Protein AF-A0A3B9N345-F1 (afdb_monomer)

Secondary structure (DSSP, 8-state):
--HHHHHHHHHHHHHHHHHHHTTTTTT---EEEEETTTTEEEEEPP--TTHHHHHHHHHHHHHHHHHHHHHHHHHHHHHHHHHTS--SEEEEEEEE--HHHHHHHHHT--TTSSSTTEEE---HHHHHHHHHHHT-SSSS--SEEEEEEES-HHHHHHH-TT-B---TTSSSSTT-SEEEPPPHHHHHHHGGG-HHHHHHHHTT--S--EEEEEEEEGGGTEEEEEEEEEPP-EEEEEEEEE-SSS-EEEEEEEEEEE--SSEEETT----EEEEE-----EE-TT-EEEEEEEEEE--SS--EEEEEEEEEE--SSSEEEEEEEEEEE-S-GGGSEEES-EEEEEEEEEEETTEEEEEE-PPP-TTSEEEEEEEEP----PEEEEESSSEEEEEESSTT-BTS-EEEEEEPPTT--EEEEE--SSEEEEEEEEEETTEEEEEEEEEETT-EEEEE--TT-EEEEEEEEEESS---TTS--HHHHHHHHHHHHHHHHHHHHHHHHHHHHHHT--

Nearest PDB structures (foldseek):
  6nr8-assembly1_1  TM=5.643E-01  e=3.078E+00  Homo sapiens

Solvent-accessible surface area (backbone atoms only — not comparable to full-atom values): 27563 Å² total; per-residue (Å²): 130,62,69,72,56,52,55,52,48,41,52,48,40,31,50,51,11,46,60,49,39,61,88,43,71,87,71,64,80,67,55,80,52,84,54,83,91,72,88,51,83,51,79,54,77,82,90,56,104,54,59,66,51,37,52,50,10,51,50,32,34,52,52,26,51,52,50,52,51,51,51,51,50,50,51,50,51,48,52,50,50,59,72,63,47,78,57,54,60,46,74,50,43,36,34,39,57,28,53,45,58,50,50,39,46,73,74,66,49,40,84,84,47,101,50,63,70,45,42,76,53,88,50,68,32,54,55,44,51,48,56,30,55,74,49,27,78,57,84,62,73,81,46,52,40,75,56,62,74,41,85,33,70,69,59,46,41,72,77,38,72,83,43,42,71,53,62,31,54,77,19,38,48,21,58,34,62,30,39,35,73,67,52,73,69,62,48,63,76,48,22,74,75,32,15,60,56,32,54,45,58,76,69,64,60,93,62,91,62,50,36,31,38,27,31,64,37,55,71,80,72,37,59,21,37,30,32,40,38,44,51,55,61,31,38,34,29,40,36,46,24,26,62,30,96,53,62,32,33,43,56,38,38,34,28,32,39,29,84,42,89,50,77,44,41,61,74,67,83,75,56,46,83,39,76,46,85,48,77,80,43,75,31,45,55,61,22,22,45,32,37,66,23,30,33,37,30,51,55,87,56,37,64,51,73,42,80,77,48,85,66,45,70,61,78,90,62,56,71,27,54,39,40,33,34,30,23,51,48,63,97,52,64,56,55,26,32,30,45,27,26,36,52,47,54,38,33,43,31,30,29,58,83,92,46,81,46,78,46,79,52,75,71,90,54,59,60,67,31,32,40,35,33,66,45,65,61,45,34,71,53,39,36,33,34,38,28,53,97,57,59,29,53,76,48,70,42,53,31,79,9,67,80,36,82,39,74,36,72,51,67,38,54,81,70,34,45,33,43,35,48,28,22,72,43,46,29,40,37,40,34,54,35,34,30,46,77,89,40,78,77,47,62,74,43,75,30,45,58,77,33,70,50,75,48,79,53,53,52,69,38,46,37,38,41,29,28,28,31,43,47,78,45,82,59,68,86,90,56,76,51,64,70,60,50,13,39,47,51,15,48,50,52,55,51,54,52,51,56,53,51,54,51,52,52,55,53,50,58,55,63,75,74,110

Structure (mmCIF, N/CA/C/O backbone):
data_AF-A0A3B9N345-F1
#
_entry.id   AF-A0A3B9N345-F1
#
loop_
_atom_site.group_PDB
_atom_site.id
_atom_site.type_symbol
_atom_site.label_atom_id
_atom_site.label_alt_id
_atom_site.label_comp_id
_atom_site.label_asym_id
_atom_site.label_entity_id
_atom_site.label_seq_id
_atom_site.pdbx_PDB_ins_code
_atom_site.Cartn_x
_atom_site.Cartn_y
_atom_site.Cartn_z
_atom_site.occupancy
_atom_site.B_iso_or_equiv
_atom_site.auth_seq_id
_atom_site.auth_comp_id
_atom_site.auth_asym_id
_atom_site.auth_atom_id
_atom_site.pdbx_PDB_model_num
ATOM 1 N N . MET A 1 1 ? -19.802 36.496 38.602 1.00 49.53 1 MET A N 1
ATOM 2 C CA . MET A 1 1 ? -20.879 37.372 38.080 1.00 49.53 1 MET A CA 1
ATOM 3 C C . MET A 1 1 ? -21.413 36.763 36.796 1.00 49.53 1 MET A C 1
ATOM 5 O O . MET A 1 1 ? -20.650 36.106 36.107 1.00 49.53 1 MET A O 1
ATOM 9 N N . ASN A 1 2 ? -22.696 36.937 36.481 1.00 48.91 2 ASN A N 1
ATOM 10 C CA . ASN A 1 2 ? -23.267 36.450 35.222 1.00 48.91 2 ASN A CA 1
ATOM 11 C C . ASN A 1 2 ? -22.529 37.107 34.025 1.00 48.91 2 ASN A C 1
ATOM 13 O O . ASN A 1 2 ? -22.504 38.339 33.976 1.00 48.91 2 ASN A O 1
ATOM 17 N N . PRO A 1 3 ? -21.953 36.350 33.068 1.00 59.28 3 PRO A N 1
ATOM 18 C CA . PRO A 1 3 ? -21.203 36.906 31.930 1.00 59.28 3 PRO A CA 1
ATOM 19 C C . PRO A 1 3 ? -22.029 37.875 31.075 1.00 59.28 3 PRO A C 1
ATOM 21 O O . PRO A 1 3 ? -21.513 38.850 30.528 1.00 59.28 3 PRO A O 1
ATOM 24 N N . LYS A 1 4 ? -23.352 37.659 31.017 1.00 61.94 4 LYS A N 1
ATOM 25 C CA . LYS A 1 4 ? -24.280 38.578 30.345 1.00 61.94 4 LYS A CA 1
ATOM 26 C C . LYS A 1 4 ? -24.338 39.936 31.048 1.00 61.94 4 LYS A C 1
ATOM 28 O O . LYS A 1 4 ? -24.453 40.958 30.384 1.00 61.94 4 LYS A O 1
ATOM 33 N N . PHE A 1 5 ? -24.212 39.960 32.373 1.00 66.00 5 PHE A N 1
ATOM 34 C CA . PHE A 1 5 ? -24.226 41.193 33.160 1.00 66.00 5 PHE A CA 1
ATOM 35 C C . PHE A 1 5 ? -22.915 41.980 33.019 1.00 66.00 5 PHE A C 1
ATOM 37 O O . PHE A 1 5 ? -22.950 43.202 32.933 1.00 66.00 5 PHE A O 1
ATOM 44 N N . GLN A 1 6 ? -21.770 41.295 32.918 1.00 71.62 6 GLN A N 1
ATOM 45 C CA . GLN A 1 6 ? -20.466 41.935 32.689 1.00 71.62 6 GLN A CA 1
ATOM 46 C C . GLN A 1 6 ? -20.403 42.634 31.324 1.00 71.62 6 GLN A C 1
ATOM 48 O O . GLN A 1 6 ? -20.046 43.807 31.257 1.00 71.62 6 GLN A O 1
ATOM 53 N N . ASN A 1 7 ? -20.853 41.967 30.257 1.00 74.81 7 ASN A N 1
ATOM 54 C CA . ASN A 1 7 ? -20.917 42.563 28.920 1.00 74.81 7 ASN A CA 1
ATOM 55 C C . ASN A 1 7 ? -21.845 43.784 28.855 1.00 74.81 7 ASN A C 1
ATOM 57 O O . ASN A 1 7 ? -21.518 44.793 28.230 1.00 74.81 7 ASN A O 1
ATOM 61 N N . VAL A 1 8 ? -23.011 43.704 29.505 1.00 76.88 8 VAL A N 1
ATOM 62 C CA . VAL A 1 8 ? -23.955 44.828 29.586 1.00 76.88 8 VAL A CA 1
ATOM 63 C C . VAL A 1 8 ? -23.342 45.991 30.367 1.00 76.88 8 VAL A C 1
ATOM 65 O O . VAL A 1 8 ? -23.459 47.138 29.938 1.00 76.88 8 VAL A O 1
ATOM 68 N N . PHE A 1 9 ? -22.635 45.712 31.462 1.00 80.06 9 PHE A N 1
ATOM 69 C CA . PHE A 1 9 ? -21.961 46.726 32.267 1.00 80.06 9 PHE A CA 1
ATOM 70 C C . PHE A 1 9 ? -20.833 47.438 31.500 1.00 80.06 9 PHE A C 1
ATOM 72 O O . PHE A 1 9 ? -20.840 48.666 31.433 1.00 80.06 9 PHE A O 1
ATOM 79 N N . ILE A 1 10 ? -19.929 46.695 30.844 1.00 82.31 10 ILE A N 1
ATOM 80 C CA . ILE A 1 10 ? -18.818 47.267 30.055 1.00 82.31 10 ILE A CA 1
ATOM 81 C C . ILE A 1 10 ? -19.358 48.138 28.911 1.00 82.31 10 ILE A C 1
ATOM 83 O O . ILE A 1 10 ? -18.904 49.265 28.716 1.00 82.31 10 ILE A O 1
ATOM 87 N N . LYS A 1 11 ? -20.382 47.658 28.188 1.00 79.88 11 LYS A N 1
ATOM 88 C CA . LYS A 1 11 ? -21.040 48.432 27.121 1.00 79.88 11 LYS A CA 1
ATOM 89 C C . LYS A 1 11 ? -21.726 49.689 27.650 1.00 79.88 11 LYS A C 1
ATOM 91 O O . LYS A 1 11 ? -21.666 50.727 26.998 1.00 79.88 11 LYS A O 1
ATOM 96 N N . SER A 1 12 ? -22.346 49.613 28.827 1.00 77.12 12 SER A N 1
ATOM 97 C CA . SER A 1 12 ? -23.006 50.767 29.445 1.00 77.12 12 SER A CA 1
ATOM 98 C C . SER A 1 12 ? -21.990 51.822 29.878 1.00 77.12 12 SER A C 1
ATOM 100 O O . SER A 1 12 ? -22.193 52.996 29.593 1.00 77.12 12 SER A O 1
ATOM 102 N N . MET A 1 13 ? -20.867 51.424 30.488 1.00 81.38 13 MET A N 1
ATOM 103 C CA . MET A 1 13 ? -19.783 52.349 30.841 1.00 81.38 13 MET A CA 1
ATOM 104 C C . MET A 1 13 ? -19.180 53.031 29.611 1.00 81.38 13 MET A C 1
ATOM 106 O O . MET A 1 13 ? -18.965 54.241 29.630 1.00 81.38 13 MET A O 1
ATOM 110 N N . PHE A 1 14 ? -18.955 52.278 28.531 1.00 84.94 14 PHE A N 1
ATOM 111 C CA . PHE A 1 14 ? -18.453 52.832 27.277 1.00 84.94 14 PHE A CA 1
ATOM 112 C C . PHE A 1 14 ? -19.440 53.840 26.675 1.00 84.94 14 PHE A C 1
ATOM 114 O O . PHE A 1 14 ? -19.042 54.927 26.264 1.00 84.94 14 PHE A O 1
ATOM 121 N N . PHE A 1 15 ? -20.736 53.511 26.673 1.00 78.56 15 PHE A N 1
ATOM 122 C CA . PHE A 1 15 ? -21.785 54.386 26.150 1.00 78.56 15 PHE A CA 1
ATOM 123 C C . PHE A 1 15 ? -21.965 55.657 26.990 1.00 78.56 15 PHE A C 1
ATOM 125 O O . PHE A 1 15 ? -22.074 56.744 26.432 1.00 78.56 15 PHE A O 1
ATOM 132 N N . VAL A 1 16 ? -21.924 55.549 28.322 1.00 79.94 16 VAL A N 1
ATOM 133 C CA . VAL A 1 16 ? -21.920 56.712 29.226 1.00 79.94 16 VAL A CA 1
ATOM 134 C C . VAL A 1 16 ? -20.674 57.568 28.993 1.00 79.94 16 VAL A C 1
ATOM 136 O O . VAL A 1 16 ? -20.783 58.787 28.904 1.00 79.94 16 VAL A O 1
ATOM 139 N N . GLY A 1 17 ? -19.503 56.947 28.823 1.00 81.75 17 GLY A N 1
ATOM 140 C CA . GLY A 1 17 ? -18.264 57.649 28.490 1.00 81.75 17 GLY A CA 1
ATOM 141 C C . GLY A 1 17 ? -18.359 58.424 27.172 1.00 81.75 17 GLY A C 1
ATOM 142 O O . GLY A 1 17 ? -17.999 59.596 27.127 1.00 81.75 17 GLY A O 1
ATOM 143 N N . LEU A 1 18 ? -18.921 57.807 26.127 1.00 77.81 18 LEU A N 1
ATOM 144 C CA . LEU A 1 18 ? -19.222 58.465 24.852 1.00 77.81 18 LEU A CA 1
ATOM 145 C C . LEU A 1 18 ? -20.188 59.635 25.032 1.00 77.81 18 LEU A C 1
ATOM 147 O O . LEU A 1 18 ? -19.872 60.735 24.591 1.00 77.81 18 LEU A O 1
ATOM 151 N N . LEU A 1 19 ? -21.314 59.428 25.723 1.00 77.00 19 LEU A N 1
ATOM 152 C CA . LEU A 1 19 ? -22.318 60.465 25.972 1.00 77.00 19 LEU A CA 1
ATOM 153 C C . LEU A 1 19 ? -21.736 61.693 26.677 1.00 77.00 19 LEU A C 1
ATOM 155 O O . LEU A 1 19 ? -22.090 62.811 26.318 1.00 77.00 19 LEU A O 1
ATOM 159 N N . LEU A 1 20 ? -20.810 61.502 27.618 1.00 76.81 20 LEU A N 1
ATOM 160 C CA . LEU A 1 20 ? -20.118 62.589 28.321 1.00 76.81 20 LEU A CA 1
ATOM 161 C C . LEU A 1 20 ? -19.130 63.369 27.430 1.00 76.81 20 LEU A C 1
ATOM 163 O O . LEU A 1 20 ? -18.709 64.470 27.787 1.00 76.81 20 LEU A O 1
ATOM 167 N N . ILE A 1 21 ? -18.771 62.822 26.266 1.00 74.69 21 ILE A N 1
ATOM 168 C CA . ILE A 1 21 ? -17.831 63.409 25.302 1.00 74.69 21 ILE A CA 1
ATOM 169 C C . ILE A 1 21 ? -18.561 64.018 24.086 1.00 74.69 21 ILE A C 1
ATOM 171 O O . ILE A 1 21 ? -18.161 65.076 23.591 1.00 74.69 21 ILE A O 1
ATOM 175 N N . THR A 1 22 ? -19.647 63.396 23.609 1.00 62.97 22 THR A N 1
ATOM 176 C CA . THR A 1 22 ? -20.361 63.780 22.369 1.00 62.97 22 THR A CA 1
ATOM 177 C C . THR A 1 22 ? -20.836 65.238 22.289 1.00 62.97 22 THR A C 1
ATOM 179 O O . THR A 1 22 ? -20.689 65.819 21.215 1.00 62.97 22 THR A O 1
ATOM 182 N N . PRO A 1 23 ? -21.344 65.886 23.359 1.00 57.88 23 PRO A N 1
ATOM 183 C CA . PRO A 1 23 ? -21.793 67.277 23.283 1.00 57.88 23 PRO A CA 1
ATOM 184 C C . PRO A 1 23 ? -20.678 68.290 22.971 1.00 57.88 23 PRO A C 1
ATOM 186 O O . PRO A 1 23 ? -20.981 69.447 22.699 1.00 57.88 23 PRO A O 1
ATOM 189 N N . LYS A 1 24 ? -19.392 67.894 23.018 1.00 56.84 24 LYS A N 1
ATOM 190 C CA . LYS A 1 24 ? -18.251 68.827 22.936 1.00 56.84 24 LYS A CA 1
ATOM 191 C C . LYS A 1 24 ? -17.246 68.562 21.822 1.00 56.84 24 LYS A C 1
ATOM 193 O O . LYS A 1 24 ? -16.455 69.456 21.531 1.00 56.84 24 LYS A O 1
ATOM 198 N N . PHE A 1 25 ? -17.310 67.424 21.129 1.00 51.75 25 PHE A N 1
ATOM 199 C CA . PHE A 1 25 ? -16.454 67.190 19.952 1.00 51.75 25 PHE A CA 1
ATOM 200 C C . PHE A 1 25 ? -16.702 68.198 18.816 1.00 51.75 25 PHE A C 1
ATOM 202 O O . PHE A 1 25 ? -15.810 68.432 18.010 1.00 51.75 25 PHE A O 1
ATOM 209 N N . PHE A 1 26 ? -17.872 68.846 18.785 1.00 48.56 26 PHE A N 1
ATOM 210 C CA . PHE A 1 26 ? -18.177 69.912 17.825 1.00 48.56 26 PHE A CA 1
ATOM 211 C C . PHE A 1 26 ? -17.679 71.312 18.238 1.00 48.56 26 PHE A C 1
ATOM 213 O O . PHE A 1 26 ? -17.594 72.176 17.374 1.00 48.56 26 PHE A O 1
ATOM 220 N N . ASN A 1 27 ? -17.311 71.542 19.509 1.00 47.47 27 ASN A N 1
ATOM 221 C CA . ASN A 1 27 ? -16.934 72.875 20.020 1.00 47.47 27 ASN A CA 1
ATOM 222 C C . ASN A 1 27 ? -15.487 72.983 20.536 1.00 47.47 27 ASN A C 1
ATOM 224 O O . ASN A 1 27 ? -15.048 74.078 20.882 1.00 47.47 27 ASN A O 1
ATOM 228 N N . ILE A 1 28 ? -14.723 71.888 20.583 1.00 50.75 28 ILE A N 1
ATOM 229 C CA . ILE A 1 28 ? -13.301 71.916 20.953 1.00 50.75 28 ILE A CA 1
ATOM 230 C C . ILE A 1 28 ? -12.465 71.988 19.668 1.00 50.75 28 ILE A C 1
ATOM 232 O O . ILE A 1 28 ? -12.010 70.978 19.136 1.00 50.75 28 ILE A O 1
ATOM 236 N N . LEU A 1 29 ? -12.258 73.203 19.156 1.00 44.28 29 LEU A N 1
ATOM 237 C CA . LEU A 1 29 ? -11.181 73.496 18.207 1.00 44.28 29 LEU A CA 1
ATOM 238 C C . LEU A 1 29 ? -9.867 73.521 19.000 1.00 44.28 29 LEU A C 1
ATOM 240 O O . LEU A 1 29 ? -9.503 74.536 19.589 1.00 44.28 29 LEU A O 1
ATOM 244 N N . ALA A 1 30 ? -9.177 72.382 19.072 1.00 50.72 30 ALA A N 1
ATOM 245 C CA . ALA A 1 30 ? -7.832 72.331 19.633 1.00 50.72 30 ALA A CA 1
ATOM 246 C C . ALA A 1 30 ? -6.877 73.102 18.708 1.00 50.72 30 ALA A C 1
ATOM 248 O O . ALA A 1 30 ? -6.737 72.758 17.532 1.00 50.72 30 ALA A O 1
ATOM 249 N N . LYS A 1 31 ? -6.212 74.143 19.223 1.00 44.78 31 LYS A N 1
ATOM 250 C CA . LYS A 1 31 ? -5.116 74.794 18.498 1.00 44.78 31 LYS A CA 1
ATOM 251 C C . LYS A 1 31 ? -3.869 73.936 18.694 1.00 44.78 31 LYS A C 1
ATOM 253 O O . LYS A 1 31 ? -3.343 73.846 19.799 1.00 44.78 31 LYS A O 1
ATOM 258 N N . LEU A 1 32 ? -3.449 73.254 17.634 1.00 42.97 32 LEU A N 1
ATOM 259 C CA . LEU A 1 32 ? -2.296 72.360 17.655 1.00 42.97 32 LEU A CA 1
ATOM 260 C C . LEU A 1 32 ? -1.089 73.138 17.122 1.00 42.97 32 LEU A C 1
ATOM 262 O O . LEU A 1 32 ? -0.972 73.358 15.919 1.00 42.97 32 LEU A O 1
ATOM 266 N N . GLU A 1 33 ? -0.229 73.612 18.022 1.00 43.16 33 GLU A N 1
ATOM 267 C CA . GLU A 1 33 ? 1.038 74.255 17.656 1.00 43.16 33 GLU A CA 1
ATOM 268 C C . GLU A 1 33 ? 2.187 73.264 17.840 1.00 43.16 33 GLU A C 1
ATOM 270 O O . GLU A 1 33 ? 2.383 72.688 18.913 1.00 43.16 33 GLU A O 1
ATOM 275 N N . LEU A 1 34 ? 2.930 73.048 16.755 1.00 35.62 34 LEU A N 1
ATOM 276 C CA . LEU A 1 34 ? 4.050 72.121 16.688 1.00 35.62 34 LEU A CA 1
ATOM 277 C C . LEU A 1 34 ? 5.342 72.938 16.764 1.00 35.62 34 LEU A C 1
ATOM 279 O O . LEU A 1 34 ? 5.639 73.712 15.856 1.00 35.62 34 LEU A O 1
ATOM 283 N N . ILE A 1 35 ? 6.090 72.793 17.859 1.00 50.19 35 ILE A N 1
ATOM 284 C CA . ILE A 1 35 ? 7.363 73.493 18.075 1.00 50.19 35 ILE A CA 1
ATOM 285 C C . ILE A 1 35 ? 8.486 72.445 18.054 1.00 50.19 35 ILE A C 1
ATOM 287 O O . ILE A 1 35 ? 8.525 71.551 18.894 1.00 50.19 35 ILE A O 1
ATOM 291 N N . THR A 1 36 ? 9.392 72.526 17.077 1.00 45.22 36 THR A N 1
ATOM 292 C CA . THR A 1 36 ? 10.609 71.685 16.977 1.00 45.22 36 THR A CA 1
ATOM 293 C C . THR A 1 36 ? 11.779 72.381 17.694 1.00 45.22 36 THR A C 1
ATOM 295 O O . THR A 1 36 ? 11.859 73.602 17.630 1.00 45.22 36 THR A O 1
ATOM 298 N N . HIS A 1 37 ? 12.708 71.716 18.389 1.00 46.50 37 HIS A N 1
ATOM 299 C CA . HIS A 1 37 ? 13.632 70.699 17.858 1.00 46.50 37 HIS A CA 1
ATOM 300 C C . HIS A 1 37 ? 13.838 69.454 18.750 1.00 46.50 37 HIS A C 1
ATOM 302 O O . HIS A 1 37 ? 14.562 68.564 18.335 1.00 46.50 37 HIS A O 1
ATOM 308 N N . ASP A 1 38 ? 13.139 69.341 19.883 1.00 47.59 38 ASP A N 1
ATOM 309 C CA . ASP A 1 38 ? 12.953 68.096 20.647 1.00 47.59 38 ASP A CA 1
ATOM 310 C C . ASP A 1 38 ? 11.491 68.078 21.137 1.00 47.59 38 ASP A C 1
ATOM 312 O O . ASP A 1 38 ? 11.056 68.962 21.869 1.00 47.59 38 ASP A O 1
ATOM 316 N N . PHE A 1 39 ? 10.697 67.141 20.615 1.00 43.88 39 PHE A N 1
ATOM 317 C CA . PHE A 1 39 ? 9.226 67.160 20.512 1.00 43.88 39 PHE A CA 1
ATOM 318 C C . PHE A 1 39 ? 8.453 67.575 21.792 1.00 43.88 39 PHE A C 1
ATOM 320 O O . PHE A 1 39 ? 8.380 66.812 22.755 1.00 43.88 39 PHE A O 1
ATOM 327 N N . ILE A 1 40 ? 7.761 68.725 21.768 1.00 46.41 40 ILE A N 1
ATOM 328 C CA . ILE A 1 40 ? 6.729 69.092 22.759 1.00 46.41 40 ILE A CA 1
ATOM 329 C C . ILE A 1 40 ? 5.437 69.437 22.016 1.00 46.41 40 ILE A C 1
ATOM 331 O O . ILE A 1 40 ? 5.398 70.355 21.199 1.00 46.41 40 ILE A O 1
ATOM 335 N N . LEU A 1 41 ? 4.367 68.699 22.313 1.00 43.31 41 LEU A N 1
ATOM 336 C CA . LEU A 1 41 ? 3.043 68.910 21.733 1.00 43.31 41 LEU A CA 1
ATOM 337 C C . LEU A 1 41 ? 2.208 69.722 22.729 1.00 43.31 41 LEU A C 1
ATOM 339 O O . LEU A 1 41 ? 1.812 69.208 23.776 1.00 43.31 41 LEU A O 1
ATOM 343 N N . LYS A 1 42 ? 1.981 71.009 22.437 1.00 49.44 42 LYS A N 1
ATOM 344 C CA . LYS A 1 42 ? 1.180 71.885 23.300 1.00 49.44 42 LYS A CA 1
ATOM 345 C C . LYS A 1 42 ? -0.288 71.803 22.878 1.00 49.44 42 LYS A C 1
ATOM 347 O O . LYS A 1 42 ? -0.655 72.252 21.797 1.00 49.44 42 LYS A O 1
ATOM 352 N N . LEU A 1 43 ? -1.115 71.214 23.739 1.00 51.47 43 LEU A N 1
ATOM 353 C CA . LEU A 1 43 ? -2.572 71.187 23.605 1.00 51.47 43 LEU A CA 1
ATOM 354 C C . LEU A 1 43 ? -3.165 72.241 24.544 1.00 51.47 43 LEU A C 1
ATOM 356 O O . LEU A 1 43 ? -3.165 72.053 25.759 1.00 51.47 43 LEU A O 1
ATOM 360 N N . GLU A 1 44 ? -3.654 73.351 23.993 1.00 49.84 44 GLU A N 1
ATOM 361 C CA . GLU A 1 44 ? -4.439 74.331 24.752 1.00 49.84 44 GLU A CA 1
ATOM 362 C C . GLU A 1 44 ? -5.934 74.042 24.591 1.00 49.84 44 GLU A C 1
ATOM 364 O O . GLU A 1 44 ? -6.475 74.045 23.483 1.00 49.84 44 GLU A O 1
ATOM 369 N N . PHE A 1 45 ? -6.603 73.794 25.717 1.00 53.88 45 PHE A N 1
ATOM 370 C CA . PHE A 1 45 ? -8.056 73.695 25.790 1.00 53.88 45 PHE A CA 1
ATOM 371 C C . PHE A 1 45 ? -8.612 75.072 26.164 1.00 53.88 45 PHE A C 1
ATOM 373 O O . PHE A 1 45 ? -8.272 75.604 27.219 1.00 53.88 45 PHE A O 1
ATOM 380 N N . LEU A 1 46 ? -9.465 75.651 25.315 1.00 52.78 46 LEU A N 1
ATOM 381 C CA . LEU A 1 46 ? -10.221 76.859 25.659 1.00 52.78 46 LEU A CA 1
ATOM 382 C C . LEU A 1 46 ? -11.166 76.534 26.826 1.00 52.78 46 LEU A C 1
ATOM 384 O O . LEU A 1 46 ? -11.949 75.584 26.747 1.00 52.78 46 LEU A O 1
ATOM 388 N N . GLU A 1 47 ? -11.055 77.292 27.920 1.00 49.72 47 GLU A N 1
ATOM 389 C CA . GLU A 1 47 ? -11.815 77.085 29.154 1.00 49.72 47 GLU A CA 1
ATOM 390 C C . GLU A 1 47 ? -13.326 77.037 28.883 1.00 49.72 47 GLU A C 1
ATOM 392 O O . GLU A 1 47 ? -13.967 78.039 28.575 1.00 49.72 47 GLU A O 1
ATOM 397 N N . SER A 1 48 ? -13.914 75.854 29.058 1.00 52.00 48 SER A N 1
ATOM 398 C CA . SER A 1 48 ? -15.325 75.722 29.415 1.00 52.00 48 SER A CA 1
ATOM 399 C C . SER A 1 48 ? -15.389 75.010 30.761 1.00 52.00 48 SER A C 1
ATOM 401 O O . SER A 1 48 ? -14.609 74.090 31.015 1.00 52.00 48 SER A O 1
ATOM 403 N N . SER A 1 49 ? -16.303 75.443 31.626 1.00 52.44 49 SER A N 1
ATOM 404 C CA . SER A 1 49 ? -16.474 75.088 33.047 1.00 52.44 49 SER A CA 1
ATOM 405 C C . SER A 1 49 ? -16.780 73.609 33.352 1.00 52.44 49 SER A C 1
ATOM 407 O O . SER A 1 49 ? -17.308 73.276 34.406 1.00 52.44 49 SER A O 1
ATOM 409 N N . GLU A 1 50 ? -16.463 72.696 32.441 1.00 61.41 50 GLU A N 1
ATOM 410 C CA . GLU A 1 50 ? -16.850 71.288 32.490 1.00 61.41 50 GLU A CA 1
ATOM 411 C C . GLU A 1 50 ? -15.796 70.373 31.827 1.00 61.41 50 GLU A C 1
ATOM 413 O O . GLU A 1 50 ? -16.114 69.314 31.279 1.00 61.41 50 GLU A O 1
ATOM 418 N N . THR A 1 51 ? -14.519 70.761 31.865 1.00 67.75 51 THR A N 1
ATOM 419 C CA . THR A 1 51 ? -13.383 69.891 31.499 1.00 67.75 51 THR A CA 1
ATOM 420 C C . THR A 1 51 ? -13.377 68.592 32.313 1.00 67.75 51 THR A C 1
ATOM 422 O O . THR A 1 51 ? -13.067 67.528 31.778 1.00 67.75 51 THR A O 1
ATOM 425 N N . THR A 1 52 ? -13.822 68.638 33.572 1.00 74.06 52 THR A N 1
ATOM 426 C CA . THR A 1 52 ? -13.909 67.475 34.469 1.00 74.06 52 THR A CA 1
ATOM 427 C C . THR A 1 52 ? -14.825 66.368 33.936 1.00 74.06 52 THR A C 1
ATOM 429 O O . THR A 1 52 ? -14.459 65.198 34.004 1.00 74.06 52 THR A O 1
ATOM 432 N N . LEU A 1 53 ? -15.988 66.702 33.359 1.00 75.50 53 LEU A N 1
ATOM 433 C CA . LEU A 1 53 ? -16.925 65.700 32.822 1.00 75.50 53 LEU A CA 1
ATOM 434 C C . LEU A 1 53 ? -16.370 65.003 31.577 1.00 75.50 53 LEU A C 1
ATOM 436 O O . LEU A 1 53 ? -16.519 63.791 31.433 1.00 75.50 53 LEU A O 1
ATOM 440 N N . SER A 1 54 ? -15.673 65.742 30.712 1.00 74.50 54 SER A N 1
ATOM 441 C CA . SER A 1 54 ? -15.017 65.166 29.534 1.00 74.50 54 SER A CA 1
ATOM 442 C C . SER A 1 54 ? -13.825 64.281 29.917 1.00 74.50 54 SER A C 1
ATOM 444 O O . SER A 1 54 ? -13.643 63.224 29.315 1.00 74.50 54 SER A O 1
ATOM 446 N N . ILE A 1 55 ? -13.065 64.647 30.959 1.00 79.31 55 ILE A N 1
ATOM 447 C CA . ILE A 1 55 ? -12.009 63.791 31.528 1.00 79.31 55 ILE A CA 1
ATOM 448 C C . ILE A 1 55 ? -12.616 62.500 32.094 1.00 79.31 55 ILE A C 1
ATOM 450 O O . ILE A 1 55 ? -12.125 61.415 31.788 1.00 79.31 55 ILE A O 1
ATOM 454 N N . ILE A 1 56 ? -13.715 62.588 32.856 1.00 81.88 56 ILE A N 1
ATOM 455 C CA . ILE A 1 56 ? -14.436 61.410 33.370 1.00 81.88 56 ILE A CA 1
ATOM 456 C C . ILE A 1 56 ? -14.915 60.524 32.213 1.00 81.88 56 ILE A C 1
ATOM 458 O O . ILE A 1 56 ? -14.716 59.311 32.251 1.00 81.88 56 ILE A O 1
ATOM 462 N N . GLY A 1 57 ? -15.490 61.115 31.161 1.00 84.00 57 GLY A N 1
ATOM 463 C CA . GLY A 1 57 ? -15.916 60.386 29.968 1.00 84.00 57 GLY A CA 1
ATOM 464 C C . GLY A 1 57 ? -14.764 59.638 29.291 1.00 84.00 57 GLY A C 1
ATOM 465 O O . GLY A 1 57 ? -14.892 58.453 28.980 1.00 84.00 57 GLY A O 1
ATOM 466 N N . PHE A 1 58 ? -13.610 60.291 29.129 1.00 82.69 58 PHE A N 1
ATOM 467 C CA . PHE A 1 58 ? -12.422 59.682 28.526 1.00 82.69 58 PHE A CA 1
ATOM 468 C C . PHE A 1 58 ? -11.865 58.535 29.380 1.00 82.69 58 PHE A C 1
ATOM 470 O O . PHE A 1 58 ? -11.556 57.462 28.857 1.00 82.69 58 PHE A O 1
ATOM 477 N N . VAL A 1 59 ? -11.814 58.715 30.703 1.00 85.69 59 VAL A N 1
ATOM 478 C CA . VAL A 1 59 ? -11.416 57.664 31.652 1.00 85.69 59 VAL A CA 1
ATOM 479 C C . VAL A 1 59 ? -12.370 56.469 31.576 1.00 85.69 59 VAL A C 1
ATOM 481 O O . VAL A 1 59 ? -11.910 55.329 31.532 1.00 85.69 59 VAL A O 1
ATOM 484 N N . LEU A 1 60 ? -13.684 56.698 31.489 1.00 85.88 60 LEU A N 1
ATOM 485 C CA . LEU A 1 60 ? -14.671 55.623 31.334 1.00 85.88 60 LEU A CA 1
ATOM 486 C C . LEU A 1 60 ? -14.481 54.844 30.029 1.00 85.88 60 LEU A C 1
ATOM 488 O O . LEU A 1 60 ? -14.575 53.615 30.044 1.00 85.88 60 LEU A O 1
ATOM 492 N N . ILE A 1 61 ? -14.169 55.520 28.920 1.00 85.25 61 ILE A N 1
ATOM 493 C CA . ILE A 1 61 ? -13.858 54.865 27.641 1.00 85.25 61 ILE A CA 1
ATOM 494 C C . ILE A 1 61 ? -12.584 54.026 27.748 1.00 85.25 61 ILE A C 1
ATOM 496 O O . ILE A 1 61 ? -12.587 52.875 27.303 1.00 85.25 61 ILE A O 1
ATOM 500 N N . LEU A 1 62 ? -11.517 54.557 28.354 1.00 86.06 62 LEU A N 1
ATOM 501 C CA . LEU A 1 62 ? -10.262 53.824 28.541 1.00 86.06 62 LEU A CA 1
ATOM 502 C C . LEU A 1 62 ? -10.452 52.586 29.422 1.00 86.06 62 LEU A C 1
ATOM 504 O O . LEU A 1 62 ? -10.034 51.496 29.034 1.00 86.06 62 LEU A O 1
ATOM 508 N N . ILE A 1 63 ? -11.136 52.727 30.562 1.00 87.38 63 ILE A N 1
ATOM 509 C CA . ILE A 1 63 ? -11.437 51.607 31.462 1.00 87.38 63 ILE A CA 1
ATOM 510 C C . ILE A 1 63 ? -12.291 50.563 30.740 1.00 87.38 63 ILE A C 1
ATOM 512 O O . ILE A 1 63 ? -11.984 49.375 30.801 1.00 87.38 63 ILE A O 1
ATOM 516 N N . SER A 1 64 ? -13.327 50.983 30.013 1.00 85.25 64 SER A N 1
ATOM 517 C CA . SER A 1 64 ? -14.197 50.055 29.278 1.00 85.25 64 SER A CA 1
ATOM 518 C C . SER A 1 64 ? -13.446 49.327 28.163 1.00 85.25 64 SER A C 1
ATOM 520 O O . SER A 1 64 ? -13.630 48.126 27.984 1.00 85.25 64 SER A O 1
ATOM 522 N N . SER A 1 65 ? -12.556 50.024 27.451 1.00 83.62 65 SER A N 1
ATOM 523 C CA . SER A 1 65 ? -11.714 49.435 26.400 1.00 83.62 65 SER A CA 1
ATOM 524 C C . SER A 1 65 ? -10.719 48.426 26.979 1.00 83.62 65 SER A C 1
ATOM 526 O O . SER A 1 65 ? -10.550 47.338 26.430 1.00 83.62 65 SER A O 1
ATOM 528 N N . TRP A 1 66 ? -10.112 48.747 28.125 1.00 86.31 66 TRP A N 1
ATOM 529 C CA . TRP A 1 66 ? -9.225 47.840 28.855 1.00 86.31 66 TRP A CA 1
ATOM 530 C C . TRP A 1 66 ? -9.965 46.599 29.374 1.00 86.31 66 TRP A C 1
ATOM 532 O O . TRP A 1 66 ? -9.476 45.479 29.223 1.00 86.31 66 TRP A O 1
ATOM 542 N N . LEU A 1 67 ? -11.174 46.769 29.919 1.00 85.12 67 LEU A N 1
ATOM 543 C CA . LEU A 1 67 ? -12.023 45.657 30.353 1.00 85.12 67 LEU A CA 1
ATOM 544 C C . LEU A 1 67 ? -12.428 44.758 29.176 1.00 85.12 67 LEU A C 1
ATOM 546 O O . LEU A 1 67 ? -12.364 43.539 29.306 1.00 85.12 67 LEU A O 1
ATOM 550 N N . PHE A 1 68 ? -12.769 45.336 28.020 1.00 82.50 68 PHE A N 1
ATOM 551 C CA . PHE A 1 68 ? -13.106 44.581 26.809 1.00 82.50 68 PHE A CA 1
ATOM 552 C C . PHE A 1 68 ? -11.913 43.774 26.276 1.00 82.50 68 PHE A C 1
ATOM 554 O O . PHE A 1 68 ? -12.062 42.622 25.861 1.00 82.50 68 PHE A O 1
ATOM 561 N N . TYR A 1 69 ? -10.712 44.359 26.318 1.00 80.88 69 TYR A N 1
ATOM 562 C CA . TYR A 1 69 ? -9.473 43.671 25.960 1.00 80.88 69 TYR A CA 1
ATOM 563 C C . TYR A 1 69 ? -9.191 42.486 26.893 1.00 80.88 69 TYR A C 1
ATOM 565 O O . TYR A 1 69 ? -8.937 41.379 26.420 1.00 80.88 69 TYR A O 1
ATOM 573 N N . ASN A 1 70 ? -9.299 42.686 28.210 1.00 81.75 70 ASN A N 1
ATOM 574 C CA . ASN A 1 70 ? -9.079 41.622 29.189 1.00 81.75 70 ASN A CA 1
ATOM 575 C C . ASN A 1 70 ? -10.136 40.518 29.118 1.00 81.75 70 ASN A C 1
ATOM 577 O O . ASN A 1 70 ? -9.783 39.350 29.244 1.00 81.75 70 ASN A O 1
ATOM 581 N N . GLU A 1 71 ? -11.406 40.851 28.881 1.00 82.62 71 GLU A N 1
ATOM 582 C CA . GLU A 1 71 ? -12.457 39.849 28.681 1.00 82.62 71 GLU A CA 1
ATOM 583 C C . GLU A 1 71 ? -12.162 38.986 27.449 1.00 82.62 71 GLU A C 1
ATOM 585 O O . GLU A 1 71 ? -12.240 37.761 27.518 1.00 82.62 71 GLU A O 1
ATOM 590 N N . ARG A 1 72 ? -11.758 39.601 26.328 1.00 77.50 72 ARG A N 1
ATOM 591 C CA . ARG A 1 72 ? -11.344 38.852 25.134 1.00 77.50 72 ARG A CA 1
ATOM 592 C C . ARG A 1 72 ? -10.115 37.992 25.381 1.00 77.50 72 ARG A C 1
ATOM 594 O O . ARG A 1 72 ? -10.110 36.844 24.947 1.00 77.50 72 ARG A O 1
ATOM 601 N N . ARG A 1 73 ? -9.104 38.519 26.075 1.00 78.62 73 ARG A N 1
ATOM 602 C CA . ARG A 1 73 ? -7.900 37.759 26.426 1.00 78.62 73 ARG A CA 1
ATOM 603 C C . ARG A 1 73 ? -8.248 36.557 27.301 1.00 78.62 73 ARG A C 1
ATOM 605 O O . ARG A 1 73 ? -7.828 35.454 26.992 1.00 78.62 73 ARG A O 1
ATOM 612 N N . MET A 1 74 ? -9.080 36.752 28.321 1.00 75.00 74 MET A N 1
ATOM 613 C CA . MET A 1 74 ? -9.526 35.687 29.220 1.00 75.00 74 MET A CA 1
ATOM 614 C C . MET A 1 74 ? -10.393 34.652 28.494 1.00 75.00 74 MET A C 1
ATOM 616 O O . MET A 1 74 ? -10.217 33.463 28.712 1.00 75.00 74 MET A O 1
ATOM 620 N N . ASN A 1 75 ? -11.294 35.068 27.600 1.00 74.31 75 ASN A N 1
ATOM 621 C CA . ASN A 1 75 ? -12.072 34.135 26.781 1.00 74.31 75 ASN A CA 1
ATOM 622 C C . ASN A 1 75 ? -11.173 33.338 25.831 1.00 74.31 75 ASN A C 1
ATOM 624 O O . ASN A 1 75 ? -11.380 32.144 25.680 1.00 74.31 75 ASN A O 1
ATOM 628 N N . HIS A 1 76 ? -10.160 33.971 25.235 1.00 67.81 76 HIS A N 1
ATOM 629 C CA . HIS A 1 76 ? -9.171 33.282 24.411 1.00 67.81 76 HIS A CA 1
ATOM 630 C C . HIS A 1 76 ? -8.323 32.304 25.235 1.00 67.81 76 HIS A C 1
ATOM 632 O O . HIS A 1 76 ? -8.138 31.173 24.810 1.00 67.81 76 HIS A O 1
ATOM 638 N N . GLU A 1 77 ? -7.881 32.691 26.435 1.00 65.69 77 GLU A N 1
ATOM 639 C CA . GLU A 1 77 ? -7.199 31.803 27.384 1.00 65.69 77 GLU A CA 1
ATOM 640 C C . GLU A 1 77 ? -8.109 30.636 27.807 1.00 65.69 77 GLU A C 1
ATOM 642 O O . GLU A 1 77 ? -7.648 29.506 27.858 1.00 65.69 77 GLU A O 1
ATOM 647 N N . ILE A 1 78 ? -9.406 30.862 28.045 1.00 65.94 78 ILE A N 1
ATOM 648 C CA . ILE A 1 78 ? -10.380 29.805 28.367 1.00 65.94 78 ILE A CA 1
ATOM 649 C C . ILE A 1 78 ? -10.600 28.873 27.174 1.00 65.94 78 ILE A C 1
ATOM 651 O O . ILE A 1 78 ? -10.589 27.663 27.367 1.00 65.94 78 ILE A O 1
ATOM 655 N N . THR A 1 79 ? -10.769 29.400 25.958 1.00 64.62 79 THR A N 1
ATOM 656 C CA . THR A 1 79 ? -10.851 28.583 24.737 1.00 64.62 79 THR A CA 1
ATOM 657 C C . THR A 1 79 ? -9.575 27.770 24.564 1.00 64.62 79 THR A C 1
ATOM 659 O O . THR A 1 79 ? -9.650 26.573 24.326 1.00 64.62 79 THR A O 1
ATOM 662 N N . MET A 1 80 ? -8.411 28.381 24.787 1.00 51.34 80 MET A N 1
ATOM 663 C CA . MET A 1 80 ? -7.130 27.689 24.709 1.00 51.34 80 MET A CA 1
ATOM 664 C C . MET A 1 80 ? -6.957 26.640 25.803 1.00 51.34 80 MET A C 1
ATOM 666 O O . MET A 1 80 ? -6.393 25.592 25.533 1.00 51.34 80 MET A O 1
ATOM 670 N N . LEU A 1 81 ? -7.478 26.862 27.010 1.00 54.19 81 LEU A N 1
ATOM 671 C CA . LEU A 1 81 ? -7.494 25.883 28.101 1.00 54.19 81 LEU A CA 1
ATOM 672 C C . LEU A 1 81 ? -8.526 24.766 27.884 1.00 54.19 81 LEU A C 1
ATOM 674 O O . LEU A 1 81 ? -8.329 23.664 28.384 1.00 54.19 81 LEU A O 1
ATOM 678 N N . GLN A 1 82 ? -9.615 25.035 27.161 1.00 54.31 82 GLN A N 1
ATOM 679 C CA . GLN A 1 82 ? -10.597 24.031 26.738 1.00 54.31 82 GLN A CA 1
ATOM 680 C C . GLN A 1 82 ? -10.062 23.177 25.584 1.00 54.31 82 GLN A C 1
ATOM 682 O O . GLN A 1 82 ? -10.258 21.968 25.586 1.00 54.31 82 GLN A O 1
ATOM 687 N N . GLU A 1 83 ? -9.347 23.785 24.638 1.00 50.66 83 GLU A N 1
ATOM 688 C CA . GLU A 1 83 ? -8.624 23.084 23.571 1.00 50.66 83 GLU A CA 1
ATOM 689 C C . GLU A 1 83 ? -7.385 22.343 24.108 1.00 50.66 83 GLU A C 1
ATOM 691 O O . GLU A 1 83 ? -7.047 21.277 23.603 1.00 50.66 83 GLU A O 1
ATOM 696 N N . ALA A 1 84 ? -6.750 22.855 25.169 1.00 43.19 84 ALA A N 1
ATOM 697 C CA . ALA A 1 84 ? -5.659 22.204 25.900 1.00 43.19 84 ALA A CA 1
ATOM 698 C C . ALA A 1 84 ? -6.143 21.259 27.013 1.00 43.19 84 ALA A C 1
ATOM 700 O O . ALA A 1 84 ? -5.328 20.751 27.785 1.00 43.19 84 ALA A O 1
ATOM 701 N N . GLN A 1 85 ? -7.452 21.024 27.138 1.00 48.28 85 GLN A N 1
ATOM 702 C CA . GLN A 1 85 ? -7.958 20.016 28.055 1.00 48.28 85 GLN A CA 1
ATOM 703 C C . GLN A 1 85 ? -7.639 18.651 27.441 1.00 48.28 85 GLN A C 1
ATOM 705 O O . GLN A 1 85 ? -8.254 18.269 26.447 1.00 48.28 85 GLN A O 1
ATOM 710 N N . ASP A 1 86 ? -6.652 17.948 28.008 1.00 56.66 86 ASP A N 1
ATOM 711 C CA . ASP A 1 86 ? -6.251 16.607 27.579 1.00 56.66 86 ASP A CA 1
ATOM 712 C C . ASP A 1 86 ? -7.493 15.742 27.351 1.00 56.66 86 ASP A C 1
ATOM 714 O O . ASP A 1 86 ? -8.226 15.411 28.292 1.00 56.66 86 ASP A O 1
ATOM 718 N N . VAL A 1 87 ? -7.759 15.400 26.088 1.00 77.62 87 VAL A N 1
ATOM 719 C CA . VAL A 1 87 ? -8.843 14.481 25.752 1.00 77.62 87 VAL A CA 1
ATOM 720 C C . VAL A 1 87 ? -8.521 13.170 26.459 1.00 77.62 87 VAL A C 1
ATOM 722 O O . VAL A 1 87 ? -7.443 12.609 26.268 1.00 77.62 87 VAL A O 1
ATOM 725 N N . ASP A 1 88 ? -9.445 12.691 27.295 1.00 87.75 88 ASP A N 1
ATOM 726 C CA . ASP A 1 88 ? -9.259 11.471 28.094 1.00 87.75 88 ASP A CA 1
ATOM 727 C C . ASP A 1 88 ? -8.891 10.256 27.235 1.00 87.75 88 ASP A C 1
ATOM 729 O O . ASP A 1 88 ? -8.195 9.349 27.692 1.00 87.75 88 ASP A O 1
ATOM 733 N N . LEU A 1 89 ? -9.382 10.240 25.995 1.00 91.38 89 LEU A N 1
ATOM 734 C CA . LEU A 1 89 ? -9.141 9.202 25.011 1.00 91.38 89 LEU A CA 1
ATOM 735 C C . LEU A 1 89 ? -8.411 9.778 23.799 1.00 91.38 89 LEU A C 1
ATOM 737 O O . LEU A 1 89 ? -8.914 10.681 23.133 1.00 91.38 89 LEU A O 1
ATOM 741 N N . LEU A 1 90 ? -7.268 9.188 23.464 1.00 92.62 90 LEU A N 1
ATOM 742 C CA . LEU A 1 90 ? -6.636 9.358 22.163 1.00 92.62 90 LEU A CA 1
ATOM 743 C C . LEU A 1 90 ? -7.174 8.274 21.224 1.00 92.62 90 LEU A C 1
ATOM 745 O O . LEU A 1 90 ? -7.090 7.084 21.531 1.00 92.62 90 LEU A O 1
ATOM 749 N N . VAL A 1 91 ? -7.733 8.690 20.088 1.00 93.38 91 VAL A N 1
ATOM 750 C CA . VAL A 1 91 ? -8.384 7.789 19.132 1.00 93.38 91 VAL A CA 1
ATOM 751 C C . VAL A 1 91 ? -7.724 7.908 17.768 1.00 93.38 91 VAL A C 1
ATOM 753 O O . VAL A 1 91 ? -7.793 8.957 17.131 1.00 93.38 91 VAL A O 1
ATOM 756 N N . ASN A 1 92 ? -7.124 6.811 17.310 1.00 94.69 92 ASN A N 1
ATOM 757 C CA . ASN A 1 92 ? -6.420 6.735 16.033 1.00 94.69 92 ASN A CA 1
ATOM 758 C C . ASN A 1 92 ? -6.910 5.542 15.215 1.00 94.69 92 ASN A C 1
ATOM 760 O O . ASN A 1 92 ? -7.204 4.482 15.765 1.00 94.69 92 ASN A O 1
ATOM 764 N N . TYR A 1 93 ? -6.953 5.706 13.896 1.00 96.75 93 TYR A N 1
ATOM 765 C CA . TYR A 1 93 ? -7.271 4.627 12.966 1.00 96.75 93 TYR A CA 1
ATOM 766 C C . TYR A 1 93 ? -5.993 4.037 12.391 1.00 96.75 93 TYR A C 1
ATOM 768 O O . TYR A 1 93 ? -5.089 4.783 12.014 1.00 96.75 93 TYR A O 1
ATOM 776 N N . TYR A 1 94 ? -5.949 2.711 12.313 1.00 97.44 94 TYR A N 1
ATOM 777 C CA . TYR A 1 94 ? -4.829 1.954 11.777 1.00 97.44 94 TYR A CA 1
ATOM 778 C C . TYR A 1 94 ? -5.294 1.034 10.653 1.00 97.44 94 TYR A C 1
ATOM 780 O O . TYR A 1 94 ? -6.342 0.407 10.773 1.00 97.44 94 TYR A O 1
ATOM 788 N N . VAL A 1 95 ? -4.502 0.896 9.597 1.00 97.81 95 VAL A N 1
ATOM 789 C CA . VAL A 1 95 ? -4.675 -0.135 8.570 1.00 97.81 95 VAL A CA 1
ATOM 790 C C . VAL A 1 95 ? -3.417 -0.987 8.527 1.00 97.81 95 VAL A C 1
ATOM 792 O O . VAL A 1 95 ? -2.321 -0.483 8.296 1.00 97.81 95 VAL A O 1
ATOM 795 N N . CYS A 1 96 ? -3.581 -2.279 8.788 1.00 96.88 96 CYS A N 1
ATOM 796 C CA . CYS A 1 96 ? -2.514 -3.256 8.636 1.00 96.88 96 CYS A CA 1
ATOM 797 C C . CYS A 1 96 ? -2.502 -3.772 7.203 1.00 96.88 96 CYS A C 1
ATOM 799 O O . CYS A 1 96 ? -3.531 -4.276 6.742 1.00 96.88 96 CYS A O 1
ATOM 801 N N . GLU A 1 97 ? -1.360 -3.666 6.529 1.00 95.00 97 GLU A N 1
ATOM 802 C CA . GLU A 1 97 ? -1.188 -4.159 5.157 1.00 95.00 97 GLU A CA 1
ATOM 803 C C . GLU A 1 97 ? -0.419 -5.492 5.077 1.00 95.00 97 GLU A C 1
ATOM 805 O O . GLU A 1 97 ? -0.462 -6.148 4.037 1.00 95.00 97 GLU A O 1
ATOM 810 N N . SER A 1 98 ? 0.216 -5.928 6.176 1.00 93.44 98 SER A N 1
ATOM 811 C CA . SER A 1 98 ? 0.983 -7.183 6.242 1.00 93.44 98 SER A CA 1
ATOM 812 C C . SER A 1 98 ? 0.118 -8.354 6.694 1.00 93.44 98 SER A C 1
ATOM 814 O O . SER A 1 98 ? -0.429 -8.359 7.798 1.00 93.44 98 SER A O 1
ATOM 816 N N . TYR A 1 99 ? 0.071 -9.401 5.870 1.00 94.00 99 TYR A N 1
ATOM 817 C CA . TYR A 1 99 ? -0.613 -10.650 6.199 1.00 94.00 99 TYR A CA 1
ATOM 818 C C . TYR A 1 99 ? -0.056 -11.301 7.472 1.00 94.00 99 TYR A C 1
ATOM 820 O O . TYR A 1 99 ? -0.815 -11.731 8.332 1.00 94.00 99 TYR A O 1
ATOM 828 N N . GLU A 1 100 ? 1.263 -11.325 7.631 1.00 92.94 100 GLU A N 1
ATOM 829 C CA . GLU A 1 100 ? 1.950 -11.910 8.782 1.00 92.94 100 GLU A CA 1
ATOM 830 C C . GLU A 1 100 ? 1.531 -11.213 10.081 1.00 92.94 100 GLU A C 1
ATOM 832 O O . GLU A 1 100 ? 1.204 -11.870 11.070 1.00 92.94 100 GLU A O 1
ATOM 837 N N . LYS A 1 101 ? 1.445 -9.876 10.065 1.00 93.50 101 LYS A N 1
ATOM 838 C CA . LYS A 1 101 ? 0.941 -9.105 11.209 1.00 93.50 101 LYS A CA 1
ATOM 839 C C . LYS A 1 101 ? -0.542 -9.345 11.463 1.00 93.50 101 LYS A C 1
ATOM 841 O O . LYS A 1 101 ? -0.952 -9.428 12.620 1.00 93.50 101 LYS A O 1
ATOM 846 N N . LEU A 1 102 ? -1.345 -9.536 10.419 1.00 96.06 102 LEU A N 1
ATOM 847 C CA . LEU A 1 102 ? -2.739 -9.954 10.580 1.00 96.06 102 LEU A CA 1
ATOM 848 C C . LEU A 1 102 ? -2.856 -11.339 11.236 1.00 96.06 102 LEU A C 1
ATOM 850 O O . LEU A 1 102 ? -3.748 -11.532 12.064 1.00 96.06 102 LEU A O 1
ATOM 854 N N . VAL A 1 103 ? -1.955 -12.278 10.928 1.00 95.50 103 VAL A N 1
ATOM 855 C CA . VAL A 1 103 ? -1.882 -13.593 11.590 1.00 95.50 103 VAL A CA 1
ATOM 856 C C . VAL A 1 103 ? -1.521 -13.451 13.070 1.00 95.50 103 VAL A C 1
ATOM 858 O O . VAL A 1 103 ? -2.218 -14.025 13.910 1.00 95.50 103 VAL A O 1
ATOM 861 N N . GLU A 1 104 ? -0.498 -12.657 13.409 1.00 94.56 104 GLU A N 1
ATOM 862 C CA . GLU A 1 104 ? -0.123 -12.352 14.803 1.00 94.56 104 GLU A CA 1
ATOM 863 C C . GLU A 1 104 ? -1.332 -11.814 15.596 1.00 94.56 104 GLU A C 1
ATOM 865 O O . GLU A 1 104 ? -1.730 -12.390 16.616 1.00 94.56 104 GLU A O 1
ATOM 870 N N . ILE A 1 105 ? -2.005 -10.788 15.062 1.00 95.44 105 ILE A N 1
ATOM 871 C CA . ILE A 1 105 ? -3.171 -10.149 15.693 1.00 95.44 105 ILE A CA 1
ATOM 872 C C . ILE A 1 105 ? -4.348 -11.125 15.818 1.00 95.44 105 ILE A C 1
ATOM 874 O O . ILE A 1 105 ? -5.030 -11.152 16.846 1.00 95.44 105 ILE A O 1
ATOM 878 N N . ASN A 1 106 ? -4.589 -11.968 14.808 1.00 95.06 106 ASN A N 1
ATOM 879 C CA . ASN A 1 106 ? -5.635 -12.994 14.848 1.00 95.06 106 ASN A CA 1
ATOM 880 C C . ASN A 1 106 ? -5.399 -14.049 15.936 1.00 95.06 106 ASN A C 1
ATOM 882 O O . ASN A 1 106 ? -6.348 -14.518 16.579 1.00 95.06 106 ASN A O 1
ATOM 886 N N . ASN A 1 107 ? -4.135 -14.351 16.217 1.00 93.94 107 ASN A N 1
ATOM 887 C CA . ASN A 1 107 ? -3.735 -15.223 17.316 1.00 93.94 107 ASN A CA 1
ATOM 888 C C . ASN A 1 107 ? -3.757 -14.510 18.680 1.00 93.94 107 ASN A C 1
ATOM 890 O O . ASN A 1 107 ? -3.683 -15.164 19.717 1.00 93.94 107 ASN A O 1
ATOM 894 N N . GLY A 1 108 ? -3.987 -13.195 18.698 1.00 91.81 108 GLY A N 1
ATOM 895 C CA . GLY A 1 108 ? -4.053 -12.371 19.904 1.00 91.81 108 GLY A CA 1
ATOM 896 C C . GLY A 1 108 ? -2.703 -11.812 20.349 1.00 91.81 108 GLY A C 1
ATOM 897 O O . GLY A 1 108 ? -2.629 -11.253 21.442 1.00 91.81 108 GLY A O 1
ATOM 898 N N . ASP A 1 109 ? -1.659 -11.945 19.528 1.00 94.25 109 ASP A N 1
ATOM 899 C CA . ASP A 1 109 ? -0.372 -11.304 19.766 1.00 94.25 109 ASP A CA 1
ATOM 900 C C . ASP A 1 109 ? -0.404 -9.860 19.249 1.00 94.25 109 ASP A C 1
ATOM 902 O O . ASP A 1 109 ? -0.538 -9.599 18.054 1.00 94.25 109 ASP A O 1
ATOM 906 N N . MET A 1 110 ? -0.304 -8.912 20.179 1.00 94.19 110 MET A N 1
ATOM 907 C CA . MET A 1 110 ? -0.313 -7.473 19.906 1.00 94.19 110 MET A CA 1
ATOM 908 C C . MET A 1 110 ? 1.072 -6.836 20.068 1.00 94.19 110 MET A C 1
ATOM 910 O O . MET A 1 110 ? 1.181 -5.612 20.024 1.00 94.19 110 MET A O 1
ATOM 914 N N . SER A 1 111 ? 2.126 -7.633 20.275 1.00 89.38 111 SER A N 1
ATOM 915 C CA . SER A 1 111 ? 3.486 -7.141 20.543 1.00 89.38 111 SER A CA 1
ATOM 916 C C . SER A 1 111 ? 4.050 -6.278 19.411 1.00 89.38 111 SER A C 1
ATOM 918 O O . SER A 1 111 ? 4.742 -5.296 19.676 1.00 89.38 111 SER A O 1
ATOM 920 N N . SER A 1 112 ? 3.699 -6.605 18.166 1.00 87.00 112 SER A N 1
ATOM 921 C CA . SER A 1 112 ? 4.110 -5.875 16.960 1.00 87.00 112 SER A CA 1
ATOM 922 C C . SER A 1 112 ? 3.171 -4.731 16.569 1.00 87.00 112 SER A C 1
ATOM 924 O O . SER A 1 112 ? 3.465 -3.987 15.631 1.00 87.00 112 SER A O 1
ATOM 926 N N . PHE A 1 113 ? 2.017 -4.586 17.227 1.00 92.62 113 PHE A N 1
ATOM 927 C CA . PHE A 1 113 ? 1.076 -3.522 16.887 1.00 92.62 113 PHE A CA 1
ATOM 928 C C . PHE A 1 113 ? 1.711 -2.155 17.212 1.00 92.62 113 PHE A C 1
ATOM 930 O O . PHE A 1 113 ? 2.365 -2.022 18.247 1.00 92.62 113 PHE A O 1
ATOM 937 N N . PRO A 1 114 ? 1.525 -1.107 16.384 1.00 91.31 114 PRO A N 1
ATOM 938 C CA . PRO A 1 114 ? 2.210 0.188 16.536 1.00 91.31 114 PRO A CA 1
ATOM 939 C C . PRO A 1 114 ? 1.743 1.035 17.738 1.00 91.31 114 PRO A C 1
ATOM 941 O O . PRO A 1 114 ? 1.917 2.254 17.759 1.00 91.31 114 PRO A O 1
ATOM 944 N N . VAL A 1 115 ? 1.140 0.409 18.750 1.00 90.00 115 VAL A N 1
ATOM 945 C CA . VAL A 1 115 ? 0.647 1.037 19.974 1.00 90.00 115 VAL A CA 1
ATOM 946 C C . VAL A 1 115 ? 1.074 0.193 21.170 1.00 90.00 115 VAL A C 1
ATOM 948 O O . VAL A 1 115 ? 0.920 -1.026 21.178 1.00 90.00 115 VAL A O 1
ATOM 951 N N . LYS A 1 116 ? 1.605 0.849 22.205 1.00 85.31 116 LYS A N 1
ATOM 952 C CA . LYS A 1 116 ? 2.065 0.178 23.427 1.00 85.31 11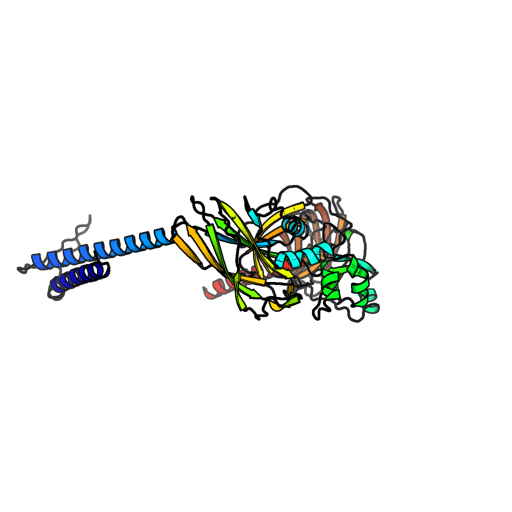6 LYS A CA 1
ATOM 953 C C . LYS A 1 116 ? 0.889 -0.356 24.245 1.00 85.31 116 LYS A C 1
ATOM 955 O O . LYS A 1 116 ? -0.174 0.259 24.285 1.00 85.31 116 LYS A O 1
ATOM 960 N N . GLU A 1 117 ? 1.122 -1.474 24.935 1.00 89.12 117 GLU A N 1
ATOM 961 C CA . GLU A 1 117 ? 0.152 -2.111 25.842 1.00 89.12 117 GLU A CA 1
ATOM 962 C C . GLU A 1 117 ? -1.235 -2.304 25.201 1.00 89.12 117 GLU A C 1
ATOM 964 O O . GLU A 1 117 ? -2.277 -2.052 25.813 1.00 89.12 117 GLU A O 1
ATOM 969 N N . ALA A 1 118 ? -1.240 -2.716 23.933 1.00 93.44 118 ALA A N 1
ATOM 970 C CA . ALA A 1 118 ? -2.452 -2.935 23.166 1.00 93.44 118 ALA A CA 1
ATOM 971 C C . ALA A 1 118 ? -3.121 -4.268 23.530 1.00 93.44 118 ALA A C 1
ATOM 973 O O . ALA A 1 118 ? -2.467 -5.295 23.702 1.00 93.44 118 ALA A O 1
ATOM 974 N N . MET A 1 119 ? -4.450 -4.254 23.591 1.00 93.06 119 MET A N 1
ATOM 975 C CA . MET A 1 119 ? -5.283 -5.454 23.638 1.00 93.06 119 MET A CA 1
ATOM 976 C C . MET A 1 119 ? -6.282 -5.432 22.487 1.00 93.06 119 MET A C 1
ATOM 978 O O . MET A 1 119 ? -6.864 -4.388 22.203 1.00 93.06 119 MET A O 1
ATOM 982 N N . VAL A 1 120 ? -6.509 -6.573 21.841 1.00 93.94 120 VAL A N 1
ATOM 983 C CA . VAL A 1 120 ? -7.489 -6.678 20.755 1.00 93.94 120 VAL A CA 1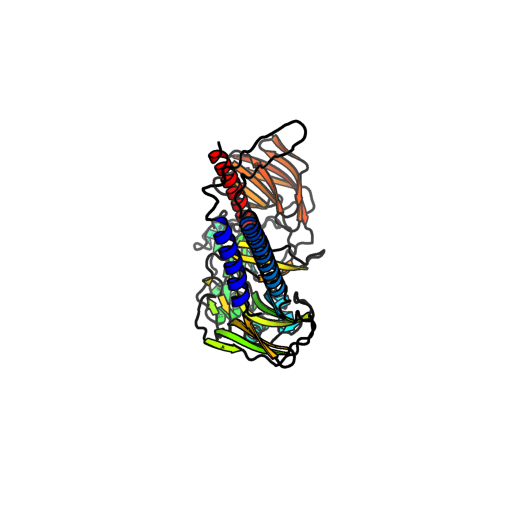
ATOM 984 C C . VAL A 1 120 ? -8.862 -7.082 21.283 1.00 93.94 120 VAL A C 1
ATOM 986 O O . VAL A 1 120 ? -9.002 -8.037 22.049 1.00 93.94 120 VAL A O 1
ATOM 989 N N . LEU A 1 121 ? -9.898 -6.373 20.843 1.00 92.38 121 LEU A N 1
ATOM 990 C CA . LEU A 1 121 ? -11.280 -6.787 21.017 1.00 92.38 121 LEU A CA 1
ATOM 991 C C . LEU A 1 121 ? -11.658 -7.772 19.906 1.00 92.38 121 LEU A C 1
ATOM 993 O O . LEU A 1 121 ? -11.799 -7.387 18.747 1.00 92.38 121 LEU A O 1
ATOM 997 N N . ARG A 1 122 ? -11.861 -9.046 20.252 1.00 91.69 122 ARG A N 1
ATOM 998 C CA . ARG A 1 122 ? -12.352 -10.041 19.288 1.00 91.69 122 ARG A CA 1
ATOM 999 C C . ARG A 1 122 ? -13.819 -9.768 18.950 1.00 91.69 122 ARG A C 1
ATOM 1001 O O . ARG A 1 122 ? -14.669 -9.760 19.834 1.00 91.69 122 ARG A O 1
ATOM 1008 N N . ASN A 1 123 ? -14.102 -9.582 17.666 1.00 92.31 123 ASN A N 1
ATOM 1009 C CA . ASN A 1 123 ? -15.438 -9.350 17.121 1.00 92.31 123 ASN A CA 1
ATOM 1010 C C . ASN A 1 123 ? -15.623 -10.146 15.801 1.00 92.31 123 ASN A C 1
ATOM 1012 O O . ASN A 1 123 ? -14.693 -10.843 15.379 1.00 92.31 123 ASN A O 1
ATOM 1016 N N . PRO A 1 124 ? -16.791 -10.079 15.136 1.00 94.00 124 PRO A N 1
ATOM 1017 C CA . PRO A 1 124 ? -17.044 -10.816 13.892 1.00 94.00 124 PRO A CA 1
ATOM 1018 C C . PRO A 1 124 ? -16.071 -10.540 12.731 1.00 94.00 124 PRO A C 1
ATOM 1020 O O . PRO A 1 124 ? -15.840 -11.432 11.910 1.00 94.00 124 PRO A O 1
ATOM 1023 N N . VAL A 1 125 ? -15.429 -9.364 12.676 1.00 95.81 125 VAL A N 1
ATOM 1024 C CA . VAL A 1 125 ? -14.392 -9.074 11.664 1.00 95.81 125 VAL A CA 1
ATOM 1025 C C . VAL A 1 125 ? -13.224 -10.049 11.806 1.00 95.81 125 VAL A C 1
ATOM 1027 O O . VAL A 1 125 ? -12.756 -10.607 10.817 1.00 95.81 125 VAL A O 1
ATOM 1030 N N . MET A 1 126 ? -12.809 -10.350 13.041 1.00 95.69 126 MET A N 1
ATOM 1031 C CA . MET A 1 126 ? -11.746 -11.330 13.296 1.00 95.69 126 MET A CA 1
ATOM 1032 C C . MET A 1 126 ? -12.140 -12.744 12.874 1.00 95.69 126 MET A C 1
ATOM 1034 O O . MET A 1 126 ? -11.288 -13.509 12.438 1.00 95.69 126 MET A O 1
ATOM 1038 N N . HIS A 1 127 ? -13.424 -13.104 12.961 1.00 94.88 127 HIS A N 1
ATOM 1039 C CA . HIS A 1 127 ? -13.885 -14.401 12.468 1.00 94.88 127 HIS A CA 1
ATOM 1040 C C . HIS A 1 127 ? -13.738 -14.505 10.943 1.00 94.88 127 HIS A C 1
ATOM 1042 O O . HIS A 1 127 ? -13.240 -15.511 10.434 1.00 94.88 127 HIS A O 1
ATOM 1048 N N . SER A 1 128 ? -14.093 -13.436 10.228 1.00 96.69 128 SER A N 1
ATOM 1049 C CA . SER A 1 128 ? -13.918 -13.342 8.774 1.00 96.69 128 SER A CA 1
ATOM 1050 C C . SER A 1 128 ? -12.436 -13.396 8.387 1.00 96.69 128 SER A C 1
ATOM 1052 O O . SER A 1 128 ? -12.062 -14.120 7.464 1.00 96.69 128 SER A O 1
ATOM 1054 N N . LEU A 1 129 ? -11.571 -12.721 9.149 1.00 97.38 129 LEU A N 1
ATOM 1055 C CA . LEU A 1 129 ? -10.124 -12.734 8.929 1.00 97.38 129 LEU A CA 1
ATOM 1056 C C . LEU A 1 129 ? -9.559 -14.142 9.143 1.00 97.38 129 LEU A C 1
ATOM 1058 O O . LEU A 1 129 ? -8.812 -14.649 8.308 1.00 97.38 129 LEU A O 1
ATOM 1062 N N . ASN A 1 130 ? -9.990 -14.815 10.211 1.00 96.94 130 ASN A N 1
ATOM 1063 C CA . ASN A 1 130 ? -9.611 -16.191 10.495 1.00 96.94 130 ASN A CA 1
ATOM 1064 C C . ASN A 1 130 ? -10.050 -17.163 9.388 1.00 96.94 130 ASN A C 1
ATOM 1066 O O . ASN A 1 130 ? -9.326 -18.115 9.105 1.00 96.94 130 ASN A O 1
ATOM 1070 N N . LYS A 1 131 ? -11.199 -16.941 8.730 1.00 96.69 131 LYS A N 1
ATOM 1071 C CA . LYS A 1 131 ? -11.621 -17.753 7.572 1.00 96.69 131 LYS A CA 1
ATOM 1072 C C . LYS A 1 131 ? -10.625 -17.635 6.412 1.00 96.69 131 LYS A C 1
ATOM 1074 O O . LYS A 1 131 ? -10.304 -18.655 5.816 1.00 96.69 131 LYS A O 1
ATOM 1079 N N . ILE A 1 132 ? -10.097 -16.444 6.124 1.00 97.19 132 ILE A N 1
ATOM 1080 C CA . ILE A 1 132 ? -9.061 -16.268 5.090 1.00 97.19 132 ILE A CA 1
ATOM 1081 C C . ILE A 1 132 ? -7.753 -16.945 5.516 1.00 97.19 132 ILE A C 1
ATOM 1083 O O . ILE A 1 132 ? -7.207 -17.743 4.759 1.00 97.19 132 ILE A O 1
ATOM 1087 N N . ILE A 1 133 ? -7.285 -16.671 6.739 1.00 97.06 133 ILE A N 1
ATOM 1088 C CA . ILE A 1 133 ? -6.014 -17.197 7.265 1.00 97.06 133 ILE A CA 1
ATOM 1089 C C . ILE A 1 133 ? -6.017 -18.730 7.305 1.00 97.06 133 ILE A C 1
ATOM 1091 O O . ILE A 1 133 ? -5.070 -19.361 6.857 1.00 97.06 133 ILE A O 1
ATOM 1095 N N . SER A 1 134 ? -7.097 -19.345 7.791 1.00 96.38 134 SER A N 1
ATOM 1096 C CA . SER A 1 134 ? -7.211 -20.812 7.876 1.00 96.38 134 SER A CA 1
ATOM 1097 C C . SER A 1 134 ? -7.314 -21.516 6.520 1.00 96.38 134 SER A C 1
ATOM 1099 O O . SER A 1 134 ? -7.092 -22.722 6.452 1.00 96.38 134 SER A O 1
ATOM 1101 N N . ASN A 1 135 ? -7.646 -20.786 5.451 1.00 96.31 135 ASN A N 1
ATOM 1102 C CA . ASN A 1 135 ? -7.652 -21.303 4.082 1.00 96.31 135 ASN A CA 1
ATOM 1103 C C . ASN A 1 135 ? -6.328 -21.071 3.344 1.00 96.31 135 ASN A C 1
ATOM 1105 O O . ASN A 1 135 ? -6.185 -21.550 2.220 1.00 96.31 135 ASN A O 1
ATOM 1109 N N . HIS A 1 136 ? -5.381 -20.334 3.928 1.00 96.69 136 HIS A N 1
ATOM 1110 C CA . HIS A 1 136 ? -4.081 -20.094 3.318 1.00 96.69 136 HIS A CA 1
ATOM 1111 C C . HIS A 1 136 ? -3.084 -21.185 3.744 1.00 96.69 136 HIS A C 1
ATOM 1113 O O . HIS A 1 136 ? -3.008 -21.486 4.936 1.00 96.69 136 HIS A O 1
ATOM 1119 N N . PRO A 1 137 ? -2.330 -21.793 2.809 1.00 93.56 137 PRO A N 1
ATOM 1120 C CA . PRO A 1 137 ? -1.390 -22.866 3.141 1.00 93.56 137 PRO A CA 1
ATOM 1121 C C . PRO A 1 137 ? -0.206 -22.417 4.007 1.00 93.56 137 PRO A C 1
ATOM 1123 O O . PRO A 1 137 ? 0.311 -23.222 4.782 1.00 93.56 137 PRO A O 1
ATOM 1126 N N . ASP A 1 138 ? 0.209 -21.153 3.897 1.00 91.69 138 ASP A N 1
ATOM 1127 C CA . ASP A 1 138 ? 1.456 -20.654 4.473 1.00 91.69 138 ASP A CA 1
ATOM 1128 C C . ASP A 1 138 ? 1.245 -19.594 5.567 1.00 91.69 138 ASP A C 1
ATOM 1130 O O . ASP A 1 138 ? 0.190 -18.969 5.710 1.00 91.69 138 ASP A O 1
ATOM 1134 N N . SER A 1 139 ? 2.294 -19.359 6.361 1.00 87.00 139 SER A N 1
ATOM 1135 C CA . SER A 1 139 ? 2.315 -18.317 7.397 1.00 87.00 139 SER A CA 1
ATOM 1136 C C . SER A 1 139 ? 2.604 -16.909 6.857 1.00 87.00 139 SER A C 1
ATOM 1138 O O . SER A 1 139 ? 2.625 -15.957 7.633 1.00 87.00 139 SER A O 1
ATOM 1140 N N . TYR A 1 140 ? 2.869 -16.778 5.558 1.00 88.19 140 TYR A N 1
ATOM 1141 C CA . TYR A 1 140 ? 3.223 -15.544 4.852 1.00 88.19 140 TYR A CA 1
ATOM 1142 C C . TYR A 1 140 ? 2.445 -15.472 3.540 1.00 88.19 140 TYR A C 1
ATOM 1144 O O . TYR A 1 140 ? 2.072 -16.514 3.016 1.00 88.19 140 TYR A O 1
ATOM 1152 N N . ARG A 1 141 ? 2.230 -14.270 2.988 1.00 91.25 141 ARG A N 1
ATOM 1153 C CA . ARG A 1 141 ? 1.452 -14.098 1.747 1.00 91.25 141 ARG A CA 1
ATOM 1154 C C . ARG A 1 141 ? 2.060 -13.039 0.832 1.00 91.25 141 ARG A C 1
ATOM 1156 O O . ARG A 1 141 ? 2.131 -11.873 1.206 1.00 91.25 141 ARG A O 1
ATOM 1163 N N . HIS A 1 142 ? 2.389 -13.414 -0.405 1.00 83.75 142 HIS A N 1
ATOM 1164 C CA . HIS A 1 142 ? 2.945 -12.487 -1.407 1.00 83.75 142 HIS A CA 1
ATOM 1165 C C . HIS A 1 142 ? 1.902 -11.823 -2.316 1.00 83.75 142 HIS A C 1
ATOM 1167 O O . HIS A 1 142 ? 2.197 -10.811 -2.940 1.00 83.75 142 HIS A O 1
ATOM 1173 N N . ALA A 1 143 ? 0.673 -12.351 -2.369 1.00 90.56 143 ALA A N 1
ATOM 1174 C CA . ALA A 1 143 ? -0.397 -11.876 -3.255 1.00 90.56 143 ALA A CA 1
ATOM 1175 C C . ALA A 1 143 ? -0.030 -11.859 -4.757 1.00 90.56 143 ALA A C 1
ATOM 1177 O O . ALA A 1 143 ? -0.708 -11.194 -5.542 1.00 90.56 143 ALA A O 1
ATOM 1178 N N . SER A 1 144 ? 1.001 -12.598 -5.169 1.00 92.56 144 SER A N 1
ATOM 1179 C CA . SER A 1 144 ? 1.383 -12.776 -6.568 1.00 92.56 144 SER A CA 1
ATOM 1180 C C . SER A 1 144 ? 2.124 -14.095 -6.803 1.00 92.56 144 SER A C 1
ATOM 1182 O O . SER A 1 144 ? 2.654 -14.695 -5.866 1.00 92.56 144 SER A O 1
ATOM 1184 N N . PHE A 1 145 ? 2.134 -14.558 -8.057 1.00 91.69 145 PHE A N 1
ATOM 1185 C CA . PHE A 1 145 ? 2.813 -15.777 -8.508 1.00 91.69 145 PHE A CA 1
ATOM 1186 C C . PHE A 1 145 ? 3.395 -15.598 -9.910 1.00 91.69 145 PHE A C 1
ATOM 1188 O O . PHE A 1 145 ? 2.774 -14.971 -10.769 1.00 91.69 145 PHE A O 1
ATOM 1195 N N . TYR A 1 146 ? 4.555 -16.203 -10.173 1.00 92.69 146 TYR A N 1
ATOM 1196 C CA . TYR A 1 146 ? 5.091 -16.271 -11.530 1.00 92.69 146 TYR A CA 1
ATOM 1197 C C . TYR A 1 146 ? 4.217 -17.160 -12.420 1.00 92.69 146 TYR A C 1
ATOM 1199 O O . TYR A 1 146 ? 3.840 -18.272 -12.048 1.00 92.69 146 TYR A O 1
ATOM 1207 N N . GLY A 1 147 ? 3.903 -16.645 -13.605 1.00 93.31 147 GLY A N 1
ATOM 1208 C CA . GLY A 1 147 ? 3.354 -17.397 -14.723 1.00 93.31 147 GLY A CA 1
ATOM 1209 C C . GLY A 1 147 ? 4.456 -17.878 -15.667 1.00 93.31 147 GLY A C 1
ATOM 1210 O O . GLY A 1 147 ? 5.600 -18.101 -15.270 1.00 93.31 147 GLY A O 1
ATOM 1211 N N . ASN A 1 148 ? 4.110 -18.033 -16.942 1.00 94.44 148 ASN A N 1
ATOM 1212 C CA . ASN A 1 148 ? 5.072 -18.463 -17.956 1.00 94.44 148 ASN A CA 1
ATOM 1213 C C . ASN A 1 148 ? 5.958 -17.301 -18.428 1.00 94.44 148 ASN A C 1
ATOM 1215 O O . ASN A 1 148 ? 5.587 -16.135 -18.330 1.00 94.44 148 ASN A O 1
ATOM 1219 N N . SER A 1 149 ? 7.099 -17.627 -19.028 1.00 95.19 149 SER A N 1
ATOM 1220 C CA . SER A 1 149 ? 7.904 -16.666 -19.778 1.00 95.19 149 SER A CA 1
ATOM 1221 C C . SER A 1 149 ? 7.596 -16.727 -21.276 1.00 95.19 149 SER A C 1
ATOM 1223 O O . SER A 1 149 ? 7.215 -17.768 -21.823 1.00 95.19 149 SER A O 1
ATOM 1225 N N . TYR A 1 150 ? 7.755 -15.590 -21.947 1.00 95.50 150 TYR A N 1
ATOM 1226 C CA . TYR A 1 150 ? 7.492 -15.409 -23.370 1.00 95.50 150 TYR A CA 1
ATOM 1227 C C . TYR A 1 150 ? 8.644 -14.649 -24.022 1.00 95.50 150 TYR A C 1
ATOM 1229 O O . TYR A 1 150 ? 9.363 -13.902 -23.369 1.00 95.50 150 TYR A O 1
ATOM 1237 N N . LYS A 1 151 ? 8.809 -14.842 -25.334 1.00 94.00 151 LYS A N 1
ATOM 1238 C CA . LYS A 1 151 ? 9.903 -14.226 -26.106 1.00 94.00 151 LYS A CA 1
ATOM 1239 C C . LYS A 1 151 ? 9.678 -12.751 -26.429 1.00 94.00 151 LYS A C 1
ATOM 1241 O O . LYS A 1 151 ? 10.617 -12.057 -26.783 1.00 94.00 151 LYS A O 1
ATOM 1246 N N . SER A 1 152 ? 8.425 -12.303 -26.445 1.00 94.81 152 SER A N 1
ATOM 1247 C CA . SER A 1 152 ? 8.086 -10.910 -26.729 1.00 94.81 152 SER A CA 1
ATOM 1248 C C . SER A 1 152 ? 6.631 -10.607 -26.379 1.00 94.81 152 SER A C 1
ATOM 1250 O O . SER A 1 152 ? 5.805 -11.517 -26.229 1.00 94.81 152 SER A O 1
ATOM 1252 N N . VAL A 1 153 ? 6.309 -9.314 -26.324 1.00 95.38 153 VAL A N 1
ATOM 1253 C CA . VAL A 1 153 ? 4.937 -8.807 -26.202 1.00 95.38 153 VAL A CA 1
ATOM 1254 C C . VAL A 1 153 ? 4.056 -9.305 -27.351 1.00 95.38 153 VAL A C 1
ATOM 1256 O O . VAL A 1 153 ? 2.942 -9.761 -27.116 1.00 95.38 153 VAL A O 1
ATOM 1259 N N . GLU A 1 154 ? 4.547 -9.305 -28.590 1.00 96.31 154 GLU A N 1
ATOM 1260 C CA . GLU A 1 154 ? 3.782 -9.769 -29.754 1.00 96.31 154 GLU A CA 1
ATOM 1261 C C . GLU A 1 154 ? 3.438 -11.255 -29.640 1.00 96.31 154 GLU A C 1
ATOM 1263 O O . GLU A 1 154 ? 2.310 -11.657 -29.927 1.00 96.31 154 GLU A O 1
ATOM 1268 N N . ASN A 1 155 ? 4.384 -12.082 -29.179 1.00 95.94 155 ASN A N 1
ATOM 1269 C CA . ASN A 1 155 ? 4.129 -13.503 -28.956 1.00 95.94 155 ASN A CA 1
ATOM 1270 C C . ASN A 1 155 ? 3.052 -13.725 -27.885 1.00 95.94 155 ASN A C 1
ATOM 1272 O O . ASN A 1 155 ? 2.191 -14.592 -28.045 1.00 95.94 155 ASN A O 1
ATOM 1276 N N . TYR A 1 156 ? 3.075 -12.913 -26.828 1.00 96.75 156 TYR A N 1
ATOM 1277 C CA . TYR A 1 156 ? 2.074 -12.948 -25.770 1.00 96.75 156 TYR A CA 1
ATOM 1278 C C . TYR A 1 156 ? 0.682 -12.559 -26.281 1.00 96.75 156 TYR A C 1
ATOM 1280 O O . TYR A 1 156 ? -0.280 -13.277 -26.021 1.00 96.75 156 TYR A O 1
ATOM 1288 N N . LEU A 1 157 ? 0.578 -11.482 -27.067 1.00 96.81 157 LEU A N 1
ATOM 1289 C CA . LEU A 1 157 ? -0.687 -11.010 -27.647 1.00 96.81 157 LEU A CA 1
ATOM 1290 C C . LEU A 1 157 ? -1.293 -12.007 -28.649 1.00 96.81 157 LEU A C 1
ATOM 1292 O O . LEU A 1 157 ? -2.511 -12.080 -28.784 1.00 96.81 157 LEU A O 1
ATOM 1296 N N . VAL A 1 158 ? -0.471 -12.816 -29.328 1.00 96.62 158 VAL A N 1
ATOM 1297 C CA . VAL A 1 158 ? -0.966 -13.921 -30.172 1.00 96.62 158 VAL A CA 1
ATOM 1298 C C . VAL A 1 158 ? -1.597 -15.031 -29.327 1.00 96.62 158 VAL A C 1
ATOM 1300 O O . VAL A 1 158 ? -2.601 -15.613 -29.737 1.00 96.62 158 VAL A O 1
ATOM 1303 N N . LYS A 1 159 ? -1.022 -15.340 -28.158 1.00 95.75 159 LYS A N 1
ATOM 1304 C CA . LYS A 1 159 ? -1.547 -16.373 -27.251 1.00 95.75 159 LYS A CA 1
ATOM 1305 C C . LYS A 1 159 ? -2.778 -15.900 -26.474 1.00 95.75 159 LYS A C 1
ATOM 1307 O O . LYS A 1 159 ? -3.690 -16.697 -26.272 1.00 95.75 159 LYS A O 1
ATOM 1312 N N . TYR A 1 160 ? -2.797 -14.631 -26.069 1.00 96.38 160 TYR A N 1
ATOM 1313 C CA . TYR A 1 160 ? -3.880 -13.991 -25.320 1.00 96.38 160 TYR A CA 1
ATOM 1314 C C . TYR A 1 160 ? -4.376 -12.742 -26.061 1.00 96.38 160 TYR A C 1
ATOM 1316 O O . TYR A 1 160 ? -3.964 -11.625 -25.731 1.00 96.38 160 TYR A O 1
ATOM 1324 N N . PRO A 1 161 ? -5.250 -12.900 -27.073 1.00 95.19 161 PRO A N 1
ATOM 1325 C CA . PRO A 1 161 ? -5.759 -11.778 -27.863 1.00 95.19 161 PRO A CA 1
ATOM 1326 C C . PRO A 1 161 ? -6.567 -10.752 -27.056 1.00 95.19 161 PRO A C 1
ATOM 1328 O O . PRO A 1 161 ? -6.765 -9.631 -27.513 1.00 95.19 161 PRO A O 1
ATOM 1331 N N . GLU A 1 162 ? -7.062 -11.130 -25.876 1.00 94.81 162 GLU A N 1
ATOM 1332 C CA . GLU A 1 162 ? -7.775 -10.259 -24.940 1.00 94.81 162 GLU A CA 1
ATOM 1333 C C . GLU A 1 162 ? -6.853 -9.365 -24.097 1.00 94.81 162 GLU A C 1
ATOM 1335 O O . GLU A 1 162 ? -7.332 -8.468 -23.400 1.00 94.81 162 GLU A O 1
ATOM 1340 N N . ALA A 1 163 ? -5.542 -9.615 -24.122 1.00 97.00 163 ALA A N 1
ATOM 1341 C CA . ALA A 1 163 ? -4.570 -8.788 -23.427 1.00 97.00 163 ALA A CA 1
ATOM 1342 C C . ALA A 1 163 ? -4.438 -7.404 -24.078 1.00 97.00 163 ALA A C 1
ATOM 1344 O O . ALA A 1 163 ? -4.680 -7.206 -25.267 1.00 97.00 163 ALA A O 1
ATOM 1345 N N . SER A 1 164 ? -4.024 -6.427 -23.278 1.00 96.19 164 SER A N 1
ATOM 1346 C CA . SER A 1 164 ? -3.900 -5.031 -23.694 1.00 96.19 164 SER A CA 1
ATOM 1347 C C . SER A 1 164 ? -2.562 -4.441 -23.265 1.00 96.19 164 SER A C 1
ATOM 1349 O O . SER A 1 164 ? -1.991 -4.839 -22.250 1.00 96.19 164 SER A O 1
ATOM 1351 N N . ILE A 1 165 ? -2.064 -3.481 -24.042 1.00 96.38 165 ILE A N 1
ATOM 1352 C CA . ILE A 1 165 ? -0.892 -2.678 -23.682 1.00 96.38 165 ILE A CA 1
ATOM 1353 C C . ILE A 1 165 ? -1.395 -1.498 -22.833 1.00 96.38 165 ILE A C 1
ATOM 1355 O O . ILE A 1 165 ? -2.220 -0.723 -23.327 1.00 96.38 165 ILE A O 1
ATOM 1359 N N . PRO A 1 166 ? -0.965 -1.356 -21.565 1.00 94.31 166 PRO A N 1
ATOM 1360 C CA . PRO A 1 166 ? -1.444 -0.289 -20.692 1.00 94.31 166 PRO A CA 1
ATOM 1361 C C . PRO A 1 166 ? -0.851 1.078 -21.067 1.00 94.31 166 PRO A C 1
ATOM 1363 O O . PRO A 1 166 ? 0.223 1.175 -21.662 1.00 94.31 166 PRO A O 1
ATOM 1366 N N . ASP A 1 167 ? -1.516 2.159 -20.650 1.00 92.56 167 ASP A N 1
ATOM 1367 C CA . ASP A 1 167 ? -0.941 3.506 -20.712 1.00 92.56 167 ASP A CA 1
ATOM 1368 C C . ASP A 1 167 ? 0.183 3.647 -19.670 1.00 92.56 167 ASP A C 1
ATOM 1370 O O . ASP A 1 167 ? -0.043 3.739 -18.460 1.00 92.56 167 ASP A O 1
ATOM 1374 N N . ARG A 1 168 ? 1.433 3.703 -20.137 1.00 92.31 168 ARG A N 1
ATOM 1375 C CA . ARG A 1 168 ? 2.619 3.792 -19.267 1.00 92.31 168 ARG A CA 1
ATOM 1376 C C . ARG A 1 168 ? 2.888 5.194 -18.705 1.00 92.31 168 ARG A C 1
ATOM 1378 O O . ARG A 1 168 ? 3.931 5.424 -18.091 1.00 92.31 168 ARG A O 1
ATOM 1385 N N . SER A 1 169 ? 1.954 6.127 -18.891 1.00 90.38 169 SER A N 1
ATOM 1386 C CA . SER A 1 169 ? 2.005 7.492 -18.361 1.00 90.38 169 SER A CA 1
ATOM 1387 C C . SER A 1 169 ? 0.995 7.753 -17.235 1.00 90.38 169 SER A C 1
ATOM 1389 O O . SER A 1 169 ? 1.115 8.754 -16.520 1.00 90.38 169 SER A O 1
ATOM 1391 N N . ASP A 1 170 ? -0.004 6.888 -17.043 1.00 88.50 170 ASP A N 1
ATOM 1392 C CA . ASP A 1 170 ? -1.135 7.138 -16.139 1.00 88.50 170 ASP A CA 1
ATOM 1393 C C . ASP A 1 170 ? -0.857 6.796 -14.658 1.00 88.50 170 ASP A C 1
ATOM 1395 O O . ASP A 1 170 ? -1.551 7.280 -13.757 1.00 88.50 170 ASP A O 1
ATOM 1399 N N . GLY A 1 171 ? 0.190 6.009 -14.401 1.00 87.56 171 GLY A N 1
ATOM 1400 C CA . GLY A 1 171 ? 0.618 5.536 -13.089 1.00 87.56 171 GLY A CA 1
ATOM 1401 C C . GLY A 1 171 ? -0.191 4.374 -12.508 1.00 87.56 171 GLY A C 1
ATOM 1402 O O . GLY A 1 171 ? -0.035 4.101 -11.320 1.00 87.56 171 GLY A O 1
ATOM 1403 N N . ASN A 1 172 ? -1.063 3.715 -13.275 1.00 89.50 172 ASN A N 1
ATOM 1404 C CA . ASN A 1 172 ? -1.927 2.630 -12.790 1.00 89.50 172 ASN A CA 1
ATOM 1405 C C . ASN A 1 172 ? -1.306 1.254 -12.995 1.00 89.50 172 ASN A C 1
ATOM 1407 O O . ASN A 1 172 ? -1.275 0.463 -12.054 1.00 89.50 172 ASN A O 1
ATOM 1411 N N . PHE A 1 173 ? -0.816 1.003 -14.209 1.00 93.31 173 PHE A N 1
ATOM 1412 C CA . PHE A 1 173 ? -0.158 -0.240 -14.633 1.00 93.31 173 PHE A CA 1
ATOM 1413 C C . PHE A 1 173 ? 1.116 0.053 -15.430 1.00 93.31 173 PHE A C 1
ATOM 1415 O O . PHE A 1 173 ? 1.511 -0.718 -16.298 1.00 93.31 173 PHE A O 1
ATOM 1422 N N . SER A 1 174 ? 1.732 1.209 -15.177 1.00 93.94 174 SER A N 1
ATOM 1423 C CA . SER A 1 174 ? 2.767 1.763 -16.042 1.00 93.94 174 SER A CA 1
ATOM 1424 C C . SER A 1 174 ? 4.057 0.949 -16.087 1.00 93.94 174 SER A C 1
ATOM 1426 O O . SER A 1 174 ? 4.794 1.072 -17.062 1.00 93.94 174 SER A O 1
ATOM 1428 N N . TYR A 1 175 ? 4.320 0.107 -15.083 1.00 94.31 175 TYR A N 1
ATOM 1429 C CA . TYR A 1 175 ? 5.464 -0.805 -15.110 1.00 94.31 175 TYR A CA 1
ATOM 1430 C C . TYR A 1 175 ? 5.301 -1.902 -16.171 1.00 94.31 175 TYR A C 1
ATOM 1432 O O . TYR A 1 175 ? 6.223 -2.139 -16.952 1.00 94.31 175 TYR A O 1
ATOM 1440 N N . PHE A 1 176 ? 4.110 -2.501 -16.255 1.00 95.62 176 PHE A N 1
ATOM 1441 C CA . PHE A 1 176 ? 3.824 -3.633 -17.133 1.00 95.62 176 PHE A CA 1
ATOM 1442 C C . PHE A 1 176 ? 3.812 -3.233 -18.614 1.00 95.62 176 PHE A C 1
ATOM 1444 O O . PHE A 1 176 ? 3.346 -2.158 -18.991 1.00 95.62 176 PHE A O 1
ATOM 1451 N N . GLN A 1 177 ? 4.305 -4.131 -19.465 1.00 95.94 177 GLN A N 1
ATOM 1452 C CA . GLN A 1 177 ? 4.270 -4.000 -20.923 1.00 95.94 177 GLN A CA 1
ATOM 1453 C C . GLN A 1 177 ? 2.944 -4.507 -21.506 1.00 95.94 177 GLN A C 1
ATOM 1455 O O . GLN A 1 177 ? 2.466 -3.982 -22.509 1.00 95.94 177 GLN A O 1
ATOM 1460 N N . VAL A 1 178 ? 2.328 -5.499 -20.857 1.00 96.88 178 VAL A N 1
ATOM 1461 C CA . VAL A 1 178 ? 0.999 -6.032 -21.187 1.00 96.88 178 VAL A CA 1
ATOM 1462 C C . VAL A 1 178 ? 0.232 -6.376 -19.921 1.00 96.88 178 VAL A C 1
ATOM 1464 O O . VAL A 1 178 ? 0.820 -6.773 -18.917 1.00 96.88 178 VAL A O 1
ATOM 1467 N N . VAL A 1 179 ? -1.091 -6.254 -19.972 1.00 97.12 179 VAL A N 1
ATOM 1468 C CA . VAL A 1 179 ? -1.996 -6.650 -18.891 1.00 97.12 179 VAL A CA 1
ATOM 1469 C C . VAL A 1 179 ? -3.212 -7.391 -19.438 1.00 97.12 179 VAL A C 1
ATOM 1471 O O . VAL A 1 179 ? -3.717 -7.069 -20.515 1.00 97.12 179 VAL A O 1
ATOM 1474 N N . ARG A 1 180 ? -3.715 -8.375 -18.689 1.00 95.94 180 ARG A N 1
ATOM 1475 C CA . ARG A 1 180 ? -4.977 -9.071 -18.990 1.00 95.94 180 ARG A CA 1
ATOM 1476 C C . ARG A 1 180 ? -5.718 -9.473 -17.722 1.00 95.94 180 ARG A C 1
ATOM 1478 O O . ARG A 1 180 ? -5.156 -9.479 -16.625 1.00 95.94 180 ARG A O 1
ATOM 1485 N N . THR A 1 181 ? -6.977 -9.857 -17.884 1.00 95.25 181 THR A N 1
ATOM 1486 C CA . THR A 1 181 ? -7.748 -10.517 -16.829 1.00 95.25 181 THR A CA 1
ATOM 1487 C C . THR A 1 181 ? -7.608 -12.033 -16.987 1.00 95.25 181 THR A C 1
ATOM 1489 O O . THR A 1 181 ? -7.953 -12.549 -18.049 1.00 95.25 181 THR A O 1
ATOM 1492 N N . PRO A 1 182 ? -7.108 -12.762 -15.973 1.00 95.38 182 PRO A N 1
ATOM 1493 C CA . PRO A 1 182 ? -7.018 -14.215 -16.038 1.00 95.38 182 PRO A CA 1
ATOM 1494 C C . PRO A 1 182 ? -8.406 -14.856 -16.051 1.00 95.38 182 PRO A C 1
ATOM 1496 O O . PRO A 1 182 ? -9.356 -14.354 -15.444 1.00 95.38 182 PRO A O 1
ATOM 1499 N N . SER A 1 183 ? -8.521 -16.000 -16.717 1.00 93.69 183 SER A N 1
ATOM 1500 C CA . SER A 1 183 ? -9.756 -16.779 -16.735 1.00 93.69 183 SER A CA 1
ATOM 1501 C C . SER A 1 183 ? -10.048 -17.404 -15.365 1.00 93.69 183 SER A C 1
ATOM 1503 O O . SER A 1 183 ? -9.138 -17.747 -14.607 1.00 93.69 183 SER A O 1
ATOM 1505 N N . LYS A 1 184 ? -11.332 -17.652 -15.055 1.00 92.06 184 LYS A N 1
ATOM 1506 C CA . LYS A 1 184 ? -11.715 -18.394 -13.835 1.00 92.06 184 LYS A CA 1
ATOM 1507 C C . LYS A 1 184 ? -11.052 -19.778 -13.768 1.00 92.06 184 LYS A C 1
ATOM 1509 O O . LYS A 1 184 ? -10.789 -20.261 -12.673 1.00 92.06 184 LYS A O 1
ATOM 1514 N N . ALA A 1 185 ? -10.779 -20.421 -14.906 1.00 94.19 185 ALA A N 1
ATOM 1515 C CA . ALA A 1 185 ? -10.101 -21.718 -14.948 1.00 94.19 185 ALA A CA 1
ATOM 1516 C C . ALA A 1 185 ? -8.636 -21.616 -14.490 1.00 94.19 185 ALA A C 1
ATOM 1518 O O . ALA A 1 185 ? -8.209 -22.407 -13.653 1.00 94.19 185 ALA A O 1
ATOM 1519 N N . GLU A 1 186 ? -7.894 -20.611 -14.968 1.00 95.25 186 GLU A N 1
ATOM 1520 C CA . GLU A 1 186 ? -6.527 -20.338 -14.498 1.00 95.25 186 GLU A CA 1
ATOM 1521 C C . GLU A 1 186 ? -6.503 -20.041 -12.995 1.00 95.25 186 GLU A C 1
ATOM 1523 O O . GLU A 1 186 ? -5.690 -20.605 -12.268 1.00 95.25 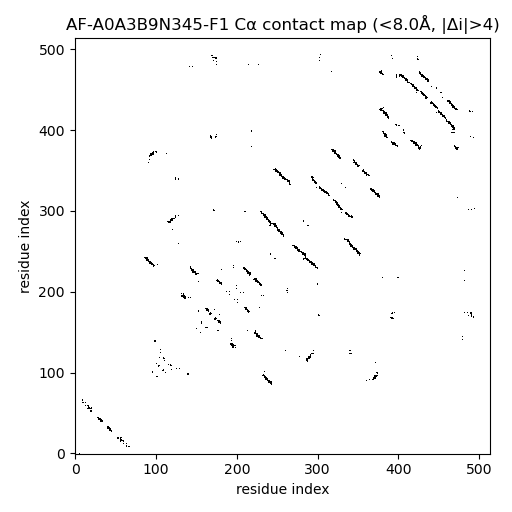186 GLU A O 1
ATOM 1528 N N . LEU A 1 187 ? -7.439 -19.219 -12.509 1.00 95.56 187 LEU A N 1
ATOM 1529 C CA . LEU A 1 187 ? -7.526 -18.883 -11.085 1.00 95.56 187 LEU A CA 1
ATOM 1530 C C . LEU A 1 187 ? -7.884 -20.090 -10.212 1.00 95.56 187 LEU A C 1
ATOM 1532 O O . LEU A 1 187 ? -7.332 -20.240 -9.126 1.00 95.56 187 LEU A O 1
ATOM 1536 N N . ASN A 1 188 ? -8.750 -20.986 -10.691 1.00 94.94 188 ASN A N 1
ATOM 1537 C CA . ASN A 1 188 ? -9.074 -22.222 -9.978 1.00 94.94 188 ASN A CA 1
ATOM 1538 C C . ASN A 1 188 ? -7.861 -23.145 -9.803 1.00 94.94 188 ASN A C 1
ATOM 1540 O O . ASN A 1 188 ? -7.795 -23.844 -8.797 1.00 94.94 188 ASN A O 1
ATOM 1544 N N . ASN A 1 189 ? -6.893 -23.121 -10.724 1.00 95.19 189 ASN A N 1
ATOM 1545 C CA . ASN A 1 189 ? -5.649 -23.885 -10.581 1.00 95.19 189 ASN A CA 1
ATOM 1546 C C . ASN A 1 189 ? -4.711 -23.297 -9.514 1.00 95.19 189 ASN A C 1
ATOM 1548 O O . ASN A 1 189 ? -3.844 -24.004 -9.011 1.00 95.19 189 ASN A O 1
ATOM 1552 N N . LEU A 1 190 ? -4.874 -22.014 -9.176 1.00 94.44 190 LEU A N 1
ATOM 1553 C CA . LEU A 1 190 ? -4.045 -21.296 -8.201 1.00 94.44 190 LEU A CA 1
ATOM 1554 C C . LEU A 1 190 ? -4.731 -21.124 -6.840 1.00 94.44 190 LEU A C 1
ATOM 1556 O O . LEU A 1 190 ? -4.095 -20.668 -5.892 1.00 94.44 190 LEU A O 1
ATOM 1560 N N . LYS A 1 191 ? -6.017 -21.478 -6.723 1.00 93.62 191 LYS A N 1
ATOM 1561 C CA . LYS A 1 191 ? -6.841 -21.166 -5.547 1.00 93.62 191 LYS A CA 1
ATOM 1562 C C . LYS A 1 191 ? -6.266 -21.707 -4.240 1.00 93.62 191 LYS A C 1
ATOM 1564 O O . LYS A 1 191 ? -6.329 -21.029 -3.227 1.00 93.62 191 LYS A O 1
ATOM 1569 N N . ASP A 1 192 ? -5.679 -22.901 -4.257 1.00 93.94 192 ASP A N 1
ATOM 1570 C CA . ASP A 1 192 ? -5.170 -23.537 -3.039 1.00 93.94 192 ASP A CA 1
ATOM 1571 C C . ASP A 1 192 ? -3.822 -22.953 -2.579 1.00 93.94 192 ASP A C 1
ATOM 1573 O O . ASP A 1 192 ? -3.373 -23.265 -1.480 1.00 93.94 192 ASP A O 1
ATOM 1577 N N . ASN A 1 193 ? -3.222 -22.050 -3.365 1.00 93.00 193 ASN A N 1
ATOM 1578 C CA . ASN A 1 193 ? -1.996 -21.337 -3.003 1.00 93.00 193 ASN A CA 1
ATOM 1579 C C . ASN A 1 193 ? -2.273 -20.004 -2.281 1.00 93.00 193 ASN A C 1
ATOM 1581 O O . ASN A 1 193 ? -1.361 -19.417 -1.706 1.00 93.00 193 ASN A O 1
ATOM 1585 N N . ASP A 1 194 ? -3.510 -19.490 -2.297 1.00 96.00 194 ASP A N 1
ATOM 1586 C CA . ASP A 1 194 ? -3.848 -18.187 -1.716 1.00 96.00 194 ASP A CA 1
ATOM 1587 C C . ASP A 1 194 ? -5.220 -18.206 -1.029 1.00 96.00 194 ASP A C 1
ATOM 1589 O O . ASP A 1 194 ? -6.257 -18.386 -1.665 1.00 96.00 194 ASP A O 1
ATOM 1593 N N . GLY A 1 195 ? -5.239 -17.988 0.292 1.00 96.25 195 GLY A N 1
ATOM 1594 C CA . GLY A 1 195 ? -6.461 -18.125 1.088 1.00 96.25 195 GLY A CA 1
ATOM 1595 C C . GLY A 1 195 ? -7.525 -17.083 0.742 1.00 96.25 195 GLY A C 1
ATOM 1596 O O . GLY A 1 195 ? -8.715 -17.389 0.778 1.00 96.25 195 GLY A O 1
ATOM 1597 N N . LEU A 1 196 ? -7.123 -15.865 0.357 1.00 97.00 196 LEU A N 1
ATOM 1598 C CA . LEU A 1 196 ? -8.071 -14.834 -0.066 1.00 97.00 196 LEU A CA 1
ATOM 1599 C C . LEU A 1 196 ? -8.647 -15.171 -1.445 1.00 97.00 196 LEU A C 1
ATOM 1601 O O . LEU A 1 196 ? -9.862 -15.120 -1.609 1.00 97.00 196 LEU A O 1
ATOM 1605 N N . LEU A 1 197 ? -7.806 -15.564 -2.406 1.00 96.50 197 LEU A N 1
ATOM 1606 C CA . LEU A 1 197 ? -8.246 -16.006 -3.731 1.00 96.50 197 LEU A CA 1
ATOM 1607 C C . LEU A 1 197 ? -9.251 -17.154 -3.625 1.00 96.50 197 LEU A C 1
ATOM 1609 O O . LEU A 1 197 ? -10.296 -17.104 -4.271 1.00 96.50 197 LEU A O 1
ATOM 1613 N N . LYS A 1 198 ? -8.961 -18.155 -2.787 1.00 96.38 198 LYS A N 1
ATOM 1614 C CA . LYS A 1 198 ? -9.861 -19.282 -2.527 1.00 96.38 198 LYS A CA 1
ATOM 1615 C C . LYS A 1 198 ? -11.230 -18.816 -2.053 1.00 96.38 198 LYS A C 1
ATOM 1617 O O . LYS A 1 198 ? -12.230 -19.140 -2.681 1.00 96.38 198 LYS A O 1
ATOM 1622 N N . VAL A 1 199 ? -11.267 -17.988 -1.009 1.00 96.50 199 VAL A N 1
ATOM 1623 C CA . VAL A 1 199 ? -12.524 -17.457 -0.462 1.00 96.50 199 VAL A CA 1
ATOM 1624 C C . VAL A 1 199 ? -13.273 -16.605 -1.495 1.00 96.50 199 VAL A C 1
ATOM 1626 O O . VAL A 1 199 ? -14.489 -16.708 -1.595 1.00 96.50 199 VAL A O 1
ATOM 1629 N N . MET A 1 200 ? -12.572 -15.793 -2.292 1.00 95.88 200 MET A N 1
ATOM 1630 C CA . MET A 1 200 ? -13.190 -14.979 -3.349 1.00 95.88 200 MET A CA 1
ATOM 1631 C C . MET A 1 200 ? -13.784 -15.820 -4.488 1.00 95.88 200 MET A C 1
ATOM 1633 O O . MET A 1 200 ? -14.820 -15.453 -5.041 1.00 95.88 200 MET A O 1
ATOM 1637 N N . LEU A 1 201 ? -13.135 -16.927 -4.857 1.00 95.31 201 LEU A N 1
ATOM 1638 C CA . LEU A 1 201 ? -13.642 -17.856 -5.870 1.00 95.31 201 LEU A CA 1
ATOM 1639 C C . LEU A 1 201 ? -14.832 -18.667 -5.350 1.00 95.31 201 LEU A C 1
ATOM 1641 O O . LEU A 1 201 ? -15.802 -18.842 -6.085 1.00 95.31 201 LEU A O 1
ATOM 1645 N N . ASP A 1 202 ? -14.770 -19.127 -4.099 1.00 94.50 202 ASP A N 1
ATOM 1646 C CA . ASP A 1 202 ? -15.837 -19.909 -3.466 1.00 94.50 202 ASP A CA 1
ATOM 1647 C C . ASP A 1 202 ? -17.128 -19.083 -3.282 1.00 94.50 202 ASP A C 1
ATOM 1649 O O . ASP A 1 202 ? -18.227 -19.622 -3.412 1.00 94.50 202 ASP A O 1
ATOM 1653 N N . ASP A 1 203 ? -17.008 -17.772 -3.047 1.00 93.06 203 ASP A N 1
ATOM 1654 C CA . ASP A 1 203 ? -18.134 -16.829 -2.947 1.00 93.06 203 ASP A CA 1
ATOM 1655 C C . ASP A 1 203 ? -18.663 -16.343 -4.326 1.00 93.06 203 ASP A C 1
ATOM 1657 O O . ASP A 1 203 ? -19.560 -15.502 -4.376 1.00 93.06 203 ASP A O 1
ATOM 1661 N N . ASP A 1 204 ? -18.117 -16.847 -5.442 1.00 91.00 204 ASP A N 1
ATOM 1662 C CA . ASP A 1 204 ? -18.455 -16.482 -6.835 1.00 91.00 204 ASP A CA 1
ATOM 1663 C C . ASP A 1 204 ? -18.543 -14.967 -7.089 1.00 91.00 204 ASP A C 1
ATOM 1665 O O . ASP A 1 204 ? -19.503 -14.414 -7.631 1.00 91.00 204 ASP A O 1
ATOM 1669 N N . VAL A 1 205 ? -17.495 -14.272 -6.668 1.00 87.94 205 VAL A N 1
ATOM 1670 C CA . VAL A 1 205 ? -17.395 -12.822 -6.755 1.00 87.94 205 VAL A CA 1
ATOM 1671 C C . VAL A 1 205 ? -17.453 -12.306 -8.208 1.00 87.94 205 VAL A C 1
ATOM 1673 O O . VAL A 1 205 ? -16.723 -12.765 -9.087 1.00 87.94 205 VAL A O 1
ATOM 1676 N N . ASN A 1 206 ? -18.268 -11.267 -8.440 1.00 82.25 206 ASN A N 1
ATOM 1677 C CA . ASN A 1 206 ? -18.534 -10.678 -9.767 1.00 82.25 206 ASN A CA 1
ATOM 1678 C C . ASN A 1 206 ? -17.648 -9.477 -10.156 1.00 82.25 206 ASN A C 1
ATOM 1680 O O . ASN A 1 206 ? -17.900 -8.827 -11.170 1.00 82.25 206 ASN A O 1
ATOM 1684 N N . PHE A 1 207 ? -16.622 -9.152 -9.373 1.00 83.31 207 PHE A N 1
ATOM 1685 C CA . PHE A 1 207 ? -15.670 -8.078 -9.678 1.00 83.31 207 PHE A CA 1
ATOM 1686 C C . PHE A 1 207 ? -14.252 -8.634 -9.885 1.00 83.31 207 PHE A C 1
ATOM 1688 O O . PHE A 1 207 ? -13.977 -9.765 -9.490 1.00 83.31 207 PHE A O 1
ATOM 1695 N N . PRO A 1 208 ? -13.320 -7.873 -10.495 1.00 88.38 208 PRO A N 1
ATOM 1696 C CA . PRO A 1 208 ? -11.976 -8.375 -10.781 1.00 88.38 208 PRO A CA 1
ATOM 1697 C C . PRO A 1 208 ? -11.205 -8.741 -9.504 1.00 88.38 208 PRO A C 1
ATOM 1699 O O . PRO A 1 208 ? -10.865 -7.861 -8.706 1.00 88.38 208 PRO A O 1
ATOM 1702 N N . ILE A 1 209 ? -10.910 -10.031 -9.323 1.00 92.62 209 ILE A N 1
ATOM 1703 C CA . ILE A 1 209 ? -10.189 -10.569 -8.151 1.00 92.62 209 ILE A CA 1
ATOM 1704 C C . ILE A 1 209 ? -8.687 -10.764 -8.401 1.00 92.62 209 ILE A C 1
ATOM 1706 O O . ILE A 1 209 ? -7.910 -10.907 -7.459 1.00 92.62 209 ILE A O 1
ATOM 1710 N N . ALA A 1 210 ? -8.278 -10.739 -9.669 1.00 95.56 210 ALA A N 1
ATOM 1711 C CA . ALA A 1 210 ? -6.898 -10.891 -10.095 1.00 95.56 210 ALA A CA 1
ATOM 1712 C C . ALA A 1 210 ? -6.653 -10.176 -11.429 1.00 95.56 210 ALA A C 1
ATOM 1714 O O . ALA A 1 210 ? -7.586 -9.912 -12.192 1.00 95.56 210 ALA A O 1
ATOM 1715 N N . MET A 1 211 ? -5.386 -9.903 -11.715 1.00 96.12 211 MET A N 1
ATOM 1716 C CA . MET A 1 211 ? -4.897 -9.503 -13.031 1.00 96.12 211 MET A CA 1
ATOM 1717 C C . MET A 1 211 ? -3.630 -10.288 -13.361 1.00 96.12 211 MET A C 1
ATOM 1719 O O . MET A 1 211 ? -3.009 -10.871 -12.477 1.00 96.12 211 MET A O 1
ATOM 1723 N N . VAL A 1 212 ? -3.239 -10.274 -14.627 1.00 97.12 212 VAL A N 1
ATOM 1724 C CA . VAL A 1 212 ? -1.940 -10.775 -15.066 1.00 97.12 212 VAL A CA 1
ATOM 1725 C C . VAL A 1 212 ? -1.186 -9.630 -15.719 1.00 97.12 212 VAL A C 1
ATOM 1727 O O . VAL A 1 212 ? -1.733 -8.971 -16.606 1.00 97.12 212 VAL A O 1
ATOM 1730 N N . GLY A 1 213 ? 0.039 -9.386 -15.264 1.00 96.69 213 GLY A N 1
ATOM 1731 C CA . GLY A 1 213 ? 0.962 -8.413 -15.838 1.00 96.69 213 GLY A CA 1
ATOM 1732 C C . GLY A 1 213 ? 2.148 -9.116 -16.491 1.00 96.69 213 GLY A C 1
ATOM 1733 O O . GLY A 1 213 ? 2.671 -10.078 -15.941 1.00 96.69 213 GLY A O 1
ATOM 1734 N N . GLY A 1 214 ? 2.561 -8.646 -17.665 1.00 96.25 214 GLY A N 1
ATOM 1735 C CA . GLY A 1 214 ? 3.806 -9.051 -18.315 1.00 96.25 214 GLY A CA 1
ATOM 1736 C C . GLY A 1 214 ? 4.826 -7.921 -18.258 1.00 96.25 214 GLY A C 1
ATOM 1737 O O . GLY A 1 214 ? 4.476 -6.773 -18.551 1.00 96.25 214 GLY A O 1
ATOM 1738 N N . TYR A 1 215 ? 6.065 -8.223 -17.885 1.00 93.50 215 TYR A N 1
ATOM 1739 C CA . TYR A 1 215 ? 7.165 -7.258 -17.845 1.00 93.50 215 TYR A CA 1
ATOM 1740 C C . TYR A 1 215 ? 8.493 -7.911 -18.236 1.00 93.50 215 TYR A C 1
ATOM 1742 O O . TYR A 1 215 ? 8.643 -9.125 -18.140 1.00 93.50 215 TYR A O 1
ATOM 1750 N N . GLU A 1 216 ? 9.447 -7.102 -18.682 1.00 89.75 216 GLU A N 1
ATOM 1751 C CA . GLU A 1 216 ? 10.821 -7.540 -18.931 1.00 89.75 216 GLU A CA 1
ATOM 1752 C C . GLU A 1 216 ? 11.519 -7.762 -17.585 1.00 89.75 216 GLU A C 1
ATOM 1754 O O . GLU A 1 216 ? 11.628 -6.828 -16.790 1.00 89.75 216 GLU A O 1
ATOM 1759 N N . ASP A 1 217 ? 11.980 -8.982 -17.315 1.00 82.81 217 ASP A N 1
ATOM 1760 C CA . ASP A 1 217 ? 12.819 -9.257 -16.148 1.00 82.81 217 ASP A CA 1
ATOM 1761 C C . ASP A 1 217 ? 14.281 -9.213 -16.588 1.00 82.81 217 ASP A C 1
ATOM 1763 O O . ASP A 1 217 ? 14.927 -10.229 -16.874 1.00 82.81 217 ASP A O 1
ATOM 1767 N N . GLY A 1 218 ? 14.778 -7.978 -16.685 1.00 71.69 218 GLY A N 1
ATOM 1768 C CA . GLY A 1 218 ? 16.133 -7.689 -17.128 1.00 71.69 218 GLY A CA 1
ATOM 1769 C C . GLY A 1 218 ? 17.160 -8.433 -16.282 1.00 71.69 218 GLY A C 1
ATOM 1770 O O . GLY A 1 218 ? 18.063 -9.044 -16.828 1.00 71.69 218 GLY A O 1
ATOM 1771 N N . CYS A 1 219 ? 16.998 -8.511 -14.962 1.00 70.81 219 CYS A N 1
ATOM 1772 C CA . CYS A 1 219 ? 17.965 -9.185 -14.089 1.00 70.81 219 CYS A CA 1
ATOM 1773 C C . CYS A 1 219 ? 18.200 -10.663 -14.451 1.00 70.81 219 CYS A C 1
ATOM 1775 O O . CYS A 1 219 ? 19.324 -11.154 -14.319 1.00 70.81 219 CYS A O 1
ATOM 1777 N N . THR A 1 220 ? 17.172 -11.364 -14.936 1.00 73.31 220 THR A N 1
ATOM 1778 C CA . THR A 1 220 ? 17.244 -12.787 -15.310 1.00 73.31 220 THR A CA 1
ATOM 1779 C C . THR A 1 220 ? 17.359 -13.016 -16.821 1.00 73.31 220 THR A C 1
ATOM 1781 O O . THR A 1 220 ? 17.523 -14.157 -17.258 1.00 73.31 220 THR A O 1
ATOM 1784 N N . GLY A 1 221 ? 17.336 -11.945 -17.623 1.00 78.12 221 GLY A N 1
ATOM 1785 C CA . GLY A 1 221 ? 17.397 -12.014 -19.083 1.00 78.12 221 GLY A CA 1
ATOM 1786 C C . GLY A 1 221 ? 16.131 -12.599 -19.709 1.00 78.12 221 GLY A C 1
ATOM 1787 O O . GLY A 1 221 ? 16.214 -13.262 -20.744 1.00 78.12 221 GLY A O 1
ATOM 1788 N N . ILE A 1 222 ? 14.974 -12.410 -19.066 1.00 83.94 222 ILE A N 1
ATOM 1789 C CA . ILE A 1 222 ? 13.678 -12.856 -19.581 1.00 83.94 222 ILE A CA 1
ATOM 1790 C C . ILE A 1 222 ? 12.992 -11.685 -20.289 1.00 83.94 222 ILE A C 1
ATOM 1792 O O . ILE A 1 222 ? 12.632 -10.693 -19.657 1.00 83.94 222 ILE A O 1
ATOM 1796 N N . ASP A 1 223 ? 12.751 -11.844 -21.594 1.00 89.06 223 ASP A N 1
ATOM 1797 C CA . ASP A 1 223 ? 12.146 -10.805 -22.441 1.00 89.06 223 ASP A CA 1
ATOM 1798 C C . ASP A 1 223 ? 10.744 -10.390 -21.964 1.00 89.06 223 ASP A C 1
ATOM 1800 O O . ASP A 1 223 ? 10.394 -9.212 -21.987 1.00 89.06 223 ASP A O 1
ATOM 1804 N N . LEU A 1 224 ? 9.925 -11.361 -21.540 1.00 94.00 224 LEU A N 1
ATOM 1805 C CA . LEU A 1 224 ? 8.611 -11.106 -20.958 1.00 94.00 224 LEU A CA 1
ATOM 1806 C C . LEU A 1 224 ? 8.238 -12.184 -19.931 1.00 94.00 224 LEU A C 1
ATOM 1808 O O . LEU A 1 224 ? 7.877 -13.308 -20.288 1.00 94.00 224 LEU A O 1
ATOM 1812 N N . GLN A 1 225 ? 8.287 -11.826 -18.654 1.00 94.88 225 GLN A N 1
ATOM 1813 C CA . GLN A 1 225 ? 7.851 -12.645 -17.531 1.00 94.88 225 GLN A CA 1
ATOM 1814 C C . GLN A 1 225 ? 6.392 -12.327 -17.180 1.00 94.88 225 GLN A C 1
ATOM 1816 O O . GLN A 1 225 ? 6.023 -11.172 -16.976 1.00 94.88 225 GLN A O 1
ATOM 1821 N N . GLU A 1 226 ? 5.553 -13.360 -17.102 1.00 95.56 226 GLU A N 1
ATOM 1822 C CA . GLU A 1 226 ? 4.168 -13.258 -16.637 1.00 95.56 226 GLU A CA 1
ATOM 1823 C C . GLU A 1 226 ? 4.112 -13.298 -15.103 1.00 95.56 226 GLU A C 1
ATOM 1825 O O . GLU A 1 226 ? 4.763 -14.131 -14.468 1.00 95.56 226 GLU A O 1
ATOM 1830 N N . GLU A 1 227 ? 3.294 -12.439 -14.504 1.00 95.62 227 GLU A N 1
ATOM 1831 C CA . GLU A 1 227 ? 2.987 -12.420 -13.075 1.00 95.62 227 GLU A CA 1
ATOM 1832 C C . GLU A 1 227 ? 1.467 -12.389 -12.881 1.00 95.62 227 GLU A C 1
ATOM 1834 O O . GLU A 1 227 ? 0.779 -11.477 -13.346 1.00 95.62 227 GLU A O 1
ATOM 1839 N N . PHE A 1 228 ? 0.939 -13.386 -12.174 1.00 96.44 228 PHE A N 1
ATOM 1840 C CA . PHE A 1 228 ? -0.422 -13.384 -11.651 1.00 96.44 228 PHE A CA 1
ATOM 1841 C C . PHE A 1 228 ? -0.449 -12.554 -10.374 1.00 96.44 228 PHE A C 1
ATOM 1843 O O . PHE A 1 228 ? 0.287 -12.845 -9.437 1.00 96.44 228 PHE A O 1
ATOM 1850 N N . ILE A 1 229 ? -1.310 -11.543 -10.324 1.00 95.94 229 ILE A N 1
ATOM 1851 C CA . ILE A 1 229 ? -1.406 -10.587 -9.220 1.00 95.94 229 ILE A CA 1
ATOM 1852 C C . ILE A 1 229 ? -2.807 -10.681 -8.633 1.00 95.94 229 ILE A C 1
ATOM 1854 O O . ILE A 1 229 ? -3.809 -10.488 -9.329 1.00 95.94 229 ILE A O 1
ATOM 1858 N N . PHE A 1 230 ? -2.877 -10.964 -7.340 1.00 95.19 230 PHE A N 1
ATOM 1859 C CA . PHE A 1 230 ? -4.117 -11.094 -6.588 1.00 95.19 230 PHE A CA 1
ATOM 1860 C C . PHE A 1 230 ? -4.369 -9.850 -5.745 1.00 95.19 230 PHE A C 1
ATOM 1862 O O . PHE A 1 230 ? -3.479 -9.044 -5.469 1.00 95.19 230 PHE A O 1
ATOM 1869 N N . ARG A 1 231 ? -5.614 -9.686 -5.300 1.00 94.94 231 ARG A N 1
ATOM 1870 C CA . ARG A 1 231 ? -5.965 -8.601 -4.383 1.00 94.94 231 ARG A CA 1
ATOM 1871 C C . ARG A 1 231 ? -5.149 -8.697 -3.086 1.00 94.94 231 ARG A C 1
ATOM 1873 O O . ARG A 1 231 ? -4.936 -9.785 -2.540 1.00 94.94 231 ARG A O 1
ATOM 1880 N N . LYS A 1 232 ? -4.707 -7.550 -2.565 1.00 94.25 232 LYS A N 1
ATOM 1881 C CA . LYS A 1 232 ? -4.074 -7.469 -1.237 1.00 94.25 232 LYS A CA 1
ATOM 1882 C C . LYS A 1 232 ? -5.123 -7.682 -0.137 1.00 94.25 232 LYS A C 1
ATOM 1884 O O . LYS A 1 232 ? -6.320 -7.534 -0.377 1.00 94.25 232 LYS A O 1
ATOM 1889 N N . LEU A 1 233 ? -4.662 -8.045 1.057 1.00 96.31 233 LEU A N 1
ATOM 1890 C CA . LEU A 1 233 ? -5.502 -8.218 2.240 1.00 96.31 233 LEU A CA 1
ATOM 1891 C C . LEU A 1 233 ? -5.105 -7.177 3.277 1.00 96.31 233 LEU A C 1
ATOM 1893 O O . LEU A 1 233 ? -3.983 -7.215 3.770 1.00 96.31 233 LEU A O 1
ATOM 1897 N N . TRP A 1 234 ? -6.023 -6.284 3.620 1.00 97.31 234 TRP A N 1
ATOM 1898 C CA . TRP A 1 234 ? -5.832 -5.292 4.669 1.00 97.31 234 TRP A CA 1
ATOM 1899 C C . TRP A 1 234 ? -6.857 -5.489 5.784 1.00 97.31 234 TRP A C 1
ATOM 1901 O O . TRP A 1 234 ? -7.946 -6.022 5.562 1.00 97.31 234 TRP A O 1
ATOM 1911 N N . CYS A 1 235 ? -6.552 -5.003 6.984 1.00 97.88 235 CYS A N 1
ATOM 1912 C CA . CYS A 1 235 ? -7.547 -4.883 8.050 1.00 97.88 235 CYS A CA 1
ATOM 1913 C C . CYS A 1 235 ? -7.465 -3.503 8.697 1.00 97.88 235 CYS A C 1
ATOM 1915 O O . CYS A 1 235 ? -6.382 -3.047 9.070 1.00 97.88 235 CYS A O 1
ATOM 1917 N N . ALA A 1 236 ? -8.616 -2.845 8.811 1.00 97.81 236 ALA A N 1
ATOM 1918 C CA . ALA A 1 236 ? -8.766 -1.575 9.497 1.00 97.81 236 ALA A CA 1
ATOM 1919 C C . ALA A 1 236 ? -9.072 -1.801 10.978 1.00 97.81 236 ALA A C 1
ATOM 1921 O O . ALA A 1 236 ? -9.872 -2.661 11.343 1.00 97.81 236 ALA A O 1
ATOM 1922 N N . PHE A 1 237 ? -8.477 -0.974 11.826 1.00 97.56 237 PHE A N 1
ATOM 1923 C CA . PHE A 1 237 ? -8.632 -0.989 13.269 1.00 97.56 237 PHE A CA 1
ATOM 1924 C C . PHE A 1 237 ? -8.825 0.435 13.789 1.00 97.56 237 PHE A C 1
ATOM 1926 O O . PHE A 1 237 ? -8.280 1.393 13.242 1.00 97.56 237 PHE A O 1
ATOM 1933 N N . ILE A 1 238 ? -9.539 0.570 14.900 1.00 96.06 238 ILE A N 1
ATOM 1934 C CA . ILE A 1 238 ? -9.498 1.760 15.754 1.00 96.06 238 ILE A CA 1
ATOM 1935 C C . ILE A 1 238 ? -8.708 1.418 17.015 1.00 96.06 238 ILE A C 1
ATOM 1937 O O . ILE A 1 238 ? -8.945 0.388 17.643 1.00 96.06 238 ILE A O 1
ATOM 1941 N N . SER A 1 239 ? -7.772 2.279 17.394 1.00 95.88 239 SER A N 1
ATOM 1942 C CA . SER A 1 239 ? -7.102 2.227 18.690 1.00 95.88 239 SER A CA 1
ATOM 1943 C C . SER A 1 239 ? -7.700 3.289 19.596 1.00 95.88 239 SER A C 1
ATOM 1945 O O . SER A 1 239 ? -7.696 4.472 19.255 1.00 95.88 239 SER A O 1
ATOM 1947 N N . ILE A 1 240 ? -8.193 2.858 20.752 1.00 94.88 240 ILE A N 1
ATOM 1948 C CA . ILE A 1 240 ? -8.734 3.703 21.812 1.00 94.88 240 ILE A CA 1
ATOM 1949 C C . ILE A 1 240 ? -7.741 3.652 22.969 1.00 94.88 240 ILE A C 1
ATOM 1951 O O . ILE A 1 240 ? -7.685 2.669 23.710 1.00 94.88 240 ILE A O 1
ATOM 1955 N N . THR A 1 241 ? -6.941 4.702 23.104 1.00 95.00 241 THR A N 1
ATOM 1956 C CA . THR A 1 241 ? -5.881 4.804 24.107 1.00 95.00 241 THR A CA 1
ATOM 1957 C C . THR A 1 241 ? -6.340 5.690 25.253 1.00 95.00 241 THR A C 1
ATOM 1959 O O . THR A 1 241 ? -6.788 6.814 25.034 1.00 95.00 241 THR A O 1
ATOM 1962 N N . ASN A 1 242 ? -6.202 5.212 26.489 1.00 94.56 242 ASN A N 1
ATOM 1963 C CA . ASN A 1 242 ? -6.420 6.055 27.658 1.00 94.56 242 ASN A CA 1
ATOM 1964 C C . ASN A 1 242 ? -5.273 7.065 27.783 1.00 94.56 242 ASN A C 1
ATOM 1966 O O . ASN A 1 242 ? -4.161 6.709 28.170 1.00 94.56 242 ASN A O 1
ATOM 1970 N N . ASN A 1 243 ? -5.558 8.319 27.460 1.00 92.88 243 ASN A N 1
ATOM 1971 C CA . ASN A 1 243 ? -4.617 9.430 27.540 1.00 92.88 243 ASN A CA 1
ATOM 1972 C C . ASN A 1 243 ? -4.705 10.171 28.889 1.00 92.88 243 ASN A C 1
ATOM 1974 O O . ASN A 1 243 ? -3.980 11.128 29.130 1.00 92.88 243 ASN A O 1
ATOM 1978 N N . SER A 1 244 ? -5.581 9.725 29.794 1.00 90.50 244 SER A N 1
ATOM 1979 C CA . SER A 1 244 ? -5.705 10.284 31.137 1.00 90.50 244 SER A CA 1
ATOM 1980 C C . SER A 1 244 ? -4.803 9.570 32.151 1.00 90.50 244 SER A C 1
ATOM 1982 O O . SER A 1 244 ? -4.507 8.382 32.038 1.00 90.50 244 SER A O 1
ATOM 1984 N N . GLU A 1 245 ? -4.469 10.268 33.235 1.00 89.31 245 GLU A N 1
ATOM 1985 C CA . GLU A 1 245 ? -3.740 9.703 34.383 1.00 89.31 245 GLU A CA 1
ATOM 1986 C C . GLU A 1 245 ? -4.606 8.788 35.277 1.00 89.31 245 GLU A C 1
ATOM 1988 O O . GLU A 1 245 ? -4.149 8.274 36.298 1.00 89.31 245 GLU A O 1
ATOM 1993 N N . LYS A 1 246 ? -5.889 8.583 34.941 1.00 91.44 246 LYS A N 1
ATOM 1994 C CA . LYS A 1 246 ? -6.819 7.748 35.717 1.00 91.44 246 LYS A CA 1
ATOM 1995 C C . LYS A 1 246 ? -7.205 6.505 34.933 1.00 91.44 246 LYS A C 1
ATOM 1997 O O . LYS A 1 246 ? -7.241 6.515 33.712 1.00 91.44 246 LYS A O 1
ATOM 2002 N N . VAL A 1 247 ? -7.568 5.439 35.641 1.00 92.75 247 VAL A N 1
ATOM 2003 C CA . VAL A 1 247 ? -8.180 4.269 35.001 1.00 92.75 247 VAL A CA 1
ATOM 2004 C C . VAL A 1 247 ? -9.544 4.662 34.434 1.00 92.75 247 VAL A C 1
ATOM 2006 O O . VAL A 1 247 ? -10.362 5.259 35.142 1.00 92.75 247 VAL A O 1
ATOM 2009 N N . LEU A 1 248 ? -9.784 4.305 33.175 1.00 93.69 248 LEU A N 1
ATOM 2010 C CA . LEU A 1 248 ? -11.066 4.478 32.498 1.00 93.69 248 LEU A CA 1
ATOM 2011 C C . LEU A 1 248 ? -11.717 3.112 32.302 1.00 93.69 248 LEU A C 1
ATOM 2013 O O . LEU A 1 248 ? -11.042 2.152 31.947 1.00 93.69 248 LEU A O 1
ATOM 2017 N N . GLN A 1 249 ? -13.024 3.013 32.513 1.00 93.69 249 GLN A N 1
ATOM 2018 C CA . GLN A 1 249 ? -13.775 1.804 32.180 1.00 93.69 249 GLN A CA 1
ATOM 2019 C C . GLN A 1 249 ? -14.526 2.041 30.877 1.00 93.69 249 GLN A C 1
ATOM 2021 O O . GLN A 1 249 ? -15.455 2.847 30.870 1.00 93.69 249 GLN A O 1
ATOM 2026 N N . LEU A 1 250 ? -14.163 1.361 29.791 1.00 91.94 250 LEU A N 1
ATOM 2027 C CA . LEU A 1 250 ? -14.982 1.436 28.583 1.00 91.94 250 LEU A CA 1
ATOM 2028 C C . LEU A 1 250 ? -16.320 0.724 28.826 1.00 91.94 250 LEU A C 1
ATOM 2030 O O . LEU A 1 250 ? -16.358 -0.348 29.435 1.00 91.94 250 LEU A O 1
ATOM 2034 N N . ASP A 1 251 ? -17.412 1.352 28.396 1.00 89.25 251 ASP A N 1
ATOM 2035 C CA . ASP A 1 251 ? -18.778 0.894 28.665 1.00 89.25 251 ASP A CA 1
ATOM 2036 C C . ASP A 1 251 ? -19.491 0.462 27.375 1.00 89.25 251 ASP A C 1
ATOM 2038 O O . ASP A 1 251 ? -20.058 -0.625 27.339 1.00 89.25 251 ASP A O 1
ATOM 2042 N N . SER A 1 252 ? -19.424 1.264 26.304 1.00 90.25 252 SER A N 1
ATOM 2043 C CA . SER A 1 252 ? -20.000 0.913 24.994 1.00 90.25 252 SER A CA 1
ATOM 2044 C C . SER A 1 252 ? -19.351 1.659 23.825 1.00 90.25 252 SER A C 1
ATOM 2046 O O . SER A 1 252 ? -18.793 2.749 23.995 1.00 90.25 252 SER A O 1
ATOM 2048 N N . LEU A 1 253 ? -19.456 1.076 22.626 1.00 91.88 253 LEU A N 1
ATOM 2049 C CA . LEU A 1 253 ? -19.132 1.721 21.353 1.00 91.88 253 LEU A CA 1
ATOM 2050 C C . LEU A 1 253 ? -20.415 1.826 20.530 1.00 91.88 253 LEU A C 1
ATOM 2052 O O . LEU A 1 253 ? -21.025 0.819 20.191 1.00 91.88 253 LEU A O 1
ATOM 2056 N N . ASN A 1 254 ? -20.831 3.039 20.188 1.00 90.25 254 ASN A N 1
ATOM 2057 C CA . ASN A 1 254 ? -22.058 3.269 19.431 1.00 90.25 254 ASN A CA 1
ATOM 2058 C C . ASN A 1 254 ? -21.715 3.674 18.000 1.00 90.25 254 ASN A C 1
ATOM 2060 O O . ASN A 1 254 ? -20.892 4.569 17.774 1.00 90.25 254 ASN A O 1
ATOM 2064 N N . GLY A 1 255 ? -22.355 3.029 17.030 1.00 89.31 255 GLY A N 1
ATOM 2065 C CA . GLY A 1 255 ? -22.048 3.237 15.625 1.00 89.31 255 GLY A CA 1
ATOM 2066 C C . GLY A 1 255 ? -23.024 2.542 14.692 1.00 89.31 255 GLY A C 1
ATOM 2067 O O . GLY A 1 255 ? -24.146 2.205 15.067 1.00 89.31 255 GLY A O 1
ATOM 2068 N N . LYS A 1 256 ? -22.583 2.336 13.456 1.00 89.50 256 LYS A N 1
ATOM 2069 C CA . LYS A 1 256 ? -23.291 1.517 12.479 1.00 89.50 256 LYS A CA 1
ATOM 2070 C C . LYS A 1 256 ? -22.591 0.174 12.325 1.00 89.50 256 LYS A C 1
ATOM 2072 O O . LYS A 1 256 ? -21.365 0.099 12.387 1.00 89.50 256 LYS A O 1
ATOM 2077 N N . HIS A 1 257 ? -23.380 -0.868 12.107 1.00 90.06 257 HIS A N 1
ATOM 2078 C CA . HIS A 1 257 ? -22.888 -2.202 11.805 1.00 90.06 257 HIS A CA 1
ATOM 2079 C C . HIS A 1 257 ? -23.510 -2.687 10.497 1.00 90.06 257 HIS A C 1
ATOM 2081 O O . HIS A 1 257 ? -24.735 -2.781 10.367 1.00 90.06 257 HIS A O 1
ATOM 2087 N N . THR A 1 258 ? -22.650 -2.996 9.535 1.00 90.19 258 THR A N 1
ATOM 2088 C CA . THR A 1 258 ? -23.014 -3.681 8.298 1.00 90.19 258 THR A CA 1
ATOM 2089 C C . THR A 1 258 ? -22.686 -5.154 8.481 1.00 90.19 258 THR A C 1
ATOM 2091 O O . THR A 1 258 ? -21.518 -5.535 8.439 1.00 90.19 258 THR A O 1
ATOM 2094 N N . LYS A 1 259 ? -23.716 -5.972 8.720 1.00 89.69 259 LYS A N 1
ATOM 2095 C CA . LYS A 1 259 ? -23.575 -7.430 8.806 1.00 89.69 259 LYS A CA 1
ATOM 2096 C C . LYS A 1 259 ? -23.532 -8.018 7.408 1.00 89.69 259 LYS A C 1
ATOM 2098 O O . LYS A 1 259 ? -24.486 -7.839 6.650 1.00 89.69 259 LYS A O 1
ATOM 2103 N N . ASN A 1 260 ? -22.467 -8.732 7.081 1.00 89.25 260 ASN A N 1
ATOM 2104 C CA . ASN A 1 260 ? -22.347 -9.422 5.805 1.00 89.25 260 ASN A CA 1
ATOM 2105 C C . ASN A 1 260 ? -21.441 -10.645 5.966 1.00 89.25 260 ASN A C 1
ATOM 2107 O O . ASN A 1 260 ? -20.490 -10.635 6.734 1.00 89.25 260 ASN A O 1
ATOM 2111 N N . THR A 1 261 ? -21.732 -11.717 5.240 1.00 87.81 261 THR A N 1
ATOM 2112 C CA . THR A 1 261 ? -20.902 -12.930 5.228 1.00 87.81 261 THR A CA 1
ATOM 2113 C C . THR A 1 261 ? -20.034 -13.039 3.980 1.00 87.81 261 THR A C 1
ATOM 2115 O O . THR A 1 261 ? -19.225 -13.958 3.894 1.00 87.81 261 THR A O 1
ATOM 2118 N N . SER A 1 262 ? -20.218 -12.130 3.020 1.00 92.75 262 SER A N 1
ATOM 2119 C CA . SER A 1 262 ? -19.539 -12.124 1.728 1.00 92.75 262 SER A CA 1
ATOM 2120 C C . SER A 1 262 ? -18.963 -10.739 1.408 1.00 92.75 262 SER A C 1
ATOM 2122 O O . SER A 1 262 ? -18.858 -9.854 2.267 1.00 92.75 262 SER A O 1
ATOM 2124 N N . PHE A 1 263 ? -18.542 -10.564 0.163 1.00 93.56 263 PHE A N 1
ATOM 2125 C CA . PHE A 1 263 ? -17.886 -9.370 -0.326 1.00 93.56 263 PHE A CA 1
ATOM 2126 C C . PHE A 1 263 ? -18.886 -8.302 -0.766 1.00 93.56 263 PHE A C 1
ATOM 2128 O O . PHE A 1 263 ? -19.892 -8.588 -1.412 1.00 93.56 263 PHE A O 1
ATOM 2135 N N . HIS A 1 264 ? -18.585 -7.048 -0.452 1.00 91.38 264 HIS A N 1
ATOM 2136 C CA . HIS A 1 264 ? -19.391 -5.898 -0.854 1.00 91.38 264 HIS A CA 1
ATOM 2137 C C . HIS A 1 264 ? -18.512 -4.658 -1.018 1.00 91.38 264 HIS A C 1
ATOM 2139 O O . HIS A 1 264 ? -17.421 -4.585 -0.458 1.00 91.38 264 HIS A O 1
ATOM 2145 N N . SER A 1 265 ? -18.960 -3.677 -1.798 1.00 89.75 265 SER A N 1
ATOM 2146 C CA . SER A 1 265 ? -18.178 -2.460 -2.024 1.00 89.75 265 SER A CA 1
ATOM 2147 C C . SER A 1 265 ? -18.114 -1.586 -0.771 1.00 89.75 265 SER A C 1
ATOM 2149 O O . SER A 1 265 ? -19.064 -1.533 0.015 1.00 89.75 265 SER A O 1
ATOM 2151 N N . PHE A 1 266 ? -17.003 -0.871 -0.589 1.00 88.62 266 PHE A N 1
ATOM 2152 C CA . PHE A 1 266 ? -16.775 -0.040 0.592 1.00 88.62 266 PHE A CA 1
ATOM 2153 C C . PHE A 1 266 ? -17.821 1.069 0.775 1.00 88.62 266 PHE A C 1
ATOM 2155 O O . PHE A 1 266 ? -18.103 1.439 1.910 1.00 88.62 266 PHE A O 1
ATOM 2162 N N . GLY A 1 267 ? -18.432 1.609 -0.280 1.00 79.19 267 GLY A N 1
ATOM 2163 C CA . GLY A 1 267 ? -19.490 2.611 -0.127 1.00 79.19 267 GLY A CA 1
ATOM 2164 C C . GLY A 1 267 ? -20.900 2.028 -0.024 1.00 79.19 267 GLY A C 1
ATOM 2165 O O . GLY A 1 267 ? -21.858 2.789 0.096 1.00 79.19 267 GLY A O 1
ATOM 2166 N N . SER A 1 268 ? -21.069 0.700 -0.013 1.00 71.94 268 SER A N 1
ATOM 2167 C CA . SER A 1 268 ? -22.387 0.078 0.167 1.00 71.94 268 SER A CA 1
ATOM 2168 C C . SER A 1 268 ? -22.907 0.277 1.596 1.00 71.94 268 SER A C 1
ATOM 2170 O O . SER A 1 268 ? -22.371 -0.275 2.556 1.00 71.94 268 SER A O 1
ATOM 2172 N N . VAL A 1 269 ? -23.984 1.058 1.742 1.00 57.94 269 VAL A N 1
ATOM 2173 C CA . VAL A 1 269 ? -24.585 1.413 3.040 1.00 57.94 269 VAL A CA 1
ATOM 2174 C C . VAL A 1 269 ? -25.915 0.685 3.248 1.00 57.94 269 VAL A C 1
ATOM 2176 O O . VAL A 1 269 ? -26.990 1.264 3.122 1.00 57.94 269 VAL A O 1
ATOM 2179 N N . THR A 1 270 ? -25.862 -0.584 3.641 1.00 62.41 270 THR A N 1
ATOM 2180 C CA . THR A 1 270 ? -26.963 -1.230 4.380 1.00 62.41 270 THR A CA 1
ATOM 2181 C C . THR A 1 270 ? -26.518 -1.426 5.817 1.00 62.41 270 THR A C 1
ATOM 2183 O O . THR A 1 270 ? -26.206 -2.530 6.250 1.00 62.41 270 THR A O 1
ATOM 2186 N N . ALA A 1 271 ? -26.430 -0.313 6.540 1.00 65.75 271 ALA A N 1
ATOM 2187 C CA . ALA A 1 271 ? -25.889 -0.283 7.886 1.00 65.75 271 ALA A CA 1
ATOM 2188 C C . ALA A 1 271 ? -27.003 0.045 8.886 1.00 65.75 271 ALA A C 1
ATOM 2190 O O . ALA A 1 271 ? -27.705 1.048 8.736 1.00 65.75 271 ALA A O 1
ATOM 2191 N N . GLN A 1 272 ? -27.173 -0.801 9.899 1.00 70.06 272 GLN A N 1
ATOM 2192 C CA . GLN A 1 272 ? -28.101 -0.543 11.000 1.00 70.06 272 GLN A CA 1
ATOM 2193 C C . GLN A 1 272 ? -27.352 0.183 12.117 1.00 70.06 272 GLN A C 1
ATOM 2195 O O . GLN A 1 272 ? -26.203 -0.158 12.410 1.00 70.06 272 GLN A O 1
ATOM 2200 N N . GLU A 1 273 ? -27.977 1.184 12.743 1.00 76.12 273 GLU A N 1
ATOM 2201 C CA . GLU A 1 273 ? -27.431 1.727 13.989 1.00 76.12 273 GLU A CA 1
ATOM 2202 C C . GLU A 1 273 ? -27.466 0.637 15.054 1.00 76.12 273 GLU A C 1
ATOM 2204 O O . GLU A 1 273 ? -28.502 0.023 15.311 1.00 76.12 273 GLU A O 1
ATOM 2209 N N . GLN A 1 274 ? -26.309 0.374 15.648 1.00 75.88 274 GLN A N 1
ATOM 2210 C CA . GLN A 1 274 ? -26.159 -0.662 16.648 1.00 75.88 274 GLN A CA 1
ATOM 2211 C C . GLN A 1 274 ? -25.218 -0.177 17.750 1.00 75.88 274 GLN A C 1
ATOM 2213 O O . GLN A 1 274 ? -24.165 0.413 17.497 1.00 75.88 274 GLN A O 1
ATOM 2218 N N . ASN A 1 275 ? -25.594 -0.472 18.991 1.00 76.69 275 ASN A N 1
ATOM 2219 C CA . ASN A 1 275 ? -24.653 -0.452 20.096 1.00 76.69 275 ASN A CA 1
ATOM 2220 C C . ASN A 1 275 ? -23.776 -1.709 19.996 1.00 76.69 275 ASN A C 1
ATOM 2222 O O . ASN A 1 275 ? -24.274 -2.835 20.077 1.00 76.69 275 ASN A O 1
ATOM 2226 N N . ILE A 1 276 ? -22.485 -1.513 19.754 1.00 76.75 276 ILE A N 1
ATOM 2227 C CA . ILE A 1 276 ? -21.491 -2.578 19.748 1.00 76.75 276 ILE A CA 1
ATOM 2228 C C . ILE A 1 276 ? -21.120 -2.803 21.209 1.00 76.75 276 ILE A C 1
ATOM 2230 O O . ILE A 1 276 ? -20.344 -2.049 21.806 1.00 76.75 276 ILE A O 1
ATOM 2234 N N . GLU A 1 277 ? -21.716 -3.839 21.795 1.00 71.31 277 GLU A N 1
ATOM 2235 C CA . GLU A 1 277 ? -21.377 -4.252 23.148 1.00 71.31 277 GLU A CA 1
ATOM 2236 C C . GLU A 1 277 ? -19.903 -4.642 23.205 1.00 71.31 277 GLU A C 1
ATOM 2238 O O . GLU A 1 277 ? -19.437 -5.538 22.498 1.00 71.31 277 GLU A O 1
ATOM 2243 N N . ILE A 1 278 ? -19.171 -3.953 24.072 1.00 78.06 278 ILE A N 1
ATOM 2244 C CA . ILE A 1 278 ? -17.795 -4.285 24.394 1.00 78.06 278 ILE A CA 1
ATOM 2245 C C . ILE A 1 278 ? -17.744 -4.854 25.809 1.00 78.06 278 ILE A C 1
ATOM 2247 O O . ILE A 1 278 ? -18.520 -4.439 26.677 1.00 78.06 278 ILE A O 1
ATOM 2251 N N . PRO A 1 279 ? -16.835 -5.803 26.083 1.00 77.56 279 PRO A N 1
ATOM 2252 C CA . PRO A 1 279 ? -16.574 -6.204 27.449 1.00 77.56 279 PRO A CA 1
ATOM 2253 C C . PRO A 1 279 ? -16.204 -4.963 28.265 1.00 77.56 279 PRO A C 1
ATOM 2255 O O . PRO A 1 279 ? -15.511 -4.062 27.788 1.00 77.56 279 PRO A O 1
ATOM 2258 N N . LYS A 1 280 ? -16.663 -4.927 29.516 1.00 82.62 280 LYS A N 1
ATOM 2259 C CA . LYS A 1 280 ? -16.322 -3.860 30.459 1.00 82.62 280 LYS A CA 1
ATOM 2260 C C . LYS A 1 280 ? -14.844 -3.960 30.817 1.00 82.62 280 LYS A C 1
ATOM 2262 O O . LYS A 1 280 ? -14.474 -4.632 31.777 1.00 82.62 280 LYS A O 1
ATOM 2267 N N . VAL A 1 281 ? -14.009 -3.304 30.027 1.00 86.00 281 VAL A N 1
ATOM 2268 C CA . VAL A 1 281 ? -12.555 -3.323 30.167 1.00 86.00 281 VAL A CA 1
ATOM 2269 C C . VAL A 1 281 ? -12.097 -2.072 30.900 1.00 86.00 281 VAL A C 1
ATOM 2271 O O . VAL A 1 281 ? -12.523 -0.958 30.598 1.00 86.00 281 VAL A O 1
ATOM 2274 N N . MET A 1 282 ? -11.197 -2.273 31.858 1.00 91.56 282 MET A N 1
ATOM 2275 C CA . MET A 1 282 ? -10.491 -1.197 32.543 1.00 91.56 282 MET A CA 1
ATOM 2276 C C . MET A 1 282 ? -9.216 -0.875 31.764 1.00 91.56 282 MET A C 1
ATOM 2278 O O . MET A 1 282 ? -8.306 -1.699 31.716 1.00 91.56 282 MET A O 1
ATOM 2282 N N . LEU A 1 283 ? -9.144 0.314 31.178 1.00 93.12 283 LEU A N 1
ATOM 2283 C CA . LEU A 1 283 ? -7.939 0.842 30.555 1.00 93.12 283 LEU A CA 1
ATOM 2284 C C . LEU A 1 283 ? -7.119 1.597 31.593 1.00 93.12 283 LEU A C 1
ATOM 2286 O O . LEU A 1 283 ? -7.538 2.643 32.097 1.00 93.12 283 LEU A O 1
ATOM 2290 N N . LYS A 1 284 ? -5.931 1.082 31.907 1.00 94.38 284 LYS A N 1
ATOM 2291 C CA . LYS A 1 284 ? -4.925 1.828 32.676 1.00 94.38 284 LYS A CA 1
ATOM 2292 C C . LYS A 1 284 ? -4.417 3.030 31.868 1.00 94.38 284 LYS A C 1
ATOM 2294 O O . LYS A 1 284 ? -4.585 3.034 30.648 1.00 94.38 284 LYS A O 1
ATOM 2299 N N . PRO A 1 285 ? -3.812 4.045 32.511 1.00 93.50 285 PRO A N 1
ATOM 2300 C CA . PRO A 1 285 ? -3.143 5.122 31.786 1.00 93.50 285 PRO A CA 1
ATOM 2301 C C . PRO A 1 285 ? -2.214 4.558 30.707 1.00 93.50 285 PRO A C 1
ATOM 2303 O O . PRO A 1 285 ? -1.450 3.636 30.984 1.00 93.50 285 PRO A O 1
ATOM 2306 N N . ARG A 1 286 ? -2.302 5.104 29.489 1.00 92.62 286 ARG A N 1
ATOM 2307 C CA . ARG A 1 286 ? -1.550 4.715 28.278 1.00 92.62 286 ARG A CA 1
ATOM 2308 C C . ARG A 1 286 ? -1.882 3.346 27.680 1.00 92.62 286 ARG A C 1
ATOM 2310 O O . ARG A 1 286 ? -1.367 3.020 26.613 1.00 92.62 286 ARG A O 1
ATOM 2317 N N . GLN A 1 287 ? -2.762 2.573 28.307 1.00 94.81 287 GLN A N 1
ATOM 2318 C CA . GLN A 1 287 ? -3.218 1.301 27.765 1.00 94.81 287 GLN A CA 1
ATOM 2319 C C . GLN A 1 287 ? -4.209 1.524 26.621 1.00 94.81 287 GLN A C 1
ATOM 2321 O O . GLN A 1 287 ? -5.008 2.468 26.655 1.00 94.81 287 GLN A O 1
ATOM 2326 N N . SER A 1 288 ? -4.179 0.634 25.628 1.00 94.81 288 SER A N 1
ATOM 2327 C CA . SER A 1 288 ? -4.975 0.787 24.410 1.00 94.81 288 SER A CA 1
ATOM 2328 C C . SER A 1 288 ? -5.849 -0.424 24.131 1.00 94.81 288 SER A C 1
ATOM 2330 O O . SER A 1 288 ? -5.396 -1.563 24.223 1.00 94.81 288 SER A O 1
ATOM 2332 N N . MET A 1 289 ? -7.097 -0.176 23.743 1.00 94.44 289 MET A N 1
ATOM 2333 C CA . MET A 1 289 ? -7.966 -1.187 23.149 1.00 94.44 289 MET A CA 1
ATOM 2334 C C . MET A 1 289 ? -7.997 -1.008 21.639 1.00 94.44 289 MET A C 1
ATOM 2336 O O . MET A 1 289 ? -8.350 0.059 21.144 1.00 94.44 289 MET A O 1
ATOM 2340 N N . VAL A 1 290 ? -7.664 -2.069 20.920 1.00 95.75 290 VAL A N 1
ATOM 2341 C CA . VAL A 1 290 ? -7.701 -2.136 19.465 1.00 95.75 290 VAL A CA 1
ATOM 2342 C C . VAL A 1 290 ? -8.960 -2.882 19.053 1.00 95.75 290 VAL A C 1
ATOM 2344 O O . VAL A 1 290 ? -9.154 -4.038 19.424 1.00 95.75 290 VAL A O 1
ATOM 2347 N N . VAL A 1 291 ? -9.824 -2.225 18.289 1.00 95.38 291 VAL A N 1
ATOM 2348 C CA . VAL A 1 291 ? -11.069 -2.810 17.790 1.00 95.38 291 VAL A CA 1
ATOM 2349 C C . VAL A 1 291 ? -10.964 -2.978 16.274 1.00 95.38 291 VAL A C 1
ATOM 2351 O O . VAL A 1 291 ? -10.802 -1.981 15.568 1.00 95.38 291 VAL A O 1
ATOM 2354 N N . PRO A 1 292 ? -11.041 -4.212 15.755 1.00 96.62 292 PRO A N 1
ATOM 2355 C CA . PRO A 1 292 ? -11.116 -4.482 14.322 1.00 96.62 292 PRO A CA 1
ATOM 2356 C C . PRO A 1 292 ? -12.397 -3.891 13.727 1.00 96.62 292 PRO A C 1
ATOM 2358 O O . PRO A 1 292 ? -13.486 -4.097 14.260 1.00 96.62 292 PRO A O 1
ATOM 2361 N N . LEU A 1 293 ? -12.276 -3.148 12.633 1.00 96.12 293 LEU A N 1
ATOM 2362 C CA . LEU A 1 293 ? -13.384 -2.423 12.009 1.00 96.12 293 LEU A CA 1
ATOM 2363 C C . LEU A 1 293 ? -13.894 -3.109 10.752 1.00 96.12 293 LEU A C 1
ATOM 2365 O O . LEU A 1 293 ? -15.103 -3.234 10.594 1.00 96.12 293 LEU A O 1
ATOM 2369 N N . ALA A 1 294 ? -12.989 -3.511 9.859 1.00 96.56 294 ALA A N 1
ATOM 2370 C CA . ALA A 1 294 ? -13.321 -4.121 8.575 1.00 96.56 294 ALA A CA 1
ATOM 2371 C C . ALA A 1 294 ? -12.087 -4.776 7.946 1.00 96.56 294 ALA A C 1
ATOM 2373 O O . ALA A 1 294 ? -10.973 -4.266 8.086 1.00 96.56 294 ALA A O 1
ATOM 2374 N N . ILE A 1 295 ? -12.296 -5.849 7.185 1.00 98.06 295 ILE A N 1
ATOM 2375 C CA . ILE A 1 295 ? -11.292 -6.376 6.255 1.00 98.06 295 ILE A CA 1
ATOM 2376 C C . ILE A 1 295 ? -11.439 -5.609 4.949 1.00 98.06 295 ILE A C 1
ATOM 2378 O O . ILE A 1 295 ? -12.515 -5.619 4.353 1.00 98.06 295 ILE A O 1
ATOM 2382 N N . LEU A 1 296 ? -10.371 -4.947 4.518 1.00 97.31 296 LEU A N 1
ATOM 2383 C CA . LEU A 1 296 ? -10.343 -4.138 3.306 1.00 97.31 296 LEU A CA 1
ATOM 2384 C C . LEU A 1 296 ? -9.544 -4.861 2.222 1.00 97.31 296 LEU A C 1
ATOM 2386 O O . LEU A 1 296 ? -8.491 -5.441 2.478 1.00 97.31 296 LEU A O 1
ATOM 2390 N N . ILE A 1 297 ? -10.045 -4.814 0.997 1.00 96.69 297 ILE A N 1
ATOM 2391 C CA . ILE A 1 297 ? -9.468 -5.480 -0.165 1.00 96.69 297 ILE A CA 1
ATOM 2392 C C . ILE A 1 297 ? -9.291 -4.405 -1.243 1.00 96.69 297 ILE A C 1
ATOM 2394 O O . ILE A 1 297 ? -10.245 -4.082 -1.962 1.00 96.69 297 ILE A O 1
ATOM 2398 N N . PRO A 1 298 ? -8.101 -3.785 -1.331 1.00 94.88 298 PRO A N 1
ATOM 2399 C CA . PRO A 1 298 ? -7.867 -2.644 -2.210 1.00 94.88 298 PRO A CA 1
ATOM 2400 C C . PRO A 1 298 ? -7.924 -3.023 -3.702 1.00 94.88 298 PRO A C 1
ATOM 2402 O O . PRO A 1 298 ? -7.847 -4.206 -4.050 1.00 94.88 298 PRO A O 1
ATOM 2405 N N . PRO A 1 299 ? -8.052 -2.033 -4.608 1.00 93.50 299 PRO A N 1
ATOM 2406 C CA . PRO A 1 299 ? -7.922 -2.215 -6.059 1.00 93.50 299 PRO A CA 1
ATOM 2407 C C . PRO A 1 299 ? -6.598 -2.855 -6.494 1.00 93.50 299 PRO A C 1
ATOM 2409 O O . PRO A 1 299 ? -5.589 -2.757 -5.804 1.00 93.50 299 PRO A O 1
ATOM 2412 N N . LEU A 1 300 ? -6.615 -3.480 -7.679 1.00 92.50 300 LEU A N 1
ATOM 2413 C CA . LEU A 1 300 ? -5.418 -4.033 -8.336 1.00 92.50 300 LEU A CA 1
ATOM 2414 C C . LEU A 1 300 ? -4.544 -2.951 -8.993 1.00 92.50 300 LEU A C 1
ATOM 2416 O O . LEU A 1 300 ? -3.368 -3.186 -9.251 1.00 92.50 300 LEU A O 1
ATOM 2420 N N . TYR A 1 301 ? -5.105 -1.775 -9.290 1.00 89.19 301 TYR A N 1
ATOM 2421 C CA . TYR A 1 301 ? -4.341 -0.664 -9.854 1.00 89.19 301 TYR A CA 1
ATOM 2422 C C . TYR A 1 301 ? -3.519 0.053 -8.781 1.00 89.19 301 TYR A C 1
ATOM 2424 O O . TYR A 1 301 ? -3.928 0.156 -7.625 1.00 89.19 301 TYR A O 1
ATOM 2432 N N . SER A 1 302 ? -2.394 0.638 -9.189 1.00 87.56 302 SER A N 1
ATOM 2433 C CA . SER A 1 302 ? -1.595 1.518 -8.333 1.00 87.56 302 SER A CA 1
ATOM 2434 C C . SER A 1 302 ? -2.361 2.808 -8.004 1.00 87.56 302 SER A C 1
ATOM 2436 O O . SER A 1 302 ? -2.869 3.491 -8.894 1.00 87.56 302 SER A O 1
ATOM 2438 N N . PHE A 1 303 ? -2.450 3.162 -6.722 1.00 88.06 303 PHE A N 1
ATOM 2439 C CA . PHE A 1 303 ? -3.208 4.320 -6.230 1.00 88.06 303 PHE A CA 1
ATOM 2440 C C . PHE A 1 303 ? -2.317 5.368 -5.559 1.00 88.06 303 PHE A C 1
ATOM 2442 O O . PHE A 1 303 ? -1.152 5.134 -5.225 1.00 88.06 303 PHE A O 1
ATOM 2449 N N . LYS A 1 304 ? -2.854 6.580 -5.390 1.00 87.50 304 LYS A N 1
ATOM 2450 C CA . LYS A 1 304 ? -2.095 7.705 -4.840 1.00 87.50 304 LYS A CA 1
ATOM 2451 C C . LYS A 1 304 ? -2.042 7.609 -3.319 1.00 87.50 304 LYS A C 1
ATOM 2453 O O . LYS A 1 304 ? -3.076 7.480 -2.670 1.00 87.50 304 LYS A O 1
ATOM 2458 N N . ARG A 1 305 ? -0.841 7.776 -2.770 1.00 88.69 305 ARG A N 1
ATOM 2459 C CA . ARG A 1 305 ? -0.590 7.934 -1.337 1.00 88.69 305 ARG A CA 1
ATOM 2460 C C . ARG A 1 305 ? -0.019 9.324 -1.061 1.00 88.69 305 ARG A C 1
ATOM 2462 O O . ARG A 1 305 ? 0.666 9.887 -1.919 1.00 88.69 305 ARG A O 1
ATOM 2469 N N . LYS A 1 306 ? -0.336 9.902 0.096 1.00 88.06 306 LYS A N 1
ATOM 2470 C CA . LYS A 1 306 ? 0.242 11.160 0.580 1.00 88.06 306 LYS A CA 1
ATOM 2471 C C . LYS A 1 306 ? 0.613 11.004 2.044 1.00 88.06 306 LYS A C 1
ATOM 2473 O O . LYS A 1 306 ? -0.270 10.866 2.881 1.00 88.06 306 LYS A O 1
ATOM 2478 N N . GLU A 1 307 ? 1.897 11.107 2.340 1.00 87.25 307 GLU A N 1
ATOM 2479 C CA . GLU A 1 307 ? 2.387 11.137 3.712 1.00 87.25 307 GLU A CA 1
ATOM 2480 C C . GLU A 1 307 ? 1.976 12.453 4.395 1.00 87.25 307 GLU A C 1
ATOM 2482 O O . GLU A 1 307 ? 2.139 13.544 3.839 1.00 87.25 307 GLU A O 1
ATOM 2487 N N . LEU A 1 308 ? 1.368 12.339 5.574 1.00 84.31 308 LEU A N 1
ATOM 2488 C CA . LEU A 1 308 ? 0.876 13.454 6.388 1.00 84.31 308 LEU A CA 1
ATOM 2489 C C . LEU A 1 308 ? 1.858 13.828 7.499 1.00 84.31 308 LEU A C 1
ATOM 2491 O O . LEU A 1 308 ? 1.902 14.983 7.919 1.00 84.31 308 LEU A O 1
ATOM 2495 N N . SER A 1 309 ? 2.649 12.865 7.965 1.00 83.50 309 SER A N 1
ATOM 2496 C CA . SER A 1 309 ? 3.744 13.086 8.904 1.00 83.50 309 SER A CA 1
ATOM 2497 C C . SER A 1 309 ? 4.862 12.078 8.653 1.00 83.50 309 SER A C 1
ATOM 2499 O O . SER A 1 309 ? 4.546 10.985 8.182 1.00 83.50 309 SER A O 1
ATOM 2501 N N . PRO A 1 310 ? 6.114 12.400 9.034 1.00 81.44 310 PRO A N 1
ATOM 2502 C CA . PRO A 1 310 ? 7.254 11.512 8.847 1.00 81.44 310 PRO A CA 1
ATOM 2503 C C . PRO A 1 310 ? 6.967 10.087 9.319 1.00 81.44 310 PRO A C 1
ATOM 2505 O O . PRO A 1 310 ? 6.472 9.883 10.433 1.00 81.44 310 PRO A O 1
ATOM 2508 N N . SER A 1 311 ? 7.284 9.113 8.473 1.00 82.75 311 SER A N 1
ATOM 2509 C CA . SER A 1 311 ? 7.201 7.701 8.820 1.00 82.75 311 SER A CA 1
ATOM 2510 C C . SER A 1 311 ? 8.078 7.369 10.026 1.00 82.75 311 SER A C 1
ATOM 2512 O O . SER A 1 311 ? 9.159 7.930 10.208 1.00 82.75 311 SER A O 1
ATOM 2514 N N . THR A 1 312 ? 7.621 6.415 10.828 1.00 81.00 312 THR A N 1
ATOM 2515 C CA . THR A 1 312 ? 8.355 5.873 11.979 1.00 81.00 312 THR A CA 1
ATOM 2516 C C . THR A 1 312 ? 8.601 4.382 11.781 1.00 81.00 312 THR A C 1
ATOM 2518 O O . THR A 1 312 ? 7.828 3.711 11.098 1.00 81.00 312 THR A O 1
ATOM 2521 N N . GLY A 1 313 ? 9.673 3.857 12.374 1.00 77.31 313 GLY A N 1
ATOM 2522 C CA . GLY A 1 313 ? 10.170 2.516 12.056 1.00 77.31 313 GLY A CA 1
ATOM 2523 C C . GLY A 1 313 ? 11.229 2.550 10.951 1.00 77.31 313 GLY A C 1
ATOM 2524 O O . GLY A 1 313 ? 11.794 3.606 10.671 1.00 77.31 313 GLY A O 1
ATOM 2525 N N . GLY A 1 314 ? 11.511 1.396 10.349 1.00 67.62 314 GLY A N 1
ATOM 2526 C CA . GLY A 1 314 ? 12.680 1.211 9.480 1.00 67.62 314 GLY A CA 1
ATOM 2527 C C . GLY A 1 314 ? 13.936 0.761 10.241 1.00 67.62 314 GLY A C 1
ATOM 2528 O O . GLY A 1 314 ? 13.907 0.581 11.459 1.00 67.62 314 GLY A O 1
ATOM 2529 N N . GLY A 1 315 ? 15.030 0.544 9.514 1.00 61.22 315 GLY A N 1
ATOM 2530 C CA . GLY A 1 315 ? 16.302 0.059 10.055 1.00 61.22 315 GLY A CA 1
ATOM 2531 C C . GLY A 1 315 ? 17.075 -0.781 9.039 1.00 61.22 315 GLY A C 1
ATOM 2532 O O . GLY A 1 315 ? 16.691 -0.842 7.872 1.00 61.22 315 GLY A O 1
ATOM 2533 N N . ASP A 1 316 ? 18.138 -1.434 9.507 1.00 52.53 316 ASP A N 1
ATOM 2534 C CA . ASP A 1 316 ? 18.938 -2.365 8.708 1.00 52.53 316 ASP A CA 1
ATOM 2535 C C . ASP A 1 316 ? 18.304 -3.766 8.727 1.00 52.53 316 ASP A C 1
ATOM 2537 O O . ASP A 1 316 ? 17.923 -4.271 9.787 1.00 52.53 316 ASP A O 1
ATOM 2541 N N . GLY A 1 317 ? 18.217 -4.412 7.562 1.00 62.16 317 GLY A N 1
ATOM 2542 C CA . GLY A 1 317 ? 17.729 -5.785 7.411 1.00 62.16 317 GLY A CA 1
ATOM 2543 C C . GLY A 1 317 ? 16.619 -5.933 6.368 1.00 62.16 317 GLY A C 1
ATOM 2544 O O . GLY A 1 317 ? 15.926 -4.984 6.029 1.00 62.16 317 GLY A O 1
ATOM 2545 N N . GLU A 1 318 ? 16.419 -7.161 5.887 1.00 62.12 318 GLU A N 1
ATOM 2546 C CA . GLU A 1 318 ? 15.537 -7.465 4.744 1.00 62.12 318 GLU A CA 1
ATOM 2547 C C . GLU A 1 318 ? 14.053 -7.133 4.983 1.00 62.12 318 GLU A C 1
ATOM 2549 O O . GLU A 1 318 ? 13.319 -6.807 4.047 1.00 62.12 318 GLU A O 1
ATOM 2554 N N . ARG A 1 319 ? 13.596 -7.225 6.239 1.00 72.06 319 ARG A N 1
ATOM 2555 C CA . ARG A 1 319 ? 12.210 -6.963 6.649 1.00 72.06 319 ARG A CA 1
ATOM 2556 C C . ARG A 1 319 ? 12.178 -5.911 7.740 1.00 72.06 319 ARG A C 1
ATOM 2558 O O . ARG A 1 319 ? 12.642 -6.157 8.853 1.00 72.06 319 ARG A O 1
ATOM 2565 N N . VAL A 1 320 ? 11.548 -4.778 7.455 1.00 80.38 320 VAL A N 1
ATOM 2566 C CA . VAL A 1 320 ? 11.407 -3.681 8.414 1.00 80.38 320 VAL A CA 1
ATOM 2567 C C . VAL A 1 320 ? 9.947 -3.301 8.592 1.00 80.38 320 VAL A C 1
ATOM 2569 O O . VAL A 1 320 ? 9.195 -3.169 7.632 1.00 80.38 320 VAL A O 1
ATOM 2572 N N . GLN A 1 321 ? 9.524 -3.105 9.839 1.00 84.50 321 GLN A N 1
ATOM 2573 C CA . GLN A 1 321 ? 8.195 -2.566 10.100 1.00 84.50 321 GLN A CA 1
ATOM 2574 C C . GLN A 1 321 ? 8.221 -1.050 9.914 1.00 84.50 321 GLN A C 1
ATOM 2576 O O . GLN A 1 321 ? 9.024 -0.355 10.543 1.00 84.50 321 GLN A O 1
ATOM 2581 N N . ILE A 1 322 ? 7.326 -0.540 9.071 1.00 88.75 322 ILE A N 1
ATOM 2582 C CA . ILE A 1 322 ? 7.176 0.893 8.816 1.00 88.75 322 ILE A CA 1
ATOM 2583 C C . ILE A 1 322 ? 5.751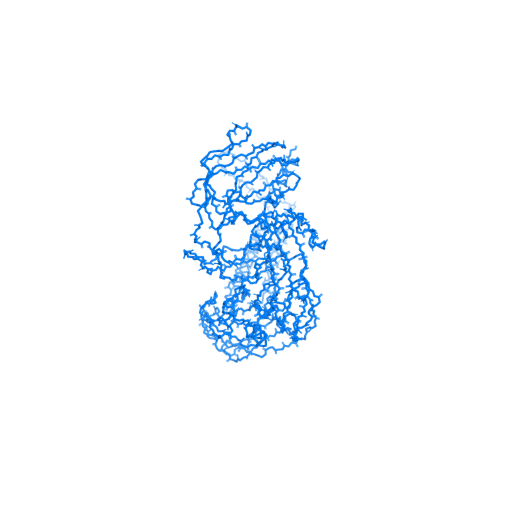 1.294 9.171 1.00 88.75 322 ILE A C 1
ATOM 2585 O O . ILE A 1 322 ? 4.795 0.642 8.759 1.00 88.75 322 ILE A O 1
ATOM 2589 N N . VAL A 1 323 ? 5.618 2.380 9.927 1.00 91.94 323 VAL A N 1
ATOM 2590 C CA . VAL A 1 323 ? 4.344 3.008 10.272 1.00 91.94 323 VAL A CA 1
ATOM 2591 C C . VAL A 1 323 ? 4.302 4.380 9.619 1.00 91.94 323 VAL A C 1
ATOM 2593 O O . VAL A 1 323 ? 5.176 5.217 9.868 1.00 91.94 323 VAL A O 1
ATOM 2596 N N . LYS A 1 324 ? 3.285 4.629 8.797 1.00 92.31 324 LYS A N 1
ATOM 2597 C CA . LYS A 1 324 ? 3.100 5.897 8.084 1.00 92.31 324 LYS A CA 1
ATOM 2598 C C . LYS A 1 324 ? 1.779 6.516 8.480 1.00 92.31 324 LYS A C 1
ATOM 2600 O O . LYS A 1 324 ? 0.769 5.831 8.532 1.00 92.31 324 LYS A O 1
ATOM 2605 N N . ASN A 1 325 ? 1.777 7.817 8.725 1.00 92.94 325 ASN A N 1
ATOM 2606 C CA . ASN A 1 325 ? 0.540 8.583 8.747 1.00 92.94 325 ASN A CA 1
ATOM 2607 C C . ASN A 1 325 ? 0.278 9.061 7.324 1.00 92.94 325 ASN A C 1
ATOM 2609 O O . ASN A 1 325 ? 1.064 9.855 6.801 1.00 92.94 325 ASN A O 1
ATOM 2613 N N . GLU A 1 326 ? -0.771 8.568 6.678 1.00 92.69 326 GLU A N 1
ATOM 2614 C CA . GLU A 1 326 ? -0.992 8.863 5.269 1.00 92.69 326 GLU A CA 1
ATOM 2615 C C . GLU A 1 326 ? -2.462 8.946 4.857 1.00 92.69 326 GLU A C 1
ATOM 2617 O O . GLU A 1 326 ? -3.377 8.468 5.528 1.00 92.69 326 GLU A O 1
ATOM 2622 N N . SER A 1 327 ? -2.658 9.578 3.703 1.00 92.94 327 SER A N 1
ATOM 2623 C CA . SER A 1 327 ? -3.896 9.568 2.941 1.00 92.94 327 SER A CA 1
ATOM 2624 C C . SER A 1 327 ? -3.757 8.645 1.735 1.00 92.94 327 SER A C 1
ATOM 2626 O O . SER A 1 327 ? -2.861 8.836 0.908 1.00 92.94 327 SER A O 1
ATOM 2628 N N . ILE A 1 328 ? -4.688 7.711 1.574 1.00 92.94 328 ILE A N 1
ATOM 2629 C CA . ILE A 1 328 ? -4.853 6.881 0.383 1.00 92.94 328 ILE A CA 1
ATOM 2630 C C . ILE A 1 328 ? -6.014 7.431 -0.450 1.00 92.94 328 ILE A C 1
ATOM 2632 O O . ILE A 1 328 ? -7.136 7.581 0.032 1.00 92.94 328 ILE A O 1
ATOM 2636 N N . TYR A 1 329 ? -5.745 7.707 -1.726 1.00 91.25 329 TYR A N 1
ATOM 2637 C CA . TYR A 1 329 ? -6.734 8.185 -2.688 1.00 91.25 329 TYR A CA 1
ATOM 2638 C C . TYR A 1 329 ? -6.918 7.160 -3.805 1.00 91.25 329 TYR A C 1
ATOM 2640 O O . TYR A 1 329 ? -6.020 6.934 -4.623 1.00 91.25 329 TYR A O 1
ATOM 2648 N N . LEU A 1 330 ? -8.107 6.566 -3.843 1.00 90.38 330 LEU A N 1
ATOM 2649 C CA . LEU A 1 330 ? -8.540 5.651 -4.894 1.00 90.38 330 LEU A CA 1
ATOM 2650 C C . LEU A 1 330 ? -9.221 6.436 -6.024 1.00 90.38 330 LEU A C 1
ATOM 2652 O O . LEU A 1 330 ? -9.779 7.504 -5.780 1.00 90.38 330 LEU A O 1
ATOM 2656 N N . LYS A 1 331 ? -9.200 5.907 -7.255 1.00 87.62 331 LYS A N 1
ATOM 2657 C CA . LYS A 1 331 ? -9.965 6.489 -8.372 1.00 87.62 331 LYS A CA 1
ATOM 2658 C C . LYS A 1 331 ? -11.463 6.424 -8.107 1.00 87.62 331 LYS A C 1
ATOM 2660 O O . LYS A 1 331 ? -12.172 7.400 -8.319 1.00 87.62 331 LYS A O 1
ATOM 2665 N N . ASN A 1 332 ? -11.906 5.262 -7.640 1.00 89.75 332 ASN A N 1
ATOM 2666 C CA . ASN A 1 332 ? -13.258 5.008 -7.193 1.00 89.75 332 ASN A CA 1
ATOM 2667 C C . ASN A 1 332 ? -13.187 4.267 -5.856 1.00 89.75 332 ASN A C 1
ATOM 2669 O O . ASN A 1 332 ? -12.475 3.272 -5.723 1.00 89.75 332 ASN A O 1
ATOM 2673 N N . ILE A 1 333 ? -13.899 4.773 -4.851 1.00 88.44 333 ILE A N 1
ATOM 2674 C CA . ILE A 1 333 ? -13.911 4.171 -3.515 1.00 88.44 333 ILE A CA 1
ATOM 2675 C C . ILE A 1 333 ? -14.584 2.791 -3.522 1.00 88.44 333 ILE A C 1
ATOM 2677 O O . ILE A 1 333 ? -14.190 1.926 -2.746 1.00 88.44 333 ILE A O 1
ATOM 2681 N N . GLU A 1 334 ? -15.528 2.558 -4.441 1.00 89.56 334 GLU A N 1
ATOM 2682 C CA . GLU A 1 334 ? -16.241 1.279 -4.572 1.00 89.56 334 GLU A CA 1
ATOM 2683 C C . GLU A 1 334 ? -15.356 0.137 -5.088 1.00 89.56 334 GLU A C 1
ATOM 2685 O O . GLU A 1 334 ? -15.720 -1.032 -4.951 1.00 89.56 334 GLU A O 1
ATOM 2690 N N . ASP A 1 335 ? -14.185 0.459 -5.650 1.00 91.12 335 ASP A N 1
ATOM 2691 C CA . ASP A 1 335 ? -13.204 -0.536 -6.095 1.00 91.12 335 ASP A CA 1
ATOM 2692 C C . ASP A 1 335 ? -12.444 -1.159 -4.910 1.00 91.12 335 ASP A C 1
ATOM 2694 O O . ASP A 1 335 ? -11.803 -2.208 -5.063 1.00 91.12 335 ASP A O 1
ATOM 2698 N N . CYS A 1 336 ? -12.509 -0.512 -3.737 1.00 94.06 336 CYS A N 1
ATOM 2699 C CA . CYS A 1 336 ? -12.154 -1.112 -2.461 1.00 94.06 336 CYS A CA 1
ATOM 2700 C C . CYS A 1 336 ? -13.328 -1.959 -1.978 1.00 94.06 336 CYS A C 1
ATOM 2702 O O . CYS A 1 336 ? -14.449 -1.474 -1.818 1.00 94.06 336 CYS A O 1
ATOM 2704 N N . ILE A 1 337 ? -13.059 -3.233 -1.738 1.00 94.44 337 ILE A N 1
ATOM 2705 C CA . ILE A 1 337 ? -14.060 -4.195 -1.294 1.00 94.44 337 ILE A CA 1
ATOM 2706 C C . ILE A 1 337 ? -13.884 -4.453 0.199 1.00 94.44 337 ILE A C 1
ATOM 2708 O O . ILE A 1 337 ? -12.774 -4.429 0.727 1.00 94.44 337 ILE A O 1
ATOM 2712 N N . VAL A 1 338 ? -14.991 -4.726 0.874 1.00 95.12 338 VAL A N 1
ATOM 2713 C CA . VAL A 1 338 ? -15.044 -5.190 2.254 1.00 95.12 338 VAL A CA 1
ATOM 2714 C C . VAL A 1 338 ? -15.472 -6.651 2.266 1.00 95.12 338 VAL A C 1
ATOM 2716 O O . VAL A 1 338 ? -16.398 -7.034 1.550 1.00 95.12 338 VAL A O 1
ATOM 2719 N N . TYR A 1 339 ? -14.808 -7.466 3.085 1.00 96.06 339 TYR A N 1
ATOM 2720 C CA . TYR A 1 339 ? -15.199 -8.855 3.321 1.00 96.06 339 TYR A CA 1
ATOM 2721 C C . TYR A 1 339 ? -15.706 -9.051 4.749 1.00 96.06 339 TYR A C 1
ATOM 2723 O O . TYR A 1 339 ? -15.011 -8.716 5.711 1.00 96.06 339 TYR A O 1
ATOM 2731 N N . GLY A 1 340 ? -16.894 -9.641 4.877 1.00 94.75 340 GLY A N 1
ATOM 2732 C CA . GLY A 1 340 ? -17.501 -9.916 6.174 1.00 94.75 340 GLY A CA 1
ATOM 2733 C C . GLY A 1 340 ? -18.162 -8.684 6.800 1.00 94.75 340 GLY A C 1
ATOM 2734 O O . GLY A 1 340 ? -18.641 -7.796 6.100 1.00 94.75 340 GLY A O 1
ATOM 2735 N N . ASP A 1 341 ? -18.188 -8.631 8.128 1.00 93.38 341 ASP A N 1
ATOM 2736 C CA . ASP A 1 341 ? -18.801 -7.529 8.872 1.00 93.38 341 ASP A CA 1
ATOM 2737 C C . ASP A 1 341 ? -17.955 -6.240 8.824 1.00 93.38 341 ASP A C 1
ATOM 2739 O O . ASP A 1 341 ? -16.721 -6.277 8.783 1.00 93.38 341 ASP A O 1
ATOM 2743 N N . ARG A 1 342 ? -18.631 -5.086 8.907 1.00 93.25 342 ARG A N 1
ATOM 2744 C CA . ARG A 1 342 ? -18.006 -3.762 9.059 1.00 93.25 342 ARG A CA 1
ATOM 2745 C C . ARG A 1 342 ? -18.636 -2.946 10.179 1.00 93.25 342 ARG A C 1
ATOM 2747 O O . ARG A 1 342 ? -19.858 -2.815 10.253 1.00 93.25 342 ARG A O 1
ATOM 2754 N N . PHE A 1 343 ? -17.788 -2.300 10.973 1.00 92.44 343 PHE A N 1
ATOM 2755 C CA . PHE A 1 343 ? -18.181 -1.380 12.036 1.00 92.44 343 PHE A CA 1
ATOM 2756 C C . PHE A 1 343 ? -17.749 0.059 11.733 1.00 92.44 343 PHE A C 1
ATOM 2758 O O . PHE A 1 343 ? -16.565 0.331 11.551 1.00 92.44 343 PHE A O 1
ATOM 2765 N N . ASP A 1 344 ? -18.700 0.992 11.771 1.00 91.31 344 ASP A N 1
ATOM 2766 C CA . ASP A 1 344 ? -18.452 2.436 11.700 1.00 91.31 344 ASP A CA 1
ATOM 2767 C C . ASP A 1 344 ? -18.785 3.072 13.056 1.00 91.31 344 ASP A C 1
ATOM 2769 O O . ASP A 1 344 ? -19.939 3.407 13.347 1.00 91.31 344 ASP A O 1
ATOM 2773 N N . ILE A 1 345 ? -17.779 3.204 13.924 1.00 91.81 345 ILE A N 1
ATOM 2774 C CA . ILE A 1 345 ? -17.952 3.722 15.289 1.00 91.81 345 ILE A CA 1
ATOM 2775 C C . ILE A 1 345 ? -18.035 5.249 15.256 1.00 91.81 345 ILE A C 1
ATOM 2777 O O . ILE A 1 345 ? -17.206 5.913 14.643 1.00 91.81 345 ILE A O 1
ATOM 2781 N N . LYS A 1 346 ? -19.029 5.805 15.954 1.00 90.62 346 LYS A N 1
ATOM 2782 C CA . LYS A 1 346 ? -19.280 7.254 16.022 1.00 90.62 346 LYS A CA 1
ATOM 2783 C C . LYS A 1 346 ? -19.068 7.835 17.406 1.00 90.62 346 LYS A C 1
ATOM 2785 O O . LYS A 1 346 ? -18.625 8.970 17.534 1.00 90.62 346 LYS A O 1
ATOM 2790 N N . ASN A 1 347 ? -19.412 7.077 18.445 1.00 91.69 347 ASN A N 1
ATOM 2791 C CA . ASN A 1 347 ? -19.318 7.532 19.825 1.00 91.69 347 ASN A CA 1
ATOM 2792 C C . ASN A 1 347 ? -18.739 6.438 20.719 1.00 91.69 347 ASN A C 1
ATOM 2794 O O . ASN A 1 347 ? -19.127 5.274 20.621 1.00 91.69 347 ASN A O 1
ATOM 2798 N N . ILE A 1 348 ? -17.872 6.836 21.642 1.00 92.56 348 ILE A N 1
ATOM 2799 C CA . ILE A 1 348 ? -17.318 5.980 22.690 1.00 92.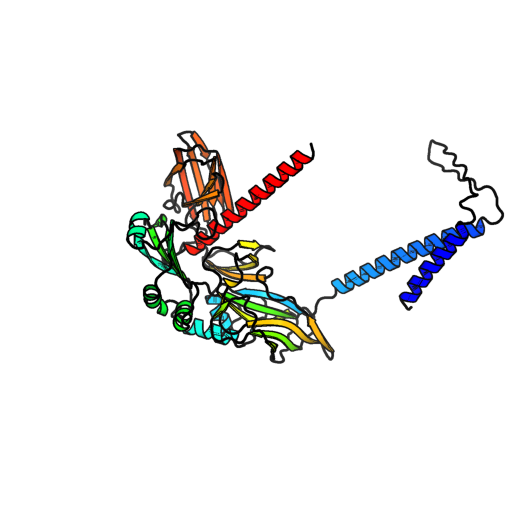56 348 ILE A CA 1
ATOM 2800 C C . ILE A 1 348 ? -17.914 6.435 24.014 1.00 92.56 348 ILE A C 1
ATOM 2802 O O . ILE A 1 348 ? -17.904 7.625 24.325 1.00 92.56 348 ILE A O 1
ATOM 2806 N N . THR A 1 349 ? -18.435 5.506 24.807 1.00 92.06 349 THR A N 1
ATOM 2807 C CA . THR A 1 349 ? -18.915 5.789 26.161 1.00 92.06 349 THR A CA 1
ATOM 2808 C C . THR A 1 349 ? -18.036 5.074 27.179 1.00 92.06 349 THR A C 1
ATOM 2810 O O . THR A 1 349 ? -17.782 3.875 27.064 1.00 92.06 349 THR A O 1
ATOM 2813 N N . TYR A 1 350 ? -17.562 5.811 28.182 1.00 92.44 350 TYR A N 1
ATOM 2814 C CA . TYR A 1 350 ? -16.658 5.306 29.212 1.00 92.44 350 TYR A CA 1
ATOM 2815 C C . TYR A 1 350 ? -16.947 5.934 30.577 1.00 92.44 350 TYR A C 1
ATOM 2817 O O . TYR A 1 350 ? -17.567 6.991 30.686 1.00 92.44 350 TYR A O 1
ATOM 2825 N N . LYS A 1 351 ? -16.497 5.281 31.650 1.00 92.00 351 LYS A N 1
ATOM 2826 C CA . LYS A 1 351 ? -16.589 5.796 33.018 1.00 92.00 351 LYS A CA 1
ATOM 2827 C C . LYS A 1 351 ? -15.240 6.293 33.498 1.00 92.00 351 LYS A C 1
ATOM 2829 O O . LYS A 1 351 ? -14.239 5.581 33.417 1.00 92.00 351 LYS A O 1
ATOM 2834 N N . LYS A 1 352 ? -15.250 7.489 34.083 1.00 89.31 352 LYS A N 1
ATOM 2835 C CA . LYS A 1 352 ? -14.122 8.090 34.801 1.00 89.31 352 LYS A CA 1
ATOM 2836 C C . LYS A 1 352 ? -14.546 8.325 36.248 1.00 89.31 352 LYS A C 1
ATOM 2838 O O . LYS A 1 352 ? -15.229 9.297 36.575 1.00 89.31 352 LYS A O 1
ATOM 2843 N N . GLY A 1 353 ? -14.193 7.390 37.128 1.00 86.25 353 GLY A N 1
ATOM 2844 C CA . GLY A 1 353 ? -14.743 7.347 38.484 1.00 86.25 353 GLY A CA 1
ATOM 2845 C C . GLY A 1 353 ? -16.242 7.030 38.463 1.00 86.25 353 GLY A C 1
ATOM 2846 O O . GLY A 1 353 ? -16.633 5.953 38.027 1.00 86.25 353 GLY A O 1
ATOM 2847 N N . LYS A 1 354 ? -17.084 7.960 38.935 1.00 86.00 354 LYS A N 1
ATOM 2848 C CA . LYS A 1 354 ? -18.554 7.798 38.959 1.00 86.00 354 LYS A CA 1
ATOM 2849 C C . LYS A 1 354 ? -19.267 8.401 37.744 1.00 86.00 354 LYS A C 1
ATOM 2851 O O . LYS A 1 354 ? -20.461 8.176 37.579 1.00 86.00 354 LYS A O 1
ATOM 2856 N N . ASN A 1 355 ? -18.555 9.162 36.917 1.00 87.62 355 ASN A N 1
ATOM 2857 C CA . ASN A 1 355 ? -19.148 9.871 35.789 1.00 87.62 355 ASN A CA 1
ATOM 2858 C C . ASN A 1 355 ? -19.110 8.990 34.543 1.00 87.62 355 ASN A C 1
ATOM 2860 O O . ASN A 1 355 ? -18.054 8.447 34.218 1.00 87.62 355 ASN A O 1
ATOM 2864 N N . LEU A 1 356 ? -20.245 8.886 33.854 1.00 90.50 356 LEU A N 1
ATOM 2865 C CA . LEU A 1 356 ? -20.344 8.317 32.514 1.00 90.50 356 LEU A CA 1
ATOM 2866 C C . LEU A 1 356 ? -20.141 9.448 31.502 1.00 90.50 356 LEU A C 1
ATOM 2868 O O . LEU A 1 356 ? -20.852 10.450 31.556 1.00 90.50 356 LEU A O 1
ATOM 2872 N N . ILE A 1 357 ? -19.157 9.302 30.624 1.00 91.00 357 ILE A N 1
ATOM 2873 C CA . ILE A 1 357 ? -18.758 10.307 29.640 1.00 91.00 357 ILE A CA 1
ATOM 2874 C C . ILE A 1 357 ? -18.905 9.692 28.249 1.00 91.00 357 ILE A C 1
ATOM 2876 O O . ILE A 1 357 ? -18.514 8.545 28.029 1.00 91.00 357 ILE A O 1
ATOM 2880 N N . GLY A 1 358 ? -19.493 10.449 27.324 1.00 89.06 358 GLY A N 1
ATOM 2881 C CA . GLY A 1 358 ? -19.580 10.103 25.909 1.00 89.06 358 GLY A CA 1
ATOM 2882 C C . GLY A 1 358 ? -18.703 11.034 25.082 1.00 89.06 358 GLY A C 1
ATOM 2883 O O . GLY A 1 358 ? -18.790 12.251 25.237 1.00 89.06 358 GLY A O 1
ATOM 2884 N N . THR A 1 359 ? -17.892 10.468 24.195 1.00 89.94 359 THR A N 1
ATOM 2885 C CA . THR A 1 359 ? -17.025 11.213 23.279 1.00 89.94 359 THR A CA 1
ATOM 2886 C C . THR A 1 359 ? -17.340 10.813 21.848 1.00 89.94 359 THR A C 1
ATOM 2888 O O . THR A 1 359 ? -17.267 9.633 21.500 1.00 89.94 359 THR A O 1
ATOM 2891 N N . SER A 1 360 ? -17.690 11.795 21.019 1.00 90.12 360 SER A N 1
ATOM 2892 C CA . SER A 1 360 ? -17.818 11.599 19.576 1.00 90.12 360 SER A CA 1
ATOM 2893 C C . SER A 1 360 ? -16.444 11.512 18.929 1.00 90.12 360 SER A C 1
ATOM 2895 O O . SER A 1 360 ? -15.522 12.233 19.308 1.00 90.12 360 SER A O 1
ATOM 2897 N N . ILE A 1 361 ? -16.319 10.638 17.940 1.00 91.31 361 ILE A N 1
ATOM 2898 C CA . ILE A 1 361 ? -15.094 10.436 17.171 1.00 91.31 361 ILE A CA 1
ATOM 2899 C C . ILE A 1 361 ? -15.385 10.619 15.682 1.00 91.31 361 ILE A C 1
ATOM 2901 O O . ILE A 1 361 ? -16.530 10.511 15.242 1.00 91.31 361 ILE A O 1
ATOM 2905 N N . ARG A 1 362 ? -14.345 10.906 14.895 1.00 89.69 362 ARG A N 1
ATOM 2906 C CA . ARG A 1 362 ? -14.474 10.960 13.433 1.00 89.69 362 ARG A CA 1
ATOM 2907 C C . ARG A 1 362 ? -14.796 9.579 12.869 1.00 89.69 362 ARG A C 1
ATOM 2909 O O . ARG A 1 362 ? -14.364 8.580 13.440 1.00 89.69 362 ARG A O 1
ATOM 2916 N N . GLU A 1 363 ? -15.475 9.539 11.729 1.00 87.94 363 GLU A N 1
ATOM 2917 C CA . GLU A 1 363 ? -15.690 8.302 10.974 1.00 87.94 363 GLU A CA 1
ATOM 2918 C C . GLU A 1 363 ? -14.366 7.798 10.365 1.00 87.94 363 GLU A C 1
ATOM 2920 O O . GLU A 1 363 ? -13.413 8.564 10.171 1.00 87.94 363 GLU A O 1
ATOM 2925 N N . PHE A 1 364 ? -14.291 6.491 10.105 1.00 91.44 364 PHE A N 1
ATOM 2926 C CA . PHE A 1 364 ? -13.152 5.907 9.406 1.00 91.44 364 PHE A CA 1
ATOM 2927 C C . PHE A 1 364 ? -13.180 6.313 7.931 1.00 91.44 364 PHE A C 1
ATOM 2929 O O . PHE A 1 364 ? -14.161 6.073 7.227 1.00 91.44 364 PHE A O 1
ATOM 2936 N N . ASP A 1 365 ? -12.069 6.865 7.458 1.00 88.94 365 ASP A N 1
ATOM 2937 C CA . ASP A 1 365 ? -11.806 7.082 6.044 1.00 88.94 365 ASP A CA 1
ATOM 2938 C C . ASP A 1 365 ? -10.334 6.790 5.734 1.00 88.94 365 ASP A C 1
ATOM 2940 O O . ASP A 1 365 ? -9.474 6.791 6.619 1.00 88.94 365 ASP A O 1
ATOM 2944 N N . LEU A 1 366 ? -10.049 6.543 4.456 1.00 91.62 366 LEU A N 1
ATOM 2945 C CA . LEU A 1 366 ? -8.707 6.216 3.976 1.00 91.62 366 LEU A CA 1
ATOM 2946 C C . LEU A 1 366 ? -7.779 7.439 3.878 1.00 91.62 366 LEU A C 1
ATOM 2948 O O . LEU A 1 366 ? -6.613 7.292 3.528 1.00 91.62 366 LEU A O 1
ATOM 2952 N N . THR A 1 367 ? -8.272 8.651 4.134 1.00 92.12 367 THR A N 1
ATOM 2953 C CA . THR A 1 367 ? -7.535 9.903 3.917 1.00 92.12 367 THR A CA 1
ATOM 2954 C C . THR A 1 367 ? -6.828 10.421 5.162 1.00 92.12 367 THR A C 1
ATOM 2956 O O . THR A 1 367 ? -5.997 11.321 5.062 1.00 92.12 367 THR A O 1
ATOM 2959 N N . ASN A 1 368 ? -7.117 9.861 6.329 1.00 90.00 368 ASN A N 1
ATOM 2960 C CA . ASN A 1 368 ? -6.414 10.173 7.561 1.00 90.00 368 ASN A CA 1
ATOM 2961 C C . ASN A 1 368 ? -6.335 8.900 8.398 1.00 90.00 368 ASN A C 1
ATOM 2963 O O . ASN A 1 368 ? -7.295 8.537 9.077 1.00 90.00 368 ASN A O 1
ATOM 2967 N N . MET A 1 369 ? -5.218 8.188 8.329 1.00 94.56 369 MET A N 1
ATOM 2968 C CA . MET A 1 369 ? -5.001 6.967 9.098 1.00 94.56 369 MET A CA 1
ATOM 2969 C C . MET A 1 369 ? -3.514 6.650 9.199 1.00 94.56 369 MET A C 1
ATOM 2971 O O . MET A 1 369 ? -2.697 7.149 8.426 1.00 94.56 369 MET A O 1
ATOM 2975 N N . PHE A 1 370 ? -3.176 5.778 10.141 1.00 95.69 370 PHE A N 1
ATOM 2976 C CA . PHE A 1 370 ? -1.862 5.166 10.201 1.00 95.69 370 PHE A CA 1
ATOM 2977 C C . PHE A 1 370 ? -1.875 3.854 9.423 1.00 95.69 370 PHE A C 1
ATOM 2979 O O . PHE A 1 370 ? -2.604 2.934 9.779 1.00 95.69 370 PHE A O 1
ATOM 2986 N N . THR A 1 371 ? -1.067 3.722 8.384 1.00 95.06 371 THR A N 1
ATOM 2987 C CA . THR A 1 371 ? -0.793 2.417 7.782 1.00 95.06 371 THR A CA 1
ATOM 2988 C C . THR A 1 371 ? 0.420 1.803 8.457 1.00 95.06 371 THR A C 1
ATOM 2990 O O . THR A 1 371 ? 1.332 2.509 8.899 1.00 95.06 371 THR A O 1
ATOM 2993 N N . TYR A 1 372 ? 0.428 0.482 8.586 1.00 92.94 372 TYR A N 1
ATOM 2994 C CA . TYR A 1 372 ? 1.626 -0.231 8.993 1.00 92.94 372 TYR A CA 1
ATOM 2995 C C . TYR A 1 372 ? 1.760 -1.548 8.247 1.00 92.94 372 TYR A C 1
ATOM 2997 O O . TYR A 1 372 ? 0.789 -2.280 8.034 1.00 92.94 372 TYR A O 1
ATOM 3005 N N . ASP A 1 373 ? 2.993 -1.820 7.846 1.00 88.12 373 ASP A N 1
ATOM 3006 C CA . ASP A 1 373 ? 3.349 -2.939 6.988 1.00 88.12 373 ASP A CA 1
ATOM 3007 C C . ASP A 1 373 ? 4.718 -3.499 7.387 1.00 88.12 373 ASP A C 1
ATOM 3009 O O . ASP A 1 373 ? 5.549 -2.794 7.973 1.00 88.12 373 ASP A O 1
ATOM 3013 N N . LEU A 1 374 ? 4.942 -4.769 7.057 1.00 80.00 374 LEU A N 1
ATOM 3014 C CA . LEU A 1 374 ? 6.250 -5.404 7.088 1.00 80.00 374 LEU A CA 1
ATOM 3015 C C . LEU A 1 374 ? 6.885 -5.190 5.711 1.00 80.00 374 LEU A C 1
ATOM 3017 O O . LEU A 1 374 ? 6.747 -6.008 4.804 1.00 80.00 374 LEU A O 1
ATOM 3021 N N . HIS A 1 375 ? 7.537 -4.041 5.548 1.00 73.62 375 HIS A N 1
ATOM 3022 C CA . HIS A 1 375 ? 8.145 -3.648 4.286 1.00 73.62 375 HIS A CA 1
ATOM 3023 C C . HIS A 1 375 ? 9.349 -4.539 4.001 1.00 73.62 375 HIS A C 1
ATOM 3025 O O . HIS A 1 375 ? 10.313 -4.593 4.769 1.00 73.62 375 HIS A O 1
ATOM 3031 N N . TRP A 1 376 ? 9.272 -5.221 2.868 1.00 68.44 376 TRP A N 1
ATOM 3032 C CA . TRP A 1 376 ? 10.402 -5.888 2.253 1.00 68.44 376 TRP A CA 1
ATOM 3033 C C . TRP A 1 376 ? 11.219 -4.863 1.495 1.00 68.44 376 TRP A C 1
ATOM 3035 O O . TRP A 1 376 ? 10.695 -4.195 0.597 1.00 68.44 376 TRP A O 1
ATOM 3045 N N . GLN A 1 377 ? 12.487 -4.744 1.867 1.00 67.56 377 GLN A N 1
ATOM 3046 C CA . GLN A 1 377 ? 13.413 -3.935 1.097 1.00 67.56 377 GLN A CA 1
ATOM 3047 C C . GLN A 1 377 ? 13.585 -4.559 -0.292 1.00 67.56 377 GLN A C 1
ATOM 3049 O O . GLN A 1 377 ? 13.785 -5.768 -0.425 1.00 67.56 377 GLN A O 1
ATOM 3054 N N . CYS A 1 378 ? 13.441 -3.743 -1.332 1.00 65.62 378 CYS A N 1
ATOM 3055 C CA . CYS A 1 378 ? 13.600 -4.170 -2.718 1.00 65.62 378 CYS A CA 1
ATOM 3056 C C . CYS A 1 378 ? 14.616 -3.267 -3.414 1.00 65.62 378 CYS A C 1
ATOM 3058 O O . CYS A 1 378 ? 14.447 -2.054 -3.377 1.00 65.62 378 CYS A O 1
ATOM 3060 N N . GLY A 1 379 ? 15.626 -3.853 -4.057 1.00 62.28 379 GLY A N 1
ATOM 3061 C CA . GLY A 1 379 ? 16.560 -3.158 -4.944 1.00 62.28 379 GLY A CA 1
ATOM 3062 C C . GLY A 1 379 ? 16.800 -3.999 -6.192 1.00 62.28 379 GLY A C 1
ATOM 3063 O O . GLY A 1 379 ? 16.918 -5.230 -6.095 1.00 62.28 379 GLY A O 1
ATOM 3064 N N . SER A 1 380 ? 16.812 -3.363 -7.359 1.00 66.38 380 SER A N 1
ATOM 3065 C CA . SER A 1 380 ? 17.022 -4.048 -8.622 1.00 66.38 380 SER A CA 1
ATOM 3066 C C . SER A 1 380 ? 17.624 -3.237 -9.754 1.00 66.38 380 SER A C 1
ATOM 3068 O O . SER A 1 380 ? 18.279 -3.871 -10.568 1.00 66.38 380 SER A O 1
ATOM 3070 N N . CYS A 1 381 ? 17.373 -1.938 -9.909 1.00 83.31 381 CYS A N 1
ATOM 3071 C CA . CYS A 1 381 ? 18.079 -1.056 -10.851 1.00 83.31 381 CYS A CA 1
ATOM 3072 C C . CYS A 1 381 ? 17.428 0.336 -10.934 1.00 83.31 381 CYS A C 1
ATOM 3074 O O . CYS A 1 381 ? 16.227 0.495 -10.685 1.00 83.31 381 CYS A O 1
ATOM 3076 N N . PRO A 1 382 ? 18.173 1.348 -11.424 1.00 91.00 382 PRO A N 1
ATOM 3077 C CA . PRO A 1 382 ? 17.609 2.663 -11.675 1.00 91.00 382 PRO A CA 1
ATOM 3078 C C . PRO A 1 382 ? 16.577 2.636 -12.808 1.00 91.00 382 PRO A C 1
ATOM 3080 O O . PRO A 1 382 ? 16.730 1.982 -13.843 1.00 91.00 382 PRO A O 1
ATOM 3083 N N . HIS A 1 383 ? 15.533 3.441 -12.650 1.00 94.06 383 HIS A N 1
ATOM 3084 C CA . HIS A 1 383 ? 14.375 3.485 -13.536 1.00 94.06 383 HIS A CA 1
ATOM 3085 C C . HIS A 1 383 ? 14.494 4.602 -14.577 1.00 94.06 383 HIS A C 1
ATOM 3087 O O . HIS A 1 383 ? 14.815 5.750 -14.255 1.00 94.06 383 HIS A O 1
ATOM 3093 N N . LEU A 1 384 ? 14.192 4.278 -15.837 1.00 94.81 384 LEU A N 1
ATOM 3094 C CA . LEU A 1 384 ? 14.217 5.203 -16.967 1.00 94.81 384 LEU A CA 1
ATOM 3095 C C . LEU A 1 384 ? 12.815 5.730 -17.291 1.00 94.81 384 LEU A C 1
ATOM 3097 O O . LEU A 1 384 ? 11.893 4.974 -17.613 1.00 94.81 384 LEU A O 1
ATOM 3101 N N . PHE A 1 385 ? 12.695 7.055 -17.318 1.00 96.44 385 PHE A N 1
ATOM 3102 C CA . PHE A 1 385 ? 11.500 7.771 -17.748 1.00 96.44 385 PHE A CA 1
ATOM 3103 C C . PHE A 1 385 ? 11.830 8.763 -18.859 1.00 96.44 385 PHE A C 1
ATOM 3105 O O . PHE A 1 385 ? 12.932 9.310 -18.937 1.00 96.44 385 PHE A O 1
ATOM 3112 N N . ILE A 1 386 ? 10.838 9.038 -19.700 1.00 95.06 386 ILE A N 1
ATOM 3113 C CA . ILE A 1 386 ? 10.945 10.012 -20.784 1.00 95.06 386 ILE A CA 1
ATOM 3114 C C . ILE A 1 386 ? 9.797 11.005 -20.694 1.00 95.06 386 ILE A C 1
ATOM 3116 O O . ILE A 1 386 ? 8.659 10.645 -20.393 1.00 95.06 386 ILE A O 1
ATOM 3120 N N . VAL A 1 387 ? 10.109 12.273 -20.945 1.00 93.25 387 VAL A N 1
ATOM 3121 C CA . VAL A 1 387 ? 9.136 13.360 -20.993 1.00 93.25 387 VAL A CA 1
ATOM 3122 C C . VAL A 1 387 ? 8.918 13.778 -22.443 1.00 93.25 387 VAL A C 1
ATOM 3124 O O . VAL A 1 387 ? 9.811 14.354 -23.070 1.00 93.25 387 VAL A O 1
ATOM 3127 N N . ASN A 1 388 ? 7.695 13.563 -22.927 1.00 88.50 388 ASN A N 1
ATOM 3128 C CA . ASN A 1 388 ? 7.199 14.119 -24.187 1.00 88.50 388 ASN A CA 1
ATOM 3129 C C . ASN A 1 388 ? 6.255 15.293 -23.859 1.00 88.50 388 ASN A C 1
ATOM 3131 O O . ASN A 1 388 ? 6.690 16.356 -23.409 1.00 88.50 388 ASN A O 1
ATOM 3135 N N . GLU A 1 389 ? 4.945 15.091 -24.033 1.00 84.75 389 GLU A N 1
ATOM 3136 C CA . GLU A 1 389 ? 3.896 15.920 -23.423 1.00 84.75 389 GLU A CA 1
ATOM 3137 C C . GLU A 1 389 ? 3.668 15.523 -21.960 1.00 84.75 389 GLU A C 1
ATOM 3139 O O . GLU A 1 389 ? 3.608 16.377 -21.077 1.00 84.75 389 GLU A O 1
ATOM 3144 N N . ASN A 1 390 ? 3.626 14.213 -21.709 1.00 88.06 390 ASN A N 1
ATOM 3145 C CA . ASN A 1 390 ? 3.558 13.603 -20.389 1.00 88.06 390 ASN A CA 1
ATOM 3146 C C . ASN A 1 390 ? 4.853 12.838 -20.088 1.00 88.06 390 ASN A C 1
ATOM 3148 O O . ASN A 1 390 ? 5.578 12.428 -20.999 1.00 88.06 390 ASN A O 1
ATOM 3152 N N . ILE A 1 391 ? 5.134 12.640 -18.800 1.00 93.38 391 ILE A N 1
ATOM 3153 C CA . ILE A 1 391 ? 6.160 11.696 -18.350 1.00 93.38 391 ILE A CA 1
ATOM 3154 C C . ILE A 1 391 ? 5.641 10.261 -18.511 1.00 93.38 391 ILE A C 1
ATOM 3156 O O . ILE A 1 391 ? 4.505 9.974 -18.131 1.00 93.38 391 ILE A O 1
ATOM 3160 N N . THR A 1 392 ? 6.471 9.383 -19.067 1.00 94.00 392 THR A N 1
ATOM 3161 C CA . THR A 1 392 ? 6.157 7.975 -19.348 1.00 94.00 392 THR A CA 1
ATOM 3162 C C . THR A 1 392 ? 7.298 7.091 -18.860 1.00 94.00 392 THR A C 1
ATOM 3164 O O . THR A 1 392 ? 8.467 7.442 -19.036 1.00 94.00 392 THR A O 1
ATOM 3167 N N . TYR A 1 393 ? 6.970 5.957 -18.243 1.00 94.94 393 TYR A N 1
ATOM 3168 C CA . TYR A 1 393 ? 7.959 4.953 -17.854 1.00 94.94 393 TYR A CA 1
ATOM 3169 C C . TYR A 1 393 ? 8.381 4.098 -19.056 1.00 94.94 393 TYR A C 1
ATOM 3171 O O . TYR A 1 393 ? 7.535 3.692 -19.855 1.00 94.94 393 TYR A O 1
ATOM 3179 N N . ILE A 1 394 ? 9.683 3.827 -19.184 1.00 92.75 394 ILE A N 1
ATOM 3180 C CA . ILE A 1 394 ? 10.239 3.070 -20.311 1.00 92.75 394 ILE A CA 1
ATOM 3181 C C . ILE A 1 394 ? 10.696 1.687 -19.867 1.00 92.75 394 ILE A C 1
ATOM 3183 O O . ILE A 1 394 ? 10.142 0.688 -20.330 1.00 92.75 394 ILE A O 1
ATOM 3187 N N . ARG A 1 395 ? 11.708 1.625 -19.002 1.00 91.81 395 ARG A N 1
ATOM 3188 C CA . ARG A 1 395 ? 12.291 0.376 -18.511 1.00 91.81 395 ARG A CA 1
ATOM 3189 C C . ARG A 1 395 ? 13.232 0.628 -17.341 1.00 91.81 395 ARG A C 1
ATOM 3191 O O . ARG A 1 395 ? 13.554 1.765 -17.005 1.00 91.81 395 ARG A O 1
ATOM 3198 N N . GLU A 1 396 ? 13.703 -0.463 -16.786 1.00 91.25 396 GLU A N 1
ATOM 3199 C CA . GLU A 1 396 ? 14.866 -0.561 -15.922 1.00 91.25 396 GLU A CA 1
ATOM 3200 C C . GLU A 1 396 ? 16.165 -0.348 -16.730 1.00 91.25 396 GLU A C 1
ATOM 3202 O O . GLU A 1 396 ? 16.312 -0.874 -17.838 1.00 91.25 396 GLU A O 1
ATOM 3207 N N . LEU A 1 397 ? 17.094 0.463 -16.218 1.00 91.75 397 LEU A N 1
ATOM 3208 C CA . LEU A 1 397 ? 18.389 0.773 -16.837 1.00 91.75 397 LEU A CA 1
ATOM 3209 C C . LEU A 1 397 ? 19.509 0.119 -16.023 1.00 91.75 397 LEU A C 1
ATOM 3211 O O . LEU A 1 397 ? 19.466 0.149 -14.803 1.00 91.75 397 LEU A O 1
ATOM 3215 N N . LEU A 1 398 ? 20.548 -0.421 -16.670 1.00 90.88 398 LEU A N 1
ATOM 3216 C CA . LEU A 1 398 ? 21.646 -1.126 -15.984 1.00 90.88 398 LEU A CA 1
ATOM 3217 C C . LEU A 1 398 ? 21.179 -2.363 -15.183 1.00 90.88 398 LEU A C 1
ATOM 3219 O O . LEU A 1 398 ? 21.874 -2.772 -14.259 1.00 90.88 398 LEU A O 1
ATOM 3223 N N . ALA A 1 399 ? 20.061 -2.999 -15.558 1.00 86.25 399 ALA A N 1
ATOM 3224 C CA . ALA A 1 399 ? 19.453 -4.124 -14.826 1.00 86.25 399 ALA A CA 1
ATOM 3225 C C . ALA A 1 399 ? 20.436 -5.272 -14.498 1.00 86.25 399 ALA A C 1
ATOM 3227 O O . ALA A 1 399 ? 20.404 -5.844 -13.411 1.00 86.25 399 ALA A O 1
ATOM 3228 N N . HIS A 1 400 ? 21.393 -5.551 -15.390 1.00 84.75 400 HIS A N 1
ATOM 3229 C CA . HIS A 1 400 ? 22.411 -6.598 -15.208 1.00 84.75 400 HIS A CA 1
ATOM 3230 C C . HIS A 1 400 ? 23.662 -6.162 -14.421 1.00 84.75 400 HIS A C 1
ATOM 3232 O O . HIS A 1 400 ? 24.629 -6.917 -14.338 1.00 84.75 400 HIS A O 1
ATOM 3238 N N . CYS A 1 401 ? 23.697 -4.937 -13.896 1.00 88.00 401 CYS A N 1
ATOM 3239 C CA . CYS A 1 401 ? 24.899 -4.315 -13.326 1.00 88.00 401 CYS A CA 1
ATOM 3240 C C . CYS A 1 401 ? 24.844 -4.253 -11.791 1.00 88.00 401 CYS A C 1
ATOM 3242 O O . CYS A 1 401 ? 25.283 -3.273 -11.185 1.00 88.00 401 CYS A O 1
ATOM 3244 N N . GLN A 1 402 ? 24.292 -5.283 -11.142 1.00 88.94 402 GLN A N 1
ATOM 3245 C CA . GLN A 1 402 ? 24.290 -5.364 -9.681 1.00 88.94 402 GLN A CA 1
ATOM 3246 C C . GLN A 1 402 ? 25.726 -5.522 -9.176 1.00 88.94 402 GLN A C 1
ATOM 3248 O O . GLN A 1 402 ? 26.432 -6.450 -9.581 1.00 88.94 402 GLN A O 1
ATOM 3253 N N . ASN A 1 403 ? 26.165 -4.631 -8.284 1.00 89.38 403 ASN A N 1
ATOM 3254 C CA . ASN A 1 403 ? 27.485 -4.649 -7.638 1.00 89.38 403 ASN A CA 1
ATOM 3255 C C . ASN A 1 403 ? 28.688 -4.740 -8.602 1.00 89.38 403 ASN A C 1
ATOM 3257 O O . ASN A 1 403 ? 29.802 -5.064 -8.187 1.00 89.38 403 ASN A O 1
ATOM 3261 N N . SER A 1 404 ? 28.486 -4.478 -9.894 1.00 91.31 404 SER A N 1
ATOM 3262 C CA . SER A 1 404 ? 29.500 -4.634 -10.931 1.00 91.31 404 SER A CA 1
ATOM 3263 C C . SER A 1 404 ? 29.272 -3.633 -12.055 1.00 91.31 404 SER A C 1
ATOM 3265 O O . SER A 1 404 ? 28.147 -3.420 -12.498 1.00 91.31 404 SER A O 1
ATOM 3267 N N . PHE A 1 405 ? 30.349 -2.987 -12.510 1.00 93.56 405 PHE A N 1
ATOM 3268 C CA . PHE A 1 405 ? 30.263 -2.025 -13.604 1.00 93.56 405 PHE A CA 1
ATOM 3269 C C . PHE A 1 405 ? 29.816 -2.709 -14.891 1.00 93.56 405 PHE A C 1
ATOM 3271 O O . PHE A 1 405 ? 30.473 -3.631 -15.373 1.00 93.56 405 PHE A O 1
ATOM 3278 N N . GLY A 1 406 ? 28.769 -2.165 -15.494 1.00 94.06 406 GLY A N 1
ATOM 3279 C CA . GLY A 1 406 ? 28.346 -2.523 -16.833 1.00 94.06 406 GLY A CA 1
ATOM 3280 C C . GLY A 1 406 ? 27.949 -1.302 -17.643 1.00 94.06 406 GLY A C 1
ATOM 3281 O O . GLY A 1 406 ? 28.076 -0.148 -17.217 1.00 94.06 406 GLY A O 1
ATOM 3282 N N . THR A 1 407 ? 27.511 -1.575 -18.863 1.00 93.88 407 THR A N 1
ATOM 3283 C CA . THR A 1 407 ? 27.102 -0.561 -19.824 1.00 93.88 407 THR A CA 1
ATOM 3284 C C . THR A 1 407 ? 25.767 -0.961 -20.415 1.00 93.88 407 THR A C 1
ATOM 3286 O O . THR A 1 407 ? 25.587 -2.099 -20.840 1.00 93.88 407 THR A O 1
ATOM 3289 N N . ASP A 1 408 ? 24.861 0.002 -20.479 1.00 94.31 408 ASP A N 1
ATOM 3290 C CA . ASP A 1 408 ? 23.541 -0.144 -21.070 1.00 94.31 408 ASP A CA 1
ATOM 3291 C C . ASP A 1 408 ? 23.290 1.024 -22.034 1.00 94.31 408 ASP A C 1
ATOM 3293 O O . ASP A 1 408 ? 23.902 2.093 -21.920 1.00 94.31 408 ASP A O 1
ATOM 3297 N N . TYR A 1 409 ? 22.429 0.822 -23.026 1.00 93.94 409 TYR A N 1
ATOM 3298 C CA . TYR A 1 409 ? 22.081 1.846 -23.996 1.00 93.94 409 TYR A CA 1
ATOM 3299 C C . TYR A 1 409 ? 20.603 1.811 -24.371 1.00 93.94 409 TYR A C 1
ATOM 3301 O O . TYR A 1 409 ? 19.936 0.780 -24.350 1.00 93.94 409 TYR A O 1
ATOM 3309 N N . PHE A 1 410 ? 20.091 2.962 -24.785 1.00 93.88 410 PHE A N 1
ATOM 3310 C CA . PHE A 1 410 ? 18.754 3.077 -25.348 1.00 93.88 410 PHE A CA 1
ATOM 3311 C C . PHE A 1 410 ? 18.720 4.153 -26.428 1.00 93.88 410 PHE A C 1
ATOM 3313 O O . PHE A 1 410 ? 19.586 5.033 -26.500 1.00 93.88 410 PHE A O 1
ATOM 3320 N N . ILE A 1 411 ? 17.717 4.045 -27.294 1.00 94.81 411 ILE A N 1
ATOM 3321 C CA . ILE A 1 411 ? 17.426 5.037 -28.322 1.00 94.81 411 ILE A CA 1
ATOM 3322 C C . ILE A 1 411 ? 16.266 5.892 -27.838 1.00 94.81 411 ILE A C 1
ATOM 3324 O O . ILE A 1 411 ? 15.255 5.380 -27.357 1.00 94.81 411 ILE A O 1
ATOM 3328 N N . VAL A 1 412 ? 16.432 7.201 -27.957 1.00 93.06 412 VAL A N 1
ATOM 3329 C CA . VAL A 1 412 ? 15.417 8.173 -27.570 1.00 93.06 412 VAL A CA 1
ATOM 3330 C C . VAL A 1 412 ? 14.256 8.108 -28.574 1.00 93.06 412 VAL A C 1
ATOM 3332 O O . VAL A 1 412 ? 14.492 8.297 -29.770 1.00 93.06 412 VAL A O 1
ATOM 3335 N N . PRO A 1 413 ? 13.015 7.841 -28.128 1.00 91.38 413 PRO A N 1
ATOM 3336 C CA . PRO A 1 413 ? 11.858 7.747 -29.004 1.00 91.38 413 PRO A CA 1
ATOM 3337 C C . PRO A 1 413 ? 11.484 9.114 -29.585 1.00 91.38 413 PRO A C 1
ATOM 3339 O O . PRO A 1 413 ? 11.905 10.169 -29.099 1.00 91.38 413 PRO A O 1
ATOM 3342 N N . GLU A 1 414 ? 10.658 9.101 -30.628 1.00 89.94 414 GLU A N 1
ATOM 3343 C CA . GLU A 1 414 ? 10.142 10.330 -31.226 1.00 89.94 414 GLU A CA 1
ATOM 3344 C C . GLU A 1 414 ? 9.345 11.177 -30.218 1.00 89.94 414 GLU A C 1
ATOM 3346 O O . GLU A 1 414 ? 8.652 10.667 -29.334 1.00 89.94 414 GLU A O 1
ATOM 3351 N N . GLY A 1 415 ? 9.465 12.502 -30.341 1.00 87.88 415 GLY A N 1
ATOM 3352 C CA . GLY A 1 415 ? 8.762 13.468 -29.489 1.00 87.88 415 GLY A CA 1
ATOM 3353 C C . GLY A 1 415 ? 9.335 13.657 -28.077 1.00 87.88 415 GLY A C 1
ATOM 3354 O O . GLY A 1 415 ? 8.822 14.500 -27.335 1.00 87.88 415 GLY A O 1
ATOM 3355 N N . ALA A 1 416 ? 10.392 12.929 -27.709 1.00 92.31 416 ALA A N 1
ATOM 3356 C CA . ALA A 1 416 ? 11.070 13.074 -26.425 1.00 92.31 416 ALA A CA 1
ATOM 3357 C C . ALA A 1 416 ? 11.835 14.391 -26.303 1.00 92.31 416 ALA A C 1
ATOM 3359 O O . ALA A 1 416 ? 12.607 14.767 -27.182 1.00 92.31 416 ALA A O 1
ATOM 3360 N N . LYS A 1 417 ? 11.620 15.077 -25.177 1.00 93.56 417 LYS A N 1
ATOM 3361 C CA . LYS A 1 417 ? 12.259 16.356 -24.835 1.00 93.56 417 LYS A CA 1
ATOM 3362 C C . LYS A 1 417 ? 13.275 16.199 -23.713 1.00 93.56 417 LYS A C 1
ATOM 3364 O O . LYS A 1 417 ? 14.322 16.840 -23.727 1.00 93.56 417 LYS A O 1
ATOM 3369 N N . GLU A 1 418 ? 12.960 15.361 -22.730 1.00 95.25 418 GLU A N 1
ATOM 3370 C CA . GLU A 1 418 ? 13.806 15.127 -21.561 1.00 95.25 418 GLU A CA 1
ATOM 3371 C C . GLU A 1 418 ? 13.876 13.633 -21.252 1.00 95.25 418 GLU A C 1
ATOM 3373 O O . GLU A 1 418 ? 12.895 12.901 -21.413 1.00 95.25 418 GLU A O 1
ATOM 3378 N N . VAL A 1 419 ? 15.032 13.208 -20.755 1.00 96.56 419 VAL A N 1
ATOM 3379 C CA . VAL A 1 419 ? 15.246 11.898 -20.143 1.00 96.56 419 VAL A CA 1
ATOM 3380 C C . VAL A 1 419 ? 15.416 12.083 -18.646 1.00 96.56 419 VAL A C 1
ATOM 3382 O O . VAL A 1 419 ? 16.061 13.037 -18.203 1.00 96.56 419 VAL A O 1
ATOM 3385 N N . ILE A 1 420 ? 14.853 11.157 -17.876 1.00 96.62 420 ILE A N 1
ATOM 3386 C CA . ILE A 1 420 ? 14.991 11.096 -16.426 1.00 96.62 420 ILE A CA 1
ATOM 3387 C C . ILE A 1 420 ? 15.465 9.695 -16.045 1.00 96.62 420 ILE A C 1
ATOM 3389 O O . ILE A 1 420 ? 14.854 8.702 -16.434 1.00 96.62 420 ILE A O 1
ATOM 3393 N N . ILE A 1 421 ? 16.536 9.634 -15.263 1.00 96.38 421 ILE A N 1
ATOM 3394 C CA . ILE A 1 421 ? 17.014 8.416 -14.606 1.00 96.38 421 ILE A CA 1
ATOM 3395 C C . ILE A 1 421 ? 16.770 8.615 -13.116 1.00 96.38 421 ILE A C 1
ATOM 3397 O O . ILE A 1 421 ? 17.261 9.592 -12.545 1.00 96.38 421 ILE A O 1
ATOM 3401 N N . ALA A 1 422 ? 15.977 7.745 -12.504 1.00 95.75 422 ALA A N 1
ATOM 3402 C CA . ALA A 1 422 ? 15.564 7.879 -11.116 1.00 95.75 422 ALA A CA 1
ATOM 3403 C C . ALA A 1 422 ? 15.909 6.627 -10.321 1.00 95.75 422 ALA A C 1
ATOM 3405 O O . ALA A 1 422 ? 15.663 5.516 -10.781 1.00 95.75 422 ALA A O 1
ATOM 3406 N N . GLU A 1 423 ? 16.420 6.832 -9.113 1.00 95.00 423 GLU A N 1
ATOM 3407 C CA . GLU A 1 423 ? 16.510 5.778 -8.118 1.00 95.00 423 GLU A CA 1
ATOM 3408 C C . GLU A 1 423 ? 15.246 5.830 -7.258 1.00 95.00 423 GLU A C 1
ATOM 3410 O O . GLU A 1 423 ? 15.007 6.816 -6.557 1.00 95.00 423 GLU A O 1
ATOM 3415 N N . ILE A 1 424 ? 14.383 4.822 -7.363 1.00 92.06 424 ILE A N 1
ATOM 3416 C CA . ILE A 1 424 ? 13.082 4.780 -6.668 1.00 92.06 424 ILE A CA 1
ATOM 3417 C C . ILE A 1 424 ? 12.946 3.564 -5.744 1.00 92.06 424 ILE A C 1
ATOM 3419 O O . ILE A 1 424 ? 11.961 3.475 -5.004 1.00 92.06 424 ILE A O 1
ATOM 3423 N N . GLU A 1 425 ? 13.925 2.662 -5.766 1.00 89.94 425 GLU A N 1
ATOM 3424 C CA . GLU A 1 425 ? 13.987 1.439 -4.971 1.00 89.94 425 GLU A CA 1
ATOM 3425 C C . GLU A 1 425 ? 14.924 1.613 -3.756 1.00 89.94 425 GLU A C 1
ATOM 3427 O O . GLU A 1 425 ? 15.499 2.681 -3.548 1.00 89.94 425 GLU A O 1
ATOM 3432 N N . ASP A 1 426 ? 14.987 0.614 -2.870 1.00 86.81 426 ASP A N 1
ATOM 3433 C CA . ASP A 1 426 ? 15.858 0.577 -1.682 1.00 86.81 426 ASP A CA 1
ATOM 3434 C C . ASP A 1 426 ? 17.303 0.230 -2.086 1.00 86.81 426 ASP A C 1
ATOM 3436 O O . ASP A 1 426 ? 17.819 -0.849 -1.782 1.00 86.81 426 ASP A O 1
ATOM 3440 N N . GLU A 1 427 ? 17.930 1.126 -2.851 1.00 88.81 427 GLU A N 1
ATOM 3441 C CA . GLU A 1 427 ? 19.294 0.958 -3.346 1.00 88.81 427 GLU A CA 1
ATOM 3442 C C . GLU A 1 427 ? 20.015 2.282 -3.639 1.00 88.81 427 GLU A C 1
ATOM 3444 O O . GLU A 1 427 ? 19.428 3.371 -3.660 1.00 88.81 427 GLU A O 1
ATOM 3449 N N . THR A 1 428 ? 21.324 2.173 -3.881 1.00 92.56 428 THR A N 1
ATOM 3450 C CA . THR A 1 428 ? 22.166 3.274 -4.360 1.00 92.56 428 THR A CA 1
ATOM 3451 C C . THR A 1 428 ? 22.697 2.977 -5.758 1.00 92.56 428 THR A C 1
ATOM 3453 O O . THR A 1 428 ? 23.382 1.977 -5.982 1.00 92.56 428 THR A O 1
ATOM 3456 N N . THR A 1 429 ? 22.452 3.896 -6.688 1.00 95.19 429 THR A N 1
ATOM 3457 C CA . THR A 1 429 ? 22.920 3.830 -8.073 1.00 95.19 429 THR A CA 1
ATOM 3458 C C . THR A 1 429 ? 24.161 4.704 -8.280 1.00 95.19 429 THR A C 1
ATOM 3460 O O . THR A 1 429 ? 24.161 5.902 -7.990 1.00 95.19 429 THR A O 1
ATOM 3463 N N . PHE A 1 430 ? 25.211 4.122 -8.863 1.00 96.38 430 PHE A N 1
ATOM 3464 C CA . PHE A 1 430 ? 26.474 4.779 -9.200 1.00 96.38 430 PHE A CA 1
ATOM 3465 C C . PHE A 1 430 ? 26.656 4.838 -10.718 1.00 96.38 430 PHE A C 1
ATOM 3467 O O . PHE A 1 430 ? 26.960 3.842 -11.375 1.00 96.38 430 PHE A O 1
ATOM 3474 N N . ILE A 1 431 ? 26.524 6.030 -11.291 1.00 96.38 431 ILE A N 1
ATOM 3475 C CA . ILE A 1 431 ? 26.675 6.272 -12.725 1.00 96.38 431 ILE A CA 1
ATOM 3476 C C . ILE A 1 431 ? 28.020 6.945 -12.976 1.00 96.38 431 ILE A C 1
ATOM 3478 O O . ILE A 1 431 ? 28.220 8.126 -12.698 1.00 96.38 431 ILE A O 1
ATOM 3482 N N . LYS A 1 432 ? 28.946 6.188 -13.566 1.00 96.75 432 LYS A N 1
ATOM 3483 C CA . LYS A 1 432 ? 30.262 6.689 -13.968 1.00 96.75 432 LYS A CA 1
ATOM 3484 C C . LYS A 1 432 ? 30.151 7.703 -15.096 1.00 96.75 432 LYS A C 1
ATOM 3486 O O . LYS A 1 432 ? 30.823 8.727 -15.056 1.00 96.75 432 LYS A O 1
ATOM 3491 N N . SER A 1 433 ? 29.330 7.414 -16.104 1.00 96.69 433 SER A N 1
ATOM 3492 C CA . SER A 1 433 ? 29.108 8.338 -17.213 1.00 96.69 433 SER A CA 1
ATOM 3493 C C . SER A 1 433 ? 27.776 8.116 -17.923 1.00 96.69 433 SER A C 1
ATOM 3495 O O . SER A 1 433 ? 27.287 6.991 -18.049 1.00 96.69 433 SER A O 1
ATOM 3497 N N . ILE A 1 434 ? 27.218 9.215 -18.431 1.00 96.69 434 ILE A N 1
ATOM 3498 C CA . ILE A 1 434 ? 26.111 9.233 -19.391 1.00 96.69 434 ILE A CA 1
ATOM 3499 C C . ILE A 1 434 ? 26.616 9.930 -20.648 1.00 96.69 434 ILE A C 1
ATOM 3501 O O . ILE A 1 434 ? 27.063 11.077 -20.587 1.00 96.69 434 ILE A O 1
ATOM 3505 N N . ILE A 1 435 ? 26.540 9.249 -21.788 1.00 96.50 435 ILE A N 1
ATOM 3506 C CA . ILE A 1 435 ? 27.018 9.745 -23.079 1.00 96.50 435 ILE A CA 1
ATOM 3507 C C . ILE A 1 435 ? 25.850 9.765 -24.063 1.00 96.50 435 ILE A C 1
ATOM 3509 O O . ILE A 1 435 ? 25.213 8.741 -24.278 1.00 96.50 435 ILE A O 1
ATOM 3513 N N . MET A 1 436 ? 25.600 10.910 -24.696 1.00 95.25 436 MET A N 1
ATOM 3514 C CA . MET A 1 436 ? 24.596 11.081 -25.749 1.00 95.25 436 MET A CA 1
ATOM 3515 C C . MET A 1 436 ? 25.296 11.445 -27.057 1.00 95.25 436 MET A C 1
ATOM 3517 O O . MET A 1 436 ? 25.973 12.469 -27.118 1.00 95.25 436 MET A O 1
ATOM 3521 N N . ASN A 1 437 ? 25.164 10.612 -28.095 1.00 90.38 437 ASN A N 1
ATOM 3522 C CA . ASN A 1 437 ? 25.813 10.813 -29.404 1.00 90.38 437 ASN A CA 1
ATOM 3523 C C . ASN A 1 437 ? 27.311 11.187 -29.282 1.00 90.38 437 ASN A C 1
ATOM 3525 O O . ASN A 1 437 ? 27.781 12.148 -29.888 1.00 90.38 437 ASN A O 1
ATOM 3529 N N . SER A 1 438 ? 28.051 10.452 -28.444 1.00 87.50 438 SER A N 1
ATOM 3530 C CA . SER A 1 438 ? 29.479 10.674 -28.131 1.00 87.50 438 SER A CA 1
ATOM 3531 C C . SER A 1 438 ? 29.815 11.922 -27.297 1.00 87.50 438 SER A C 1
ATOM 3533 O O . SER A 1 438 ? 30.987 12.151 -27.000 1.00 87.50 438 SER A O 1
ATOM 3535 N N . LYS A 1 439 ? 28.825 12.708 -26.855 1.00 93.00 439 LYS A N 1
ATOM 3536 C CA . LYS A 1 439 ? 29.009 13.821 -25.913 1.00 93.00 439 LYS A CA 1
ATOM 3537 C C . LYS A 1 439 ? 28.697 13.378 -24.486 1.00 93.00 439 LYS A C 1
ATOM 3539 O O . LYS A 1 439 ? 27.636 12.819 -24.225 1.00 93.00 439 LYS A O 1
ATOM 3544 N N . VAL A 1 440 ? 29.598 13.670 -23.552 1.00 94.38 440 VAL A N 1
ATOM 3545 C CA . VAL A 1 440 ? 29.374 13.415 -22.123 1.00 94.38 440 VAL A CA 1
ATOM 3546 C C . VAL A 1 440 ? 28.330 14.390 -21.577 1.00 94.38 440 VAL A C 1
ATOM 3548 O O . VAL A 1 440 ? 28.465 15.604 -21.733 1.00 94.38 440 VAL A O 1
ATOM 3551 N N . ILE A 1 441 ? 27.293 13.845 -20.946 1.00 96.06 441 ILE A N 1
ATOM 3552 C CA . ILE A 1 441 ? 26.189 14.584 -20.322 1.00 96.06 441 ILE A CA 1
ATOM 3553 C C . ILE A 1 441 ? 26.376 14.674 -18.809 1.00 96.06 441 ILE A C 1
ATOM 3555 O O . ILE A 1 441 ? 26.126 15.723 -18.222 1.00 96.06 441 ILE A O 1
ATOM 3559 N N . ALA A 1 442 ? 26.842 13.593 -18.188 1.00 94.00 442 ALA A N 1
ATOM 3560 C CA . ALA A 1 442 ? 27.134 13.528 -16.763 1.00 94.00 442 ALA A CA 1
ATOM 3561 C C . ALA A 1 442 ? 28.286 12.555 -16.507 1.00 94.00 442 ALA A C 1
ATOM 3563 O O . ALA A 1 442 ? 28.449 11.595 -17.262 1.00 94.00 442 ALA A O 1
ATOM 3564 N N . ASN A 1 443 ? 29.034 12.800 -15.431 1.00 95.31 443 ASN A N 1
ATOM 3565 C CA . ASN A 1 443 ? 30.045 11.901 -14.882 1.00 95.31 443 ASN A CA 1
ATOM 3566 C C . ASN A 1 443 ? 29.881 11.815 -13.363 1.00 95.31 443 ASN A C 1
ATOM 3568 O O . ASN A 1 443 ? 29.433 12.786 -12.753 1.00 95.31 443 ASN A O 1
ATOM 3572 N N . ASP A 1 444 ? 30.289 10.681 -12.793 1.00 95.06 444 ASP A N 1
ATOM 3573 C CA . ASP A 1 444 ? 30.409 10.450 -11.346 1.00 95.06 444 ASP A CA 1
ATOM 3574 C C . ASP A 1 444 ? 29.154 10.858 -10.550 1.00 95.06 444 ASP A C 1
ATOM 3576 O O . ASP A 1 444 ? 29.214 11.531 -9.520 1.00 95.06 444 ASP A O 1
ATOM 3580 N N . LEU A 1 445 ? 27.990 10.460 -11.061 1.00 96.31 445 LEU A N 1
ATOM 3581 C CA . LEU A 1 445 ? 26.691 10.713 -10.453 1.00 96.31 445 LEU A CA 1
ATOM 3582 C C . LEU A 1 445 ? 26.348 9.582 -9.476 1.00 96.31 445 LEU A C 1
ATOM 3584 O O . LEU A 1 445 ? 26.434 8.406 -9.823 1.00 96.31 445 LEU A O 1
ATOM 3588 N N . VAL A 1 446 ? 25.895 9.948 -8.280 1.00 96.69 446 VAL A N 1
ATOM 3589 C CA . VAL A 1 446 ? 25.343 9.012 -7.294 1.00 96.69 446 VAL A CA 1
ATOM 3590 C C . VAL A 1 446 ? 23.884 9.373 -7.063 1.00 96.69 446 VAL A C 1
ATOM 3592 O O . VAL A 1 446 ? 23.576 10.529 -6.768 1.00 96.69 446 VAL A O 1
ATOM 3595 N N . LEU A 1 447 ? 22.995 8.398 -7.219 1.00 95.81 447 LEU A N 1
ATOM 3596 C CA . LEU A 1 447 ? 21.568 8.529 -6.954 1.00 95.81 447 LEU A CA 1
ATOM 3597 C C . LEU A 1 447 ? 21.203 7.608 -5.792 1.00 95.81 447 LEU A C 1
ATOM 3599 O O . LEU A 1 447 ? 21.417 6.404 -5.864 1.00 95.81 447 LEU A O 1
ATOM 3603 N N . ASN A 1 448 ? 20.660 8.189 -4.729 1.00 94.00 448 ASN A N 1
ATOM 3604 C CA . ASN A 1 448 ? 20.044 7.456 -3.625 1.00 94.00 448 ASN A CA 1
ATOM 3605 C C . ASN A 1 448 ? 18.530 7.381 -3.846 1.00 94.00 448 ASN A C 1
ATOM 3607 O O . ASN A 1 448 ? 17.979 8.198 -4.591 1.00 94.00 448 ASN A O 1
ATOM 3611 N N . LYS A 1 449 ? 17.843 6.491 -3.126 1.00 90.56 449 LYS A N 1
ATOM 3612 C CA . LYS A 1 449 ? 16.378 6.394 -3.138 1.00 90.56 449 LYS A CA 1
ATOM 3613 C C . LYS A 1 449 ? 15.668 7.753 -3.110 1.00 90.56 449 LYS A C 1
ATOM 3615 O O . LYS A 1 449 ? 15.893 8.594 -2.238 1.00 90.56 449 LYS A O 1
ATOM 3620 N N . GLY A 1 450 ? 14.764 7.947 -4.067 1.00 89.50 450 GLY A N 1
ATOM 3621 C CA . GLY A 1 450 ? 13.976 9.162 -4.270 1.00 89.50 450 GLY A CA 1
ATOM 3622 C C . GLY A 1 450 ? 14.686 10.256 -5.074 1.00 89.50 450 GLY A C 1
ATOM 3623 O O . GLY A 1 450 ? 14.059 11.265 -5.409 1.00 89.50 450 GLY A O 1
ATOM 3624 N N . GLN A 1 451 ? 15.969 10.092 -5.406 1.00 94.19 451 GLN A N 1
ATOM 3625 C CA . GLN A 1 451 ? 16.719 11.045 -6.221 1.00 94.19 451 GLN A CA 1
ATOM 3626 C C . GLN A 1 451 ? 16.599 10.711 -7.708 1.00 94.19 451 GLN A C 1
ATOM 3628 O O . GLN A 1 451 ? 16.477 9.559 -8.115 1.00 94.19 451 GLN A O 1
ATOM 3633 N N . HIS A 1 452 ? 16.655 11.744 -8.544 1.00 95.69 452 HIS A N 1
ATOM 3634 C CA . HIS A 1 452 ? 16.630 11.579 -9.990 1.00 95.69 452 HIS A CA 1
ATOM 3635 C C . HIS A 1 452 ? 17.542 12.588 -10.681 1.00 95.69 452 HIS A C 1
ATOM 3637 O O . HIS A 1 452 ? 17.733 13.713 -10.215 1.00 95.69 452 HIS A O 1
ATOM 3643 N N . PHE A 1 453 ? 18.074 12.190 -11.830 1.00 96.44 453 PHE A N 1
ATOM 3644 C CA . PHE A 1 453 ? 18.838 13.035 -12.732 1.00 96.44 453 PHE A CA 1
ATOM 3645 C C . PHE A 1 453 ? 18.072 13.228 -14.036 1.00 96.44 453 PHE A C 1
ATOM 3647 O O . PHE A 1 453 ? 17.521 12.276 -14.587 1.00 96.44 453 PHE A O 1
ATOM 3654 N N . ARG A 1 454 ? 18.039 14.465 -14.538 1.00 95.31 454 ARG A N 1
ATOM 3655 C CA . ARG A 1 454 ? 17.300 14.835 -15.750 1.00 95.31 454 ARG A CA 1
ATOM 3656 C C . ARG A 1 454 ? 18.169 15.619 -16.720 1.00 95.31 454 ARG A C 1
ATOM 3658 O O . ARG A 1 454 ? 18.958 16.462 -16.296 1.00 95.31 454 ARG A O 1
ATOM 3665 N N . PHE A 1 455 ? 17.978 15.389 -18.013 1.00 95.31 455 PHE A N 1
ATOM 3666 C CA . PHE A 1 455 ? 18.687 16.109 -19.069 1.00 95.31 455 PHE A CA 1
ATOM 3667 C C . PHE A 1 455 ? 17.858 16.188 -20.356 1.00 95.31 455 PHE A C 1
ATOM 3669 O O . PHE A 1 455 ? 17.013 15.334 -20.621 1.00 95.31 455 PHE A O 1
ATOM 3676 N N . PHE A 1 456 ? 18.098 17.234 -21.151 1.00 94.94 456 PHE A N 1
ATOM 3677 C CA . PHE A 1 456 ? 17.442 17.427 -22.445 1.00 94.94 456 PHE A CA 1
ATOM 3678 C C . PHE A 1 456 ? 17.997 16.476 -23.501 1.00 94.94 456 PHE A C 1
ATOM 3680 O O . PHE A 1 456 ? 19.179 16.124 -23.477 1.00 94.94 456 PHE A O 1
ATOM 3687 N N . THR A 1 457 ? 17.144 16.089 -24.444 1.00 92.88 457 THR A N 1
ATOM 3688 C CA . THR A 1 457 ? 17.503 15.154 -25.507 1.00 92.88 457 THR A CA 1
ATOM 3689 C C . THR A 1 457 ? 16.797 15.472 -26.825 1.00 92.88 457 THR A C 1
ATOM 3691 O O . THR A 1 457 ? 15.894 16.304 -26.874 1.00 92.88 457 THR A O 1
ATOM 3694 N N . GLU A 1 458 ? 17.221 14.789 -27.885 1.00 90.81 458 GLU A N 1
ATOM 3695 C CA . GLU A 1 458 ? 16.631 14.846 -29.219 1.00 90.81 458 GLU A CA 1
ATOM 3696 C C . GLU A 1 458 ? 16.252 13.431 -29.667 1.00 90.81 458 GLU A C 1
ATOM 3698 O O . GLU A 1 458 ? 16.99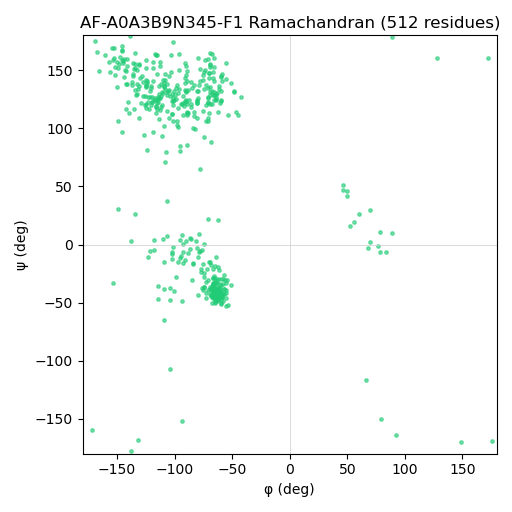5 12.473 -29.417 1.00 90.81 458 GLU A O 1
ATOM 3703 N N . ALA A 1 459 ? 15.116 13.306 -30.354 1.00 91.50 459 ALA A N 1
ATOM 3704 C CA . ALA A 1 459 ? 14.638 12.043 -30.910 1.00 91.50 459 ALA A CA 1
ATOM 3705 C C . ALA A 1 459 ? 15.715 11.337 -31.754 1.00 91.50 459 ALA A C 1
ATOM 3707 O O . ALA A 1 459 ? 16.455 11.972 -32.504 1.00 91.50 459 ALA A O 1
ATOM 3708 N N . GLY A 1 460 ? 15.807 10.014 -31.620 1.00 92.06 460 GLY A N 1
ATOM 3709 C CA . GLY A 1 460 ? 16.796 9.185 -32.312 1.00 92.06 460 GLY A CA 1
ATOM 3710 C C . GLY A 1 460 ? 18.201 9.212 -31.703 1.00 92.06 460 GLY A C 1
ATOM 3711 O O . GLY A 1 460 ? 19.050 8.422 -32.119 1.00 92.06 460 GLY A O 1
ATOM 3712 N N . SER A 1 461 ? 18.466 10.060 -30.702 1.00 93.44 461 SER A N 1
ATOM 3713 C CA . SER A 1 461 ? 19.759 10.067 -30.011 1.00 93.44 461 SER A CA 1
ATOM 3714 C C . SER A 1 461 ? 20.027 8.730 -29.327 1.00 93.44 461 SER A C 1
ATOM 3716 O O . SER A 1 461 ? 19.155 8.175 -28.653 1.00 93.44 461 SER A O 1
ATOM 3718 N N . LYS A 1 462 ? 21.261 8.232 -29.456 1.00 95.69 462 LYS A N 1
ATOM 3719 C CA . LYS A 1 462 ? 21.730 7.073 -28.696 1.00 95.69 462 LYS A CA 1
ATOM 3720 C C . LYS A 1 462 ? 22.325 7.551 -27.382 1.00 95.69 462 LYS A C 1
ATOM 3722 O O . LYS A 1 462 ? 23.303 8.306 -27.382 1.00 95.69 462 LYS A O 1
ATOM 3727 N N . ILE A 1 463 ? 21.753 7.076 -26.282 1.00 96.25 463 ILE A N 1
ATOM 3728 C CA . ILE A 1 463 ? 22.262 7.322 -24.937 1.00 96.25 463 ILE A CA 1
ATOM 3729 C C . ILE A 1 463 ? 22.893 6.035 -24.422 1.00 96.25 463 ILE A C 1
ATOM 3731 O O . ILE A 1 463 ? 22.274 4.975 -24.463 1.00 96.25 463 ILE A O 1
ATOM 3735 N N . THR A 1 464 ? 24.124 6.147 -23.936 1.00 96.75 464 THR A N 1
ATOM 3736 C CA . THR A 1 464 ? 24.873 5.072 -23.290 1.00 96.75 464 THR A CA 1
ATOM 3737 C C . THR A 1 464 ? 25.128 5.465 -21.840 1.00 96.75 464 THR A C 1
ATOM 3739 O O . THR A 1 464 ? 25.718 6.517 -21.584 1.00 96.75 464 THR A O 1
ATOM 3742 N N . ALA A 1 465 ? 24.713 4.622 -20.899 1.00 96.44 465 ALA A N 1
ATOM 3743 C CA . ALA A 1 465 ? 24.982 4.771 -19.475 1.00 96.44 465 ALA A CA 1
ATOM 3744 C C . ALA A 1 465 ? 25.983 3.701 -19.030 1.00 96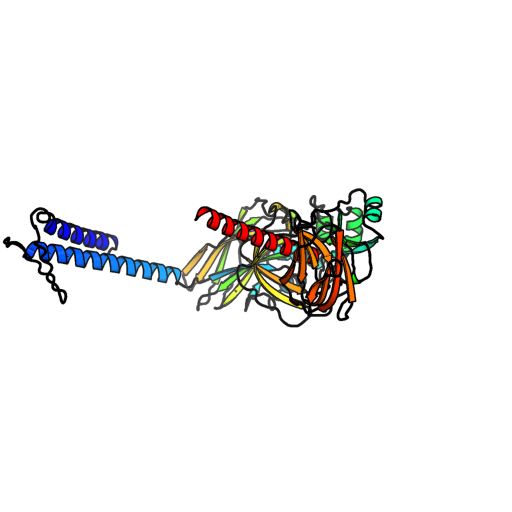.44 465 ALA A C 1
ATOM 3746 O O . ALA A 1 465 ? 25.869 2.538 -19.410 1.00 96.44 465 ALA A O 1
ATOM 3747 N N . THR A 1 466 ? 26.983 4.091 -18.242 1.00 97.06 466 THR A N 1
ATOM 3748 C CA . THR A 1 466 ? 27.945 3.167 -17.626 1.00 97.06 466 THR A CA 1
ATOM 3749 C C . THR A 1 466 ? 27.916 3.350 -16.121 1.00 97.06 466 THR A C 1
ATOM 3751 O O . THR A 1 466 ? 28.083 4.469 -15.634 1.00 97.06 466 THR A O 1
ATOM 3754 N N . GLY A 1 467 ? 27.726 2.265 -15.382 1.00 96.56 467 GLY A N 1
ATOM 3755 C CA . GLY A 1 467 ? 27.527 2.323 -13.941 1.00 96.56 467 GLY A CA 1
ATOM 3756 C C . GLY A 1 467 ? 27.229 0.963 -13.330 1.00 96.56 467 GLY A C 1
ATOM 3757 O O . GLY A 1 467 ? 27.390 -0.065 -13.985 1.00 96.56 467 GLY A O 1
ATOM 3758 N N . TYR A 1 468 ? 26.821 0.989 -12.069 1.00 94.62 468 TYR A N 1
ATOM 3759 C CA . TYR A 1 468 ? 26.333 -0.155 -11.308 1.00 94.62 468 TYR A CA 1
ATOM 3760 C C . TYR A 1 468 ? 25.365 0.333 -10.227 1.00 94.62 468 TYR A C 1
ATOM 3762 O O . TYR A 1 468 ? 25.292 1.534 -9.960 1.00 94.62 468 TYR A O 1
ATOM 3770 N N . TYR A 1 469 ? 24.655 -0.587 -9.590 1.00 92.19 469 TYR A N 1
ATOM 3771 C CA . TYR A 1 469 ? 23.820 -0.289 -8.428 1.00 92.19 469 TYR A CA 1
ATOM 3772 C C . TYR A 1 469 ? 24.107 -1.278 -7.295 1.00 92.19 469 TYR A C 1
ATOM 3774 O O . TYR A 1 469 ? 24.587 -2.394 -7.529 1.00 92.19 469 TYR A O 1
ATOM 3782 N N . THR A 1 470 ? 23.837 -0.855 -6.064 1.00 90.69 470 THR A N 1
ATOM 3783 C CA . THR A 1 470 ? 24.005 -1.661 -4.853 1.00 90.69 470 THR A CA 1
ATOM 3784 C C . THR A 1 470 ? 22.729 -1.581 -4.016 1.00 90.69 470 THR A C 1
ATOM 3786 O O . THR A 1 470 ? 22.469 -0.526 -3.434 1.00 90.69 470 THR A O 1
ATOM 3789 N N . PRO A 1 471 ? 21.948 -2.676 -3.947 1.00 86.75 471 PRO A N 1
ATOM 3790 C CA . PRO A 1 471 ? 20.795 -2.787 -3.058 1.00 86.75 471 PRO A CA 1
ATOM 3791 C C . PRO A 1 471 ? 21.164 -2.640 -1.582 1.00 86.75 471 PRO A C 1
ATOM 3793 O O . PRO A 1 471 ? 22.214 -3.135 -1.162 1.00 86.75 471 PRO A O 1
ATOM 3796 N N . ASP A 1 472 ? 20.279 -2.028 -0.792 1.00 82.50 472 ASP A N 1
ATOM 3797 C CA . ASP A 1 472 ? 20.455 -1.869 0.660 1.00 82.50 472 ASP A CA 1
ATOM 3798 C C . ASP A 1 472 ? 20.434 -3.229 1.390 1.00 82.50 472 ASP A C 1
ATOM 3800 O O . ASP A 1 472 ? 21.066 -3.405 2.434 1.00 82.50 472 ASP A O 1
ATOM 3804 N N . SER A 1 473 ? 19.746 -4.224 0.818 1.00 75.44 473 SER A N 1
ATOM 3805 C CA . SER A 1 473 ? 19.753 -5.622 1.264 1.00 75.44 473 SER A CA 1
ATOM 3806 C C . SER A 1 473 ? 19.642 -6.601 0.090 1.00 75.44 473 SER A C 1
ATOM 3808 O O . SER A 1 473 ? 19.388 -6.213 -1.051 1.00 75.44 473 SER A O 1
ATOM 3810 N N . GLN A 1 474 ? 19.902 -7.891 0.338 1.00 68.25 474 GLN A N 1
ATOM 3811 C CA . GLN A 1 474 ? 19.838 -8.904 -0.718 1.00 68.25 474 GLN A CA 1
ATOM 3812 C C . GLN A 1 474 ? 18.404 -9.065 -1.232 1.00 68.25 474 GLN A C 1
ATOM 3814 O O . GLN A 1 474 ? 17.470 -9.277 -0.462 1.00 68.25 474 GLN A O 1
ATOM 3819 N N . SER A 1 475 ? 18.238 -8.997 -2.553 1.00 62.84 475 SER A N 1
ATOM 3820 C CA . SER A 1 475 ? 16.947 -9.209 -3.196 1.00 62.84 475 SER A CA 1
ATOM 3821 C C . SER A 1 475 ? 16.551 -10.687 -3.161 1.00 62.84 475 SER A C 1
ATOM 3823 O O . SER A 1 475 ? 17.353 -11.587 -3.425 1.00 62.84 475 SER A O 1
ATOM 3825 N N . ILE A 1 476 ? 15.279 -10.954 -2.863 1.00 65.94 476 ILE A N 1
ATOM 3826 C CA . ILE A 1 476 ? 14.737 -12.314 -2.900 1.00 65.94 476 ILE A CA 1
ATOM 3827 C C . ILE A 1 476 ? 14.322 -12.629 -4.331 1.00 65.94 476 ILE A C 1
ATOM 3829 O O . ILE A 1 476 ? 13.247 -12.243 -4.781 1.00 65.94 476 ILE A O 1
ATOM 3833 N N . GLN A 1 477 ? 15.177 -13.363 -5.039 1.00 63.50 477 GLN A N 1
ATOM 3834 C CA . GLN A 1 477 ? 15.017 -13.637 -6.472 1.00 63.50 477 GLN A CA 1
ATOM 3835 C C . GLN A 1 477 ? 13.779 -14.486 -6.821 1.00 63.50 477 GLN A C 1
ATOM 3837 O O . GLN A 1 477 ? 13.317 -14.468 -7.957 1.00 63.50 477 GLN A O 1
ATOM 3842 N N . ASN A 1 478 ? 13.198 -15.201 -5.853 1.00 69.88 478 ASN A N 1
ATOM 3843 C CA . ASN A 1 478 ? 12.107 -16.151 -6.100 1.00 69.88 478 ASN A CA 1
ATOM 3844 C C . ASN A 1 478 ? 10.695 -15.579 -5.885 1.00 69.88 478 ASN A C 1
ATOM 3846 O O . ASN A 1 478 ? 9.725 -16.328 -5.980 1.00 69.88 478 ASN A O 1
ATOM 3850 N N . ILE A 1 479 ? 10.558 -14.284 -5.585 1.00 78.44 479 ILE A N 1
ATOM 3851 C CA . ILE A 1 479 ? 9.254 -13.646 -5.357 1.00 78.44 479 ILE A CA 1
ATOM 3852 C C . ILE A 1 479 ? 9.005 -12.620 -6.469 1.00 78.44 479 ILE A C 1
ATOM 3854 O O . ILE A 1 479 ? 9.851 -11.744 -6.650 1.00 78.44 479 ILE A O 1
ATOM 3858 N N . PRO A 1 480 ? 7.865 -12.677 -7.184 1.00 85.38 480 PRO A N 1
ATOM 3859 C CA . PRO A 1 480 ? 7.503 -11.648 -8.153 1.00 85.38 480 PRO A CA 1
ATOM 3860 C C . PRO A 1 480 ? 7.382 -10.267 -7.499 1.00 85.38 480 PRO A C 1
ATOM 3862 O O . PRO A 1 480 ? 6.727 -10.115 -6.467 1.00 85.38 480 PRO A O 1
ATOM 3865 N N . GLN A 1 481 ? 8.003 -9.254 -8.107 1.00 85.75 481 GLN A N 1
ATOM 3866 C CA . GLN A 1 481 ? 8.015 -7.872 -7.601 1.00 85.75 481 GLN A CA 1
ATOM 3867 C C . GLN A 1 481 ? 7.345 -6.872 -8.552 1.00 85.75 481 GLN A C 1
ATOM 3869 O O . GLN A 1 481 ? 7.339 -5.671 -8.269 1.00 85.75 481 GLN A O 1
ATOM 3874 N N . GLY A 1 482 ? 6.758 -7.319 -9.6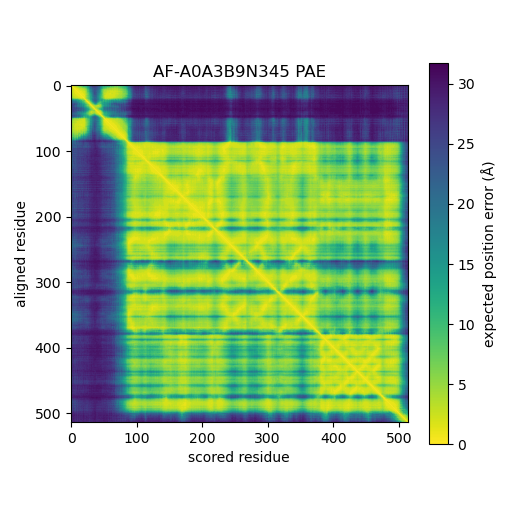67 1.00 88.81 482 GLY A N 1
ATOM 3875 C CA . GLY A 1 482 ? 6.221 -6.419 -10.685 1.00 88.81 482 GLY A CA 1
ATOM 3876 C C . GLY A 1 482 ? 5.116 -5.513 -10.147 1.00 88.81 482 GLY A C 1
ATOM 3877 O O . GLY A 1 482 ? 5.097 -4.320 -10.455 1.00 88.81 482 GLY A O 1
ATOM 3878 N N . ILE A 1 483 ? 4.246 -6.007 -9.256 1.00 89.12 483 ILE A N 1
ATOM 3879 C CA . ILE A 1 483 ? 3.228 -5.152 -8.620 1.00 89.12 483 ILE A CA 1
ATOM 3880 C C . ILE A 1 483 ? 3.833 -4.079 -7.702 1.00 89.12 483 ILE A C 1
ATOM 3882 O O . ILE A 1 483 ? 3.372 -2.936 -7.710 1.00 89.12 483 ILE A O 1
ATOM 3886 N N . LYS A 1 484 ? 4.890 -4.403 -6.946 1.00 88.06 484 LYS A N 1
ATOM 3887 C CA . LYS A 1 484 ? 5.586 -3.440 -6.077 1.00 88.06 484 LYS A CA 1
ATOM 3888 C C . LYS A 1 484 ? 6.281 -2.368 -6.913 1.00 88.06 484 LYS A C 1
ATOM 3890 O O . LYS A 1 484 ? 6.113 -1.179 -6.643 1.00 88.06 484 LYS A O 1
ATOM 3895 N N . ARG A 1 485 ? 6.984 -2.772 -7.973 1.00 89.44 485 ARG A N 1
ATOM 3896 C CA . ARG A 1 485 ? 7.613 -1.856 -8.934 1.00 89.44 485 ARG A CA 1
ATOM 3897 C C . ARG A 1 485 ? 6.580 -0.964 -9.616 1.00 89.44 485 ARG A C 1
ATOM 3899 O O . ARG A 1 485 ? 6.778 0.243 -9.718 1.00 89.44 485 ARG A O 1
ATOM 3906 N N . ASN A 1 486 ? 5.418 -1.507 -9.972 1.00 92.56 486 ASN A N 1
ATOM 3907 C CA . ASN A 1 486 ? 4.302 -0.725 -10.499 1.00 92.56 486 ASN A CA 1
ATOM 3908 C C . ASN A 1 486 ? 3.772 0.333 -9.511 1.00 92.56 486 ASN A C 1
ATOM 3910 O O . ASN A 1 486 ? 3.420 1.446 -9.914 1.00 92.56 486 ASN A O 1
ATOM 3914 N N . GLU A 1 487 ? 3.731 0.027 -8.212 1.00 90.38 487 GLU A N 1
ATOM 3915 C CA . GLU A 1 487 ? 3.395 1.011 -7.177 1.00 90.38 487 GLU A CA 1
ATOM 3916 C C . GLU A 1 487 ? 4.439 2.134 -7.091 1.00 90.38 487 GLU A C 1
ATOM 3918 O O . GLU A 1 487 ? 4.054 3.307 -7.056 1.00 90.38 487 GLU A O 1
ATOM 3923 N N . LEU A 1 488 ? 5.734 1.798 -7.123 1.00 90.88 488 LEU A N 1
ATOM 3924 C CA . LEU A 1 488 ? 6.842 2.763 -7.077 1.00 90.88 488 LEU A CA 1
ATOM 3925 C C . LEU A 1 488 ? 6.864 3.670 -8.316 1.00 90.88 488 LEU A C 1
ATOM 3927 O O . LEU A 1 488 ? 6.845 4.896 -8.186 1.00 90.88 488 LEU A O 1
ATOM 3931 N N . VAL A 1 489 ? 6.803 3.078 -9.512 1.00 93.00 489 VAL A N 1
ATOM 3932 C CA . VAL A 1 489 ? 6.733 3.791 -10.797 1.00 93.00 489 VAL A CA 1
ATOM 3933 C C . VAL A 1 489 ? 5.512 4.711 -10.835 1.00 93.00 489 VAL A C 1
ATOM 3935 O O . VAL A 1 489 ? 5.627 5.898 -11.147 1.00 93.00 489 VAL A O 1
ATOM 3938 N N . GLY A 1 490 ? 4.333 4.203 -10.460 1.00 91.44 490 GLY A N 1
ATOM 3939 C CA . GLY A 1 490 ? 3.113 5.008 -10.399 1.00 91.44 490 GLY A CA 1
ATOM 3940 C C . GLY A 1 490 ? 3.205 6.158 -9.391 1.00 91.44 490 GLY A C 1
ATOM 3941 O O . GLY A 1 490 ? 2.728 7.264 -9.666 1.00 91.44 490 GLY A O 1
ATOM 3942 N N . GLY A 1 491 ? 3.841 5.923 -8.239 1.00 89.88 491 GLY A N 1
ATOM 3943 C CA . GLY A 1 491 ? 4.131 6.942 -7.232 1.00 89.88 491 GLY A CA 1
ATOM 3944 C C . GLY A 1 491 ? 4.997 8.073 -7.787 1.00 89.88 491 GLY A C 1
ATOM 3945 O O . GLY A 1 491 ? 4.599 9.239 -7.707 1.00 89.88 491 GLY A O 1
ATOM 3946 N N . PHE A 1 492 ? 6.113 7.722 -8.431 1.00 92.00 492 PHE A N 1
ATOM 3947 C CA . PHE A 1 492 ? 7.033 8.675 -9.051 1.00 92.00 492 PHE A CA 1
ATOM 3948 C C . PHE A 1 492 ? 6.347 9.517 -10.137 1.00 92.00 492 PHE A C 1
ATOM 3950 O O . PHE A 1 492 ? 6.411 10.747 -10.102 1.00 92.00 492 PHE A O 1
ATOM 3957 N N . LEU A 1 493 ? 5.597 8.884 -11.050 1.00 92.06 493 LEU A N 1
ATOM 3958 C CA . LEU A 1 493 ? 4.856 9.580 -12.112 1.00 92.06 493 LEU A CA 1
ATOM 3959 C C . LEU A 1 493 ? 3.879 10.624 -11.547 1.00 92.06 493 LEU A C 1
ATOM 3961 O O . LEU A 1 493 ? 3.776 11.739 -12.066 1.00 92.06 493 LEU A O 1
ATOM 3965 N N . ARG A 1 494 ? 3.157 10.285 -10.472 1.00 88.12 494 ARG A N 1
ATOM 3966 C CA . ARG A 1 494 ? 2.204 11.199 -9.821 1.00 88.12 494 ARG A CA 1
ATOM 3967 C C . ARG A 1 494 ? 2.903 12.351 -9.106 1.00 88.12 494 ARG A C 1
ATOM 3969 O O . ARG A 1 494 ? 2.436 13.486 -9.212 1.00 88.12 494 ARG A O 1
ATOM 3976 N N . GLN A 1 495 ? 3.996 12.078 -8.396 1.00 86.06 495 GLN A N 1
ATOM 3977 C CA . GLN A 1 495 ? 4.778 13.107 -7.713 1.00 86.06 495 GLN A CA 1
ATOM 3978 C C . GLN A 1 495 ? 5.376 14.099 -8.716 1.00 86.06 495 GLN A C 1
ATOM 3980 O O . GLN A 1 495 ? 5.179 15.307 -8.583 1.00 86.06 495 GLN A O 1
ATOM 3985 N N . PHE A 1 496 ? 6.004 13.597 -9.777 1.00 86.56 496 PHE A N 1
ATOM 3986 C CA . PHE A 1 496 ? 6.646 14.433 -10.787 1.00 86.56 496 PHE A CA 1
ATOM 3987 C C . PHE A 1 496 ? 5.650 15.361 -11.505 1.00 86.56 496 PHE A C 1
ATOM 3989 O O . PHE A 1 496 ? 5.930 16.538 -11.749 1.00 86.56 496 PHE A O 1
ATOM 3996 N N . LYS A 1 497 ? 4.436 14.869 -11.802 1.00 84.06 497 LYS A N 1
ATOM 3997 C CA . LYS A 1 497 ? 3.358 15.694 -12.379 1.00 84.06 497 LYS A CA 1
ATOM 3998 C C . LYS A 1 497 ? 2.930 16.835 -11.446 1.00 84.06 497 LYS A C 1
ATOM 4000 O O . LYS A 1 497 ? 2.657 17.935 -11.928 1.00 84.06 497 LYS A O 1
ATOM 4005 N N . LEU A 1 498 ? 2.897 16.606 -10.130 1.00 77.00 498 LEU A N 1
ATOM 4006 C CA . LEU A 1 498 ? 2.578 17.649 -9.146 1.00 77.00 498 LEU A CA 1
ATOM 4007 C C . LEU A 1 498 ? 3.666 18.730 -9.096 1.00 77.00 498 LEU A C 1
ATOM 4009 O O . LEU A 1 498 ? 3.342 19.916 -9.084 1.00 77.00 498 LEU A O 1
ATOM 4013 N N . GLU A 1 499 ? 4.941 18.342 -9.139 1.00 76.31 499 GLU A N 1
ATOM 4014 C CA . GLU A 1 499 ? 6.074 19.279 -9.167 1.00 76.31 499 GLU A CA 1
ATOM 4015 C C . GLU A 1 499 ? 6.062 20.165 -10.429 1.00 76.31 499 GLU A C 1
ATOM 4017 O O . GLU A 1 499 ? 6.245 21.386 -10.339 1.00 76.31 499 GLU A O 1
ATOM 4022 N N . LYS A 1 500 ? 5.758 19.593 -11.608 1.00 67.88 500 LYS A N 1
ATOM 4023 C CA . LYS A 1 500 ? 5.565 20.376 -12.847 1.00 67.88 500 LYS A CA 1
ATOM 4024 C C . LYS A 1 500 ? 4.340 21.298 -12.783 1.00 67.88 500 LYS A C 1
ATOM 4026 O O . LYS A 1 500 ? 4.400 22.433 -13.253 1.00 67.88 500 LYS A O 1
ATOM 4031 N N . GLY A 1 501 ? 3.241 20.852 -12.173 1.00 61.19 501 GLY A N 1
ATOM 4032 C CA . GLY A 1 501 ? 2.047 21.681 -11.977 1.00 61.19 501 GLY A CA 1
ATOM 4033 C C . GLY A 1 501 ? 2.304 22.900 -11.082 1.00 61.19 501 GLY A C 1
ATOM 4034 O O . GLY A 1 501 ? 1.910 24.013 -11.424 1.00 61.19 501 GLY A O 1
ATOM 4035 N N . LEU A 1 502 ? 3.025 22.709 -9.973 1.00 48.38 502 LEU A N 1
ATOM 4036 C CA . LEU A 1 502 ? 3.389 23.780 -9.038 1.00 48.38 502 LEU A CA 1
ATOM 4037 C C . LEU A 1 502 ? 4.379 24.782 -9.648 1.00 48.38 502 LEU A C 1
ATOM 4039 O O . LEU A 1 502 ? 4.236 25.991 -9.457 1.00 48.38 502 LEU A O 1
ATOM 4043 N N . THR A 1 503 ? 5.357 24.304 -10.422 1.00 52.22 503 THR A N 1
ATOM 4044 C CA . THR A 1 503 ? 6.303 25.186 -11.124 1.00 52.22 503 THR A CA 1
ATOM 4045 C C . THR A 1 503 ? 5.605 26.032 -12.188 1.00 52.22 503 THR A C 1
ATOM 4047 O O . THR A 1 503 ? 5.847 27.241 -12.223 1.00 52.22 503 THR A O 1
ATOM 4050 N N . LYS A 1 504 ? 4.663 25.457 -12.954 1.00 44.56 504 LYS A N 1
ATOM 4051 C CA . LYS A 1 504 ? 3.837 26.191 -13.929 1.00 44.56 504 LYS A CA 1
ATOM 4052 C C . LYS A 1 504 ? 2.985 27.287 -13.270 1.00 44.56 504 LYS A C 1
ATOM 4054 O O . LYS A 1 504 ? 3.007 28.430 -13.727 1.00 44.56 504 LYS A O 1
ATOM 4059 N N . PHE A 1 505 ? 2.343 26.985 -12.138 1.00 35.97 505 PHE A N 1
ATOM 4060 C CA . PHE A 1 505 ? 1.568 27.967 -11.364 1.00 35.97 505 PHE A CA 1
ATOM 4061 C C . PHE A 1 505 ? 2.444 29.114 -10.829 1.00 35.97 505 PHE A C 1
ATOM 4063 O O . PHE A 1 505 ? 2.059 30.280 -10.891 1.00 35.97 505 PHE A O 1
ATOM 4070 N N . SER A 1 506 ? 3.661 28.813 -10.360 1.00 37.97 506 SER A N 1
ATOM 4071 C CA . SER A 1 506 ? 4.594 29.843 -9.880 1.00 37.97 506 SER A CA 1
ATOM 4072 C C . SER A 1 506 ? 5.096 30.773 -10.994 1.00 37.97 506 SER A C 1
ATOM 4074 O O . SER A 1 506 ? 5.298 31.966 -10.758 1.00 37.97 506 SER A O 1
ATOM 4076 N N . SER A 1 507 ? 5.276 30.249 -12.214 1.00 40.34 507 SER A N 1
ATOM 4077 C CA . SER A 1 507 ? 5.665 31.046 -13.380 1.00 40.34 507 SER A CA 1
ATOM 4078 C C . SER A 1 507 ? 4.518 31.897 -13.919 1.00 40.34 507 SER A C 1
ATOM 4080 O O . SER A 1 507 ? 4.751 33.038 -14.306 1.00 40.34 507 SER A O 1
ATOM 4082 N N . GLU A 1 508 ? 3.283 31.391 -13.883 1.00 40.91 508 GLU A N 1
ATOM 4083 C CA . GLU A 1 508 ? 2.096 32.139 -14.311 1.00 40.91 508 GLU A CA 1
ATOM 4084 C C . GLU A 1 508 ? 1.753 33.260 -13.314 1.00 40.91 508 GLU A C 1
ATOM 4086 O O . GLU A 1 508 ? 1.504 34.385 -13.740 1.00 40.91 508 GLU A O 1
ATOM 4091 N N . CYS A 1 509 ? 1.879 33.032 -11.997 1.00 37.09 509 CYS A N 1
ATOM 4092 C CA . CYS A 1 509 ? 1.728 34.101 -10.998 1.0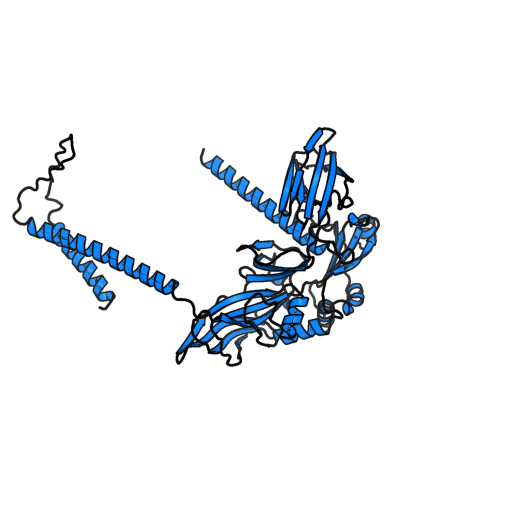0 37.09 509 CYS A CA 1
ATOM 4093 C C . CYS A 1 509 ? 2.805 35.195 -11.107 1.00 37.09 509 CYS A C 1
ATOM 4095 O O . CYS A 1 509 ? 2.518 36.362 -10.841 1.00 37.09 509 CYS A O 1
ATOM 4097 N N . LYS A 1 510 ? 4.039 34.853 -11.507 1.00 40.06 510 LYS A N 1
ATOM 4098 C CA . LYS A 1 510 ? 5.086 35.854 -11.787 1.00 40.06 510 LYS A CA 1
ATOM 4099 C C . LYS A 1 510 ? 4.829 36.625 -13.082 1.00 40.06 510 LYS A C 1
ATOM 4101 O O . LYS A 1 510 ? 5.175 37.798 -13.149 1.00 40.06 510 LYS A O 1
ATOM 4106 N N . ALA A 1 511 ? 4.216 35.994 -14.082 1.00 45.28 511 ALA A N 1
ATOM 4107 C CA . ALA A 1 511 ? 3.842 36.652 -15.331 1.00 45.28 511 ALA A CA 1
ATOM 4108 C C . ALA A 1 511 ? 2.619 37.575 -15.182 1.00 45.28 511 ALA A C 1
ATOM 4110 O O . ALA A 1 511 ? 2.494 38.514 -15.952 1.00 45.28 511 ALA A O 1
ATOM 4111 N N . SER A 1 512 ? 1.749 37.350 -14.189 1.00 39.88 512 SER A N 1
ATOM 4112 C CA . SER A 1 512 ? 0.613 38.235 -13.873 1.00 39.88 512 SER A CA 1
ATOM 4113 C C . SER A 1 512 ? 0.949 39.403 -12.931 1.00 39.88 512 SER A C 1
ATOM 4115 O O . SER A 1 512 ? 0.069 40.196 -12.610 1.00 39.88 512 SER A O 1
ATOM 4117 N N . LEU A 1 513 ? 2.187 39.469 -12.426 1.00 38.66 513 LEU A N 1
ATOM 4118 C CA . LEU A 1 513 ? 2.685 40.518 -11.520 1.00 38.66 513 LEU A CA 1
ATOM 4119 C C . LEU A 1 513 ? 3.708 41.460 -12.185 1.00 38.66 513 LEU A C 1
ATOM 4121 O O . LEU A 1 513 ? 4.238 42.342 -11.511 1.00 38.66 513 LEU A O 1
ATOM 4125 N N . ASN A 1 514 ? 3.949 41.287 -13.486 1.00 32.75 514 ASN A N 1
ATOM 4126 C CA . ASN A 1 514 ? 4.637 42.232 -14.370 1.00 32.75 514 ASN A CA 1
ATOM 4127 C C . ASN A 1 514 ? 3.641 42.749 -15.407 1.00 32.75 514 ASN A C 1
ATOM 4129 O O . ASN A 1 514 ? 3.866 43.872 -15.907 1.00 32.75 514 ASN A O 1
#

pLDDT: mean 84.8, std 15.01, range [32.75, 98.06]

Radius of gyration: 33.29 Å; Cα contacts (8 Å, |Δi|>4): 1071; chains: 1; bounding box: 58×101×71 Å

Sequence (514 aa):
MNPKFQNVFIKSMFFVGLLLITPKFFNILAKLELITHDFILKLEFLESSETTLSIIGFVLILISSWLFYNERRMNHEITMLQEAQDVDLLVNYYVCESYEKLVEINNGDMSSFPVKEAMVLRNPVMHSLNKIISNHPDSYRHASFYGNSYKSVENYLVKYPEASIPDRSDGNFSYFQVVRTPSKAELNNLKDNDGLLKVMLDDDVNFPIAMVGGYEDGCTGIDLQEEFIFRKLWCAFISITNNSEKVLQLDSLNGKHTKNTSFHSFGSVTAQEQNIEIPKVMLKPRQSMVVPLAILIPPLYSFKRKELSPSTGGGDGERVQIVKNESIYLKNIEDCIVYGDRFDIKNITYKKGKNLIGTSIREFDLTNMFTYDLHWQCGSCPHLFIVNENITYIRELLAHCQNSFGTDYFIVPEGAKEVIIAEIEDETTFIKSIIMNSKVIANDLVLNKGQHFRFFTEAGSKITATGYYTPDSQSIQNIPQGIKRNELVGGFLRQFKLEKGLTKFSSECKASLN

Mean predicted aligned error: 12.42 Å

Foldseek 3Di:
DPPVVLVVVLVVLLVQLCVLQVVPVVPFPWDWDFDDDPGDTDTDTDDDPPVVSNVSSVVSNVVSVVSVVVVVVVVVVVVVVVVVPFDQKDKAKEKEQFLLVLVCVLVFNCVPPPAPQEGEFDDFQSVLNVQLVVLAPDSGDQQKDWDDFDPAPVRVCVVPVQKDQDFQQQLWQNQFRIKHQDDLVVLVVCLSNGSVSVQCVVLVPPDRQWMKGWHQLVQVRGRIIIMIGGWGKMWMKMKIFRQDQAKKWWAWFWFWKDADQFKFFPPDDPTDTDIDGTPRDIHHHSHIYIYTFFIKTAALTQWEKDFPDDWDWDDADQWIKIKTFIATDDPDSRSIMTHGMGTWTFWTWIDDPPDIDIDGDDTDDRGTHIYIYGDGADDFAWWKWFDAPGIGTDHGFCRNFAVHKDKDKDFAAPRTFKMKTAAAGQKKWFWQFKAKPNRTPDGGDIHHHPDMDMDTDHGGIMIMIITHMYHSDDHDPRRDCSSVVSNSSSHVSVVVVVVVVVVVVVVVVVVVVD